Protein AF-A0A7S3K2G2-F1 (afdb_monomer)

Sequence (453 aa):
KNMKMLLNKSVVLIVVSTGVVAYWFWRRLNRRRNEAEVKDLEYVMATINFGAGTHESNARNAVPTKKKVYNGRSDPERFKLHQHGFQLISTPAMAAAKRNEGEAIYEAEITVSRLFPIAEAIVKHHCPGAIRAIAFDHILRNPQRLKEERAFSAKNKNTVIPPPPPVKAESSGLIKPMNNHRLASEPVVPSEPLSPTPLLLRHPSLKLGRRFRHCYSEEQATHEYYAVLAELGGSPSARLIHDKQMNALYHTKFLQGTLPHAHGDYTARSGRSRARQLLEPFTHDEKTLNYILSHRFAIINLWHAFKTVESQPLAMVTWPSSSPRDVSTSRITFPHRVGETYTVHSSDKQHWVYFDQVTPDEAILLKVYDSLEDDPHLARFCMHSAISPDPSLPSRPRESMEIRVLVLWAPNANSSLKEPFVPPHVRIDLDSHTKGIIEAPTKIENIPPSDHW

Solvent-accessible surface area (backbone atoms only — not comparable to full-atom values): 26135 Å² total; per-residue (Å²): 128,74,70,69,59,52,56,55,52,50,53,49,50,49,53,50,49,52,49,50,49,49,50,52,49,51,52,51,50,51,50,51,56,41,60,52,73,64,51,97,47,56,66,37,74,20,51,42,21,19,60,10,46,101,46,77,93,38,48,87,51,43,46,80,39,77,40,66,33,29,42,37,60,90,50,49,74,75,43,42,45,57,48,25,4,28,24,64,44,82,31,57,68,60,32,48,49,49,65,73,48,48,78,53,48,57,38,67,68,46,33,58,76,55,48,32,63,53,50,23,52,56,52,33,67,78,33,84,80,46,61,36,49,41,44,62,50,62,40,36,25,43,70,64,62,52,51,52,35,52,54,49,25,67,72,46,76,81,62,82,77,76,78,79,78,80,79,78,81,75,85,75,81,80,81,80,81,83,89,84,84,88,85,88,84,89,89,88,85,91,89,81,88,83,74,97,67,76,88,78,81,76,54,83,83,71,74,48,94,66,63,78,81,72,61,89,45,71,69,53,52,53,48,58,50,47,51,53,44,58,76,57,69,70,40,68,68,59,52,53,52,47,54,54,55,45,52,74,40,44,79,57,67,55,61,45,78,85,59,48,41,25,29,27,80,31,33,90,62,37,40,58,52,48,53,48,71,64,48,51,87,36,39,91,49,65,67,61,53,51,53,46,67,73,37,48,38,36,34,34,33,46,34,33,28,75,40,62,28,64,29,57,40,60,32,33,32,32,30,76,34,54,58,87,84,38,45,45,83,37,82,41,82,51,98,88,45,80,47,32,25,26,18,23,46,87,56,95,63,50,47,30,35,25,52,68,59,45,35,30,51,25,31,37,42,34,28,32,28,42,66,64,77,89,51,93,64,53,32,38,40,29,42,31,26,33,29,45,68,63,84,84,61,94,54,58,80,49,33,34,39,34,39,35,28,44,34,32,46,23,89,54,54,66,84,66,42,55,79,81,77,65,41,84,87,67,63,65,72,53,90,80,63,49,92,80,68,81,75,74,78,86,71,83,80,76,79,74,84,79,83,82,136

pLDDT: mean 70.61, std 25.18, range [24.27, 98.81]

Mean predicted aligned error: 15.1 Å

InterPro domains:
  IPR044053 Hydroxylase/desaturase AsaB-like [NF041278] (258-409)
  IPR044053 Hydroxylase/desaturase AsaB-like [PTHR34598] (255-409)

Structure (mmCIF, N/CA/C/O backbone):
data_AF-A0A7S3K2G2-F1
#
_entry.id   AF-A0A7S3K2G2-F1
#
loop_
_atom_site.group_PDB
_atom_site.id
_atom_site.type_symbol
_atom_site.label_atom_id
_atom_site.label_alt_id
_atom_site.label_comp_id
_atom_site.label_asym_id
_atom_site.label_entity_id
_atom_site.label_seq_id
_atom_site.pdbx_PDB_ins_code
_atom_site.Cartn_x
_atom_site.Cartn_y
_atom_site.Cartn_z
_atom_site.occupancy
_atom_site.B_iso_or_equiv
_atom_site.auth_seq_id
_atom_site.auth_comp_id
_atom_site.auth_asym_id
_atom_site.auth_atom_id
_atom_site.pdbx_PDB_model_num
ATOM 1 N N . LYS A 1 1 ? 17.584 -46.597 41.960 1.00 39.56 1 LYS A N 1
ATOM 2 C CA . LYS A 1 1 ? 17.269 -45.196 41.557 1.00 39.56 1 LYS A CA 1
ATOM 3 C C . LYS A 1 1 ? 17.469 -44.909 40.054 1.00 39.56 1 LYS A C 1
ATOM 5 O O . LYS A 1 1 ? 16.718 -44.100 39.528 1.00 39.56 1 LYS A O 1
ATOM 10 N N . ASN A 1 2 ? 18.394 -45.561 39.336 1.00 45.84 2 ASN A N 1
ATOM 11 C CA . ASN A 1 2 ? 18.872 -45.051 38.033 1.00 45.84 2 ASN A CA 1
ATOM 12 C C . ASN A 1 2 ? 17.919 -45.216 36.822 1.00 45.84 2 ASN A C 1
ATOM 14 O O . ASN A 1 2 ? 18.050 -44.470 35.857 1.00 45.84 2 ASN A O 1
ATOM 18 N N . MET A 1 3 ? 16.920 -46.108 36.868 1.00 35.41 3 MET A N 1
ATOM 19 C CA . MET A 1 3 ? 16.028 -46.359 35.716 1.00 35.41 3 MET A CA 1
ATOM 20 C C . MET A 1 3 ? 15.089 -45.186 35.364 1.00 35.41 3 MET A C 1
ATOM 22 O O . MET A 1 3 ? 14.774 -44.989 34.193 1.00 35.41 3 MET A O 1
ATOM 26 N N . LYS A 1 4 ? 14.685 -44.351 36.339 1.00 38.97 4 LYS A N 1
ATOM 27 C CA . LYS A 1 4 ? 13.768 -43.215 36.090 1.00 38.97 4 LYS A CA 1
ATOM 28 C C . LYS A 1 4 ? 14.392 -42.051 35.296 1.00 38.97 4 LYS A C 1
ATOM 30 O O . LYS A 1 4 ? 13.644 -41.232 34.773 1.00 38.97 4 LYS A O 1
ATOM 35 N N . MET A 1 5 ? 15.722 -41.973 35.160 1.00 40.06 5 MET A N 1
ATOM 36 C CA . MET A 1 5 ? 16.367 -40.932 34.336 1.00 40.06 5 MET A CA 1
ATOM 37 C C . MET A 1 5 ? 16.362 -41.245 32.835 1.00 40.06 5 MET A C 1
ATOM 39 O O . MET A 1 5 ? 16.303 -40.316 32.030 1.00 40.06 5 MET A O 1
ATOM 43 N N . LEU A 1 6 ? 16.420 -42.524 32.449 1.00 42.69 6 LEU A N 1
ATOM 44 C CA . LEU A 1 6 ? 16.492 -42.918 31.038 1.00 42.69 6 LEU A CA 1
ATOM 45 C C . LEU A 1 6 ? 15.150 -42.718 30.330 1.00 42.69 6 LEU A C 1
ATOM 47 O O . LEU A 1 6 ? 15.114 -42.024 29.321 1.00 42.69 6 LEU A O 1
ATOM 51 N N . LEU A 1 7 ? 14.044 -43.202 30.911 1.00 41.81 7 LEU A N 1
ATOM 52 C CA . LEU A 1 7 ? 12.698 -42.998 30.355 1.00 41.81 7 LEU A CA 1
ATOM 53 C C . LEU A 1 7 ? 12.377 -41.518 30.109 1.00 41.81 7 LEU A C 1
ATOM 55 O O . LEU A 1 7 ? 11.868 -41.179 29.046 1.00 41.81 7 LEU A O 1
ATOM 59 N N . ASN A 1 8 ? 12.724 -40.628 31.045 1.00 47.78 8 ASN A N 1
ATOM 60 C CA . ASN A 1 8 ? 12.420 -39.205 30.899 1.00 47.78 8 ASN A CA 1
ATOM 61 C C . ASN A 1 8 ? 13.222 -38.566 29.746 1.00 47.78 8 ASN A C 1
ATOM 63 O O . ASN A 1 8 ? 12.675 -37.793 28.965 1.00 47.78 8 ASN A O 1
ATOM 67 N N . LYS A 1 9 ? 14.498 -38.949 29.569 1.00 44.03 9 LYS A N 1
ATOM 68 C CA . LYS A 1 9 ? 15.302 -38.516 28.413 1.00 44.03 9 LYS A CA 1
ATOM 69 C C . LYS A 1 9 ? 14.799 -39.114 27.098 1.00 44.03 9 LYS A C 1
ATOM 71 O O . LYS A 1 9 ? 14.719 -38.382 26.119 1.00 44.03 9 LYS A O 1
ATOM 76 N N . SER A 1 10 ? 14.433 -40.395 27.062 1.00 42.00 10 SER A N 1
ATOM 77 C CA . SER A 1 10 ? 13.928 -41.055 25.850 1.00 42.00 10 SER A CA 1
ATOM 78 C C . SER A 1 10 ? 12.578 -40.496 25.398 1.00 42.00 10 SER A C 1
ATOM 80 O O . SER A 1 10 ? 12.418 -40.222 24.214 1.00 42.00 10 SER A O 1
ATOM 82 N N . VAL A 1 11 ? 11.633 -40.258 26.315 1.00 47.03 11 VAL A N 1
ATOM 83 C CA . VAL A 1 11 ? 10.336 -39.644 25.979 1.00 47.03 11 VAL A CA 1
ATOM 84 C C . VAL A 1 11 ? 10.521 -38.203 25.504 1.00 47.03 11 VAL A C 1
ATOM 86 O O . VAL A 1 11 ? 9.950 -37.837 24.481 1.00 47.03 11 VAL A O 1
ATOM 89 N N . VAL A 1 12 ? 11.375 -37.405 26.158 1.00 46.56 12 VAL A N 1
ATOM 90 C CA . VAL A 1 12 ? 11.710 -36.053 25.671 1.00 46.56 12 VAL A CA 1
ATOM 91 C C . VAL A 1 12 ? 12.385 -36.107 24.298 1.00 46.56 12 VAL A C 1
ATOM 93 O O . VAL A 1 12 ? 12.025 -35.320 23.431 1.00 46.56 12 VAL A O 1
ATOM 96 N N . LEU A 1 13 ? 13.302 -37.046 24.046 1.00 45.34 13 LEU A N 1
ATOM 97 C CA . LEU A 1 13 ? 13.946 -37.189 22.736 1.00 45.34 13 LEU A CA 1
ATOM 98 C C . LEU A 1 13 ? 12.942 -37.601 21.645 1.00 45.34 13 LEU A C 1
ATOM 100 O O . LEU A 1 13 ? 13.014 -37.088 20.530 1.00 45.34 13 LEU A O 1
ATOM 104 N N . ILE A 1 14 ? 11.978 -38.472 21.960 1.00 50.12 14 ILE A N 1
ATOM 105 C CA . ILE A 1 14 ? 10.888 -38.858 21.051 1.00 50.12 14 ILE A CA 1
ATOM 106 C C . ILE A 1 14 ? 9.963 -37.665 20.775 1.00 50.12 14 ILE A C 1
ATOM 108 O O . ILE A 1 14 ? 9.717 -37.366 19.615 1.00 50.12 14 ILE A O 1
ATOM 112 N N . VAL A 1 15 ? 9.513 -36.926 21.794 1.00 50.88 15 VAL A N 1
ATOM 113 C CA . VAL A 1 15 ? 8.656 -35.733 21.618 1.00 50.88 15 VAL A CA 1
ATOM 114 C C . VAL A 1 15 ? 9.384 -34.606 20.873 1.00 50.88 15 VAL A C 1
ATOM 116 O O . VAL A 1 15 ? 8.797 -33.950 20.015 1.00 50.88 15 VAL A O 1
ATOM 119 N N . VAL A 1 16 ? 10.676 -34.391 21.139 1.00 54.75 16 VAL A N 1
ATOM 120 C CA . VAL A 1 16 ? 11.489 -33.404 20.412 1.00 54.75 16 VAL A CA 1
ATOM 121 C C . VAL A 1 16 ? 11.721 -33.845 18.968 1.00 54.75 16 VAL A C 1
ATOM 123 O O . VAL A 1 16 ? 11.604 -33.019 18.071 1.00 54.75 16 VAL A O 1
ATOM 126 N N . SER A 1 17 ? 12.004 -35.123 18.703 1.00 56.66 17 SER A N 1
ATOM 127 C CA . SER A 1 17 ? 12.203 -35.609 17.329 1.00 56.66 17 SER A CA 1
ATOM 128 C C . SER A 1 17 ? 10.906 -35.639 16.518 1.00 56.66 17 SER A C 1
ATOM 130 O O . SER A 1 17 ? 10.923 -35.180 15.378 1.00 56.66 17 SER A O 1
ATOM 132 N N . THR A 1 18 ? 9.768 -36.059 17.083 1.00 59.56 18 THR A N 1
ATOM 133 C CA . THR A 1 18 ? 8.467 -35.950 16.398 1.00 59.56 18 THR A CA 1
ATOM 134 C C . THR A 1 18 ? 8.058 -34.493 16.204 1.00 59.56 18 THR A C 1
ATOM 136 O O . THR A 1 18 ? 7.605 -34.147 15.117 1.00 59.56 18 THR A O 1
ATOM 139 N N . GLY A 1 19 ? 8.303 -33.613 17.180 1.00 60.91 19 GLY A N 1
ATOM 140 C CA . GLY A 1 19 ? 8.089 -32.169 17.051 1.00 60.91 19 GLY A CA 1
ATOM 141 C C . GLY A 1 19 ? 8.966 -31.519 15.974 1.00 60.91 19 GLY A C 1
ATOM 142 O O . GLY A 1 19 ? 8.474 -30.727 15.172 1.00 60.91 19 GLY A O 1
ATOM 143 N N . VAL A 1 20 ? 10.247 -31.894 15.887 1.00 67.69 20 VAL A N 1
ATOM 144 C CA . VAL A 1 20 ? 11.176 -31.433 14.841 1.00 67.69 20 VAL A CA 1
ATOM 145 C C . VAL A 1 20 ? 10.778 -31.975 13.468 1.00 67.69 20 VAL A C 1
ATOM 147 O O . VAL A 1 20 ? 10.782 -31.209 12.507 1.00 67.69 20 VAL A O 1
ATOM 150 N N . VAL A 1 21 ? 10.385 -33.248 13.355 1.00 68.31 21 VAL A N 1
ATOM 151 C CA . VAL A 1 21 ? 9.896 -33.842 12.098 1.00 68.31 21 VAL A CA 1
ATOM 152 C C . VAL A 1 21 ? 8.582 -33.192 11.660 1.00 68.31 21 VAL A C 1
ATOM 154 O O . VAL A 1 21 ? 8.463 -32.813 10.497 1.00 68.31 21 VAL A O 1
ATOM 157 N N . ALA A 1 22 ? 7.633 -32.974 12.574 1.00 66.25 22 ALA A N 1
ATOM 158 C CA . ALA A 1 22 ? 6.378 -32.279 12.295 1.00 66.25 22 ALA A CA 1
ATOM 159 C C . ALA A 1 22 ? 6.621 -30.825 11.861 1.00 66.25 22 ALA A C 1
ATOM 161 O O . ALA A 1 22 ? 6.086 -30.397 10.841 1.00 66.25 22 ALA A O 1
ATOM 162 N N . TYR A 1 23 ? 7.497 -30.089 12.556 1.00 67.12 23 TYR A N 1
ATOM 163 C CA . TYR A 1 23 ? 7.921 -28.745 12.153 1.00 67.12 23 TYR A CA 1
ATOM 164 C C . TYR A 1 23 ? 8.603 -28.742 10.777 1.00 67.12 23 TYR A C 1
ATOM 166 O O . TYR A 1 23 ? 8.332 -27.863 9.960 1.00 67.12 23 TYR A O 1
ATOM 174 N N . TRP A 1 24 ? 9.463 -29.721 10.481 1.00 66.75 24 TRP A N 1
ATOM 175 C CA . TRP A 1 24 ? 10.148 -29.828 9.189 1.00 66.75 24 TRP A CA 1
ATOM 176 C C . TRP A 1 24 ? 9.174 -30.171 8.056 1.00 66.75 24 TRP A C 1
ATOM 178 O O . TRP A 1 24 ? 9.275 -29.600 6.970 1.00 66.75 24 TRP A O 1
ATOM 188 N N . PHE A 1 25 ? 8.192 -31.038 8.315 1.00 63.38 25 PHE A N 1
ATOM 189 C CA . PHE A 1 25 ? 7.133 -31.395 7.372 1.00 63.38 25 PHE A CA 1
ATOM 190 C C . PHE A 1 25 ? 6.184 -30.215 7.119 1.00 63.38 25 PHE A C 1
ATOM 192 O O . PHE A 1 25 ? 5.989 -29.837 5.968 1.00 63.38 25 PHE A O 1
ATOM 199 N N . TRP A 1 26 ? 5.701 -29.548 8.172 1.00 68.88 26 TRP A N 1
ATOM 200 C CA . TRP A 1 26 ? 4.918 -28.306 8.099 1.00 68.88 26 TRP A CA 1
ATOM 201 C C . TRP A 1 26 ? 5.661 -27.209 7.324 1.00 68.88 26 TRP A C 1
ATOM 203 O O . TRP A 1 26 ? 5.128 -26.630 6.382 1.00 68.88 26 TRP A O 1
ATOM 213 N N . ARG A 1 27 ? 6.946 -26.991 7.627 1.00 64.81 27 ARG A N 1
ATOM 214 C CA . ARG A 1 27 ? 7.808 -26.035 6.916 1.00 64.81 27 ARG A CA 1
ATOM 215 C C . ARG A 1 27 ? 8.044 -26.423 5.451 1.00 64.81 27 ARG A C 1
ATOM 217 O O . ARG A 1 27 ? 8.170 -25.534 4.611 1.00 64.81 27 ARG A O 1
ATOM 224 N N . ARG A 1 28 ? 8.091 -27.719 5.122 1.00 65.88 28 ARG A N 1
ATOM 225 C CA . ARG A 1 28 ? 8.198 -28.229 3.742 1.00 65.88 28 ARG A CA 1
ATOM 226 C C . ARG A 1 28 ? 6.883 -28.082 2.970 1.00 65.88 28 ARG A C 1
ATOM 228 O O . ARG A 1 28 ? 6.931 -27.754 1.787 1.00 65.88 28 ARG A O 1
ATOM 235 N N . LEU A 1 29 ? 5.737 -28.280 3.623 1.00 65.56 29 LEU A N 1
ATOM 236 C CA . LEU A 1 29 ? 4.411 -28.029 3.052 1.00 65.56 29 LEU A CA 1
ATOM 237 C C . LEU A 1 29 ? 4.191 -26.534 2.801 1.00 65.56 29 LEU A C 1
ATOM 239 O O . LEU A 1 29 ? 3.867 -26.164 1.678 1.00 65.56 29 LEU A O 1
ATOM 243 N N . ASN A 1 30 ? 4.464 -25.672 3.785 1.00 64.31 30 ASN A N 1
ATOM 244 C CA . ASN A 1 30 ? 4.357 -24.221 3.616 1.00 64.31 30 ASN A CA 1
ATOM 245 C C . ASN A 1 30 ? 5.311 -23.710 2.532 1.00 64.31 30 ASN A C 1
ATOM 247 O O . ASN A 1 30 ? 4.886 -22.949 1.672 1.00 64.31 30 ASN A O 1
ATOM 251 N N . ARG A 1 31 ? 6.565 -24.194 2.480 1.00 65.00 31 ARG A N 1
ATOM 252 C CA . ARG A 1 31 ? 7.478 -23.866 1.371 1.00 65.00 31 ARG A CA 1
ATOM 253 C C . ARG A 1 31 ? 6.863 -24.216 0.009 1.00 65.00 31 ARG A C 1
ATOM 255 O O . ARG A 1 31 ? 6.871 -23.368 -0.872 1.00 65.00 31 ARG A O 1
ATOM 262 N N . ARG A 1 32 ? 6.295 -25.419 -0.148 1.00 61.16 32 ARG A N 1
ATOM 263 C CA . ARG A 1 32 ? 5.617 -25.833 -1.391 1.00 61.16 32 ARG A CA 1
ATOM 264 C C . ARG A 1 32 ? 4.376 -24.991 -1.704 1.00 61.16 32 ARG A C 1
ATOM 266 O O . ARG A 1 32 ? 4.151 -24.694 -2.869 1.00 61.16 32 ARG A O 1
ATOM 273 N N . ARG A 1 33 ? 3.590 -24.598 -0.693 1.00 66.56 33 ARG A N 1
ATOM 274 C CA . ARG A 1 33 ? 2.415 -23.720 -0.851 1.00 66.56 33 ARG A CA 1
ATOM 275 C C . ARG A 1 33 ? 2.820 -22.323 -1.330 1.00 66.56 33 ARG A C 1
ATOM 277 O O . ARG A 1 33 ? 2.173 -21.794 -2.222 1.00 66.56 33 ARG A O 1
ATOM 284 N N . ASN A 1 34 ? 3.912 -21.775 -0.801 1.00 70.62 34 ASN A N 1
ATOM 285 C CA . ASN A 1 34 ? 4.466 -20.500 -1.254 1.00 70.62 34 ASN A CA 1
ATOM 286 C C . ASN A 1 34 ? 5.026 -20.619 -2.680 1.00 70.62 34 ASN A C 1
ATOM 288 O O . ASN A 1 34 ? 4.701 -19.815 -3.541 1.00 70.62 34 ASN A O 1
ATOM 292 N N . GLU A 1 35 ? 5.847 -21.639 -2.958 1.00 75.50 35 GLU A N 1
ATOM 293 C CA . GLU A 1 35 ? 6.415 -21.876 -4.299 1.00 75.50 35 GLU A CA 1
ATOM 294 C C . GLU A 1 35 ? 5.328 -22.108 -5.365 1.00 75.50 35 GLU A C 1
ATOM 296 O O . GLU A 1 35 ? 5.567 -21.839 -6.538 1.00 75.50 35 GLU A O 1
ATOM 301 N N . ALA A 1 36 ? 4.133 -22.559 -4.966 1.00 78.06 36 ALA A N 1
ATOM 302 C CA . ALA A 1 36 ? 2.975 -22.701 -5.844 1.00 78.06 36 ALA A CA 1
ATOM 303 C C . ALA A 1 36 ? 2.300 -21.365 -6.222 1.00 78.06 36 ALA A C 1
ATOM 305 O O . ALA A 1 36 ? 1.670 -21.304 -7.272 1.00 78.06 36 ALA A O 1
ATOM 306 N N . GLU A 1 37 ? 2.419 -20.296 -5.422 1.00 85.12 37 GLU A N 1
ATOM 307 C CA . GL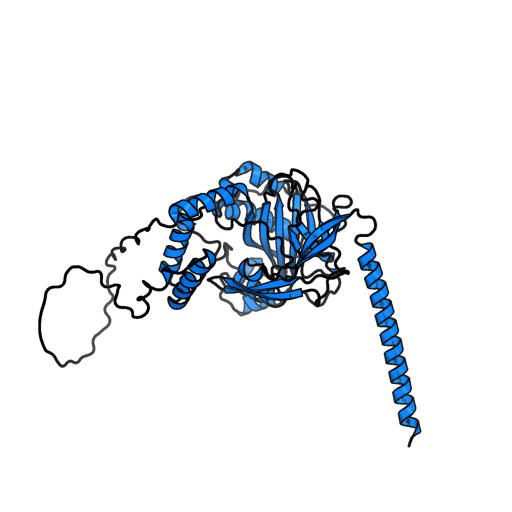U A 1 37 ? 1.658 -19.050 -5.647 1.00 85.12 37 GLU A CA 1
ATOM 308 C C . GLU A 1 37 ? 2.150 -18.278 -6.888 1.00 85.12 37 GLU A C 1
ATOM 310 O O . GLU A 1 37 ? 1.357 -17.779 -7.683 1.00 85.12 37 GLU A O 1
ATOM 315 N N . VAL A 1 38 ? 3.466 -18.263 -7.113 1.00 91.44 38 VAL A N 1
ATOM 316 C CA . VAL A 1 38 ? 4.115 -17.682 -8.304 1.00 91.44 38 VAL A CA 1
ATOM 317 C C . VAL A 1 38 ? 4.502 -18.734 -9.346 1.00 91.44 38 VAL A C 1
ATOM 319 O O . VAL A 1 38 ? 5.191 -18.432 -10.320 1.00 91.44 38 VAL A O 1
ATOM 322 N N . LYS A 1 39 ? 4.060 -19.983 -9.161 1.00 87.06 39 LYS A N 1
ATOM 323 C CA . LYS A 1 39 ? 4.271 -21.048 -10.142 1.00 87.06 39 LYS A CA 1
ATOM 324 C C . LYS A 1 39 ? 3.543 -20.702 -11.442 1.00 87.06 39 LYS A C 1
ATOM 326 O O . LYS A 1 39 ? 2.443 -20.147 -11.425 1.00 87.06 39 LYS A O 1
ATOM 331 N N . ASP A 1 40 ? 4.186 -21.042 -12.554 1.00 91.56 40 ASP A N 1
ATOM 332 C CA . ASP A 1 40 ? 3.691 -20.849 -13.921 1.00 91.56 40 ASP A CA 1
ATOM 333 C C . ASP A 1 40 ? 3.455 -19.373 -14.322 1.00 91.56 40 ASP A C 1
ATOM 335 O O . ASP A 1 40 ? 2.909 -19.112 -15.389 1.00 91.56 40 ASP A O 1
ATOM 339 N N . LEU A 1 41 ? 3.913 -18.404 -13.512 1.00 95.19 41 LEU A N 1
ATOM 340 C CA . LEU A 1 41 ? 4.012 -16.997 -13.908 1.00 95.19 41 LEU A CA 1
ATOM 341 C C . LEU A 1 41 ? 5.368 -16.711 -14.564 1.00 95.19 41 LEU A C 1
ATOM 343 O O . LEU A 1 41 ? 6.418 -17.156 -14.090 1.00 95.19 41 LEU A O 1
ATOM 347 N N . GLU A 1 42 ? 5.350 -15.895 -15.616 1.00 95.31 42 GLU A N 1
ATOM 348 C CA . GLU A 1 42 ? 6.560 -15.300 -16.183 1.00 95.31 42 GLU A CA 1
ATOM 349 C C . GLU A 1 42 ? 7.217 -14.337 -15.183 1.00 95.31 42 GLU A C 1
ATOM 351 O O . GLU A 1 42 ? 6.555 -13.791 -14.297 1.00 95.31 42 GLU A O 1
ATOM 356 N N . TYR A 1 43 ? 8.526 -14.104 -15.311 1.00 94.44 43 TYR A N 1
ATOM 357 C CA . TYR A 1 43 ? 9.244 -13.164 -14.450 1.00 94.44 43 TYR A CA 1
ATOM 358 C C . TYR A 1 43 ? 10.341 -12.398 -15.187 1.00 94.44 43 TYR A C 1
ATOM 360 O O . TYR A 1 43 ? 11.008 -12.920 -16.080 1.00 94.44 43 TYR A O 1
ATOM 368 N N . VAL A 1 44 ? 10.592 -11.180 -14.714 1.00 93.44 44 VAL A N 1
ATOM 369 C CA . VAL A 1 44 ? 11.743 -10.352 -15.093 1.00 93.44 44 VAL A CA 1
ATOM 370 C C . VAL A 1 44 ? 12.834 -10.417 -14.021 1.00 93.44 44 VAL A C 1
ATOM 372 O O . VAL A 1 44 ? 12.564 -10.714 -12.855 1.00 93.44 44 VAL A O 1
ATOM 375 N N . MET A 1 45 ? 14.079 -10.112 -14.395 1.00 93.81 45 MET A N 1
ATOM 376 C CA . MET A 1 45 ? 15.212 -9.987 -13.464 1.00 93.81 45 MET A CA 1
ATOM 377 C C . MET A 1 45 ? 15.459 -8.519 -13.084 1.00 93.81 45 MET A C 1
ATOM 379 O O . MET A 1 45 ? 16.504 -7.949 -13.405 1.00 93.81 45 MET A O 1
ATOM 383 N N . ALA A 1 46 ? 14.484 -7.910 -12.406 1.00 92.00 46 ALA A N 1
ATOM 384 C CA . ALA A 1 46 ? 14.532 -6.504 -12.010 1.00 92.00 46 ALA A CA 1
ATOM 385 C C . ALA A 1 46 ? 15.471 -6.253 -10.813 1.00 92.00 46 ALA A C 1
ATOM 387 O O . ALA A 1 46 ? 15.702 -7.128 -9.971 1.00 92.00 46 ALA A O 1
ATOM 388 N N . THR A 1 47 ? 15.986 -5.027 -10.710 1.00 91.69 47 THR A N 1
ATOM 389 C CA . THR A 1 47 ? 16.771 -4.565 -9.554 1.00 91.69 47 THR A CA 1
ATOM 390 C C . THR A 1 47 ? 15.855 -3.952 -8.496 1.00 91.69 47 THR A C 1
ATOM 392 O O . THR A 1 47 ? 15.057 -3.069 -8.805 1.00 91.69 47 THR A O 1
ATOM 395 N N . ILE A 1 48 ? 16.014 -4.381 -7.243 1.00 91.50 48 ILE A N 1
ATOM 396 C CA . ILE A 1 48 ? 15.311 -3.853 -6.065 1.00 91.50 48 ILE A CA 1
ATOM 397 C C . ILE A 1 48 ? 16.358 -3.370 -5.054 1.00 91.50 48 ILE A C 1
ATOM 399 O O . ILE A 1 48 ? 17.344 -4.070 -4.813 1.00 91.50 48 ILE A O 1
ATOM 403 N N . ASN A 1 49 ? 16.171 -2.192 -4.454 1.00 91.12 49 ASN A N 1
ATOM 404 C CA . ASN A 1 49 ? 17.122 -1.654 -3.477 1.00 91.12 49 ASN A CA 1
ATOM 405 C C . ASN A 1 49 ? 16.696 -2.002 -2.045 1.00 91.12 49 ASN A C 1
ATOM 407 O O . ASN A 1 49 ? 15.717 -1.459 -1.535 1.00 91.12 49 ASN A O 1
ATOM 411 N N . PHE A 1 50 ? 17.450 -2.879 -1.387 1.00 89.44 50 PHE A N 1
ATOM 412 C CA . PHE A 1 50 ? 17.213 -3.303 -0.000 1.00 89.44 50 PHE A CA 1
ATOM 413 C C . PHE A 1 50 ? 18.039 -2.477 0.999 1.00 89.44 50 PHE A C 1
ATOM 415 O O . PHE A 1 50 ? 18.946 -1.753 0.596 1.00 89.44 50 PHE A O 1
ATOM 422 N N . GLY A 1 51 ? 17.760 -2.589 2.301 1.00 78.44 51 GLY A N 1
ATOM 423 C CA . GLY A 1 51 ? 18.625 -2.082 3.382 1.00 78.44 51 GLY A CA 1
ATOM 424 C C . GLY A 1 51 ? 18.597 -0.567 3.651 1.00 78.44 51 GLY A C 1
ATOM 425 O O . GLY A 1 51 ? 18.930 -0.148 4.759 1.00 78.44 51 GLY A O 1
ATOM 426 N N . ALA A 1 52 ? 18.141 0.254 2.701 1.00 67.00 52 ALA A N 1
ATOM 427 C CA . ALA A 1 52 ? 17.855 1.671 2.925 1.00 67.00 52 ALA A CA 1
ATOM 428 C C . ALA A 1 52 ? 16.410 1.890 3.396 1.00 67.00 52 ALA A C 1
ATOM 430 O O . ALA A 1 52 ? 15.468 1.345 2.822 1.00 67.00 52 ALA A O 1
ATOM 431 N N . GLY A 1 53 ? 16.243 2.745 4.409 1.00 58.38 53 GLY A N 1
ATOM 432 C CA . GLY A 1 53 ? 14.932 3.251 4.812 1.00 58.38 53 GLY A CA 1
ATOM 433 C C . GLY A 1 53 ? 14.352 4.264 3.822 1.00 58.38 53 GLY A C 1
ATOM 434 O O . GLY A 1 53 ? 15.003 4.692 2.873 1.00 58.38 53 GLY A O 1
ATOM 435 N N . THR A 1 54 ? 13.120 4.696 4.077 1.00 50.66 54 THR A N 1
ATOM 436 C CA . THR A 1 54 ? 12.289 5.510 3.167 1.00 50.66 54 THR A CA 1
ATOM 437 C C . THR A 1 54 ? 12.712 6.983 3.002 1.00 50.66 54 THR A C 1
ATOM 439 O O . THR A 1 54 ? 11.899 7.794 2.574 1.00 50.66 54 THR A O 1
ATOM 442 N N . HIS A 1 55 ? 13.947 7.354 3.357 1.00 49.56 55 HIS A N 1
ATOM 443 C CA . HIS A 1 55 ? 14.456 8.734 3.333 1.00 49.56 55 HIS A CA 1
ATOM 444 C C . HIS A 1 55 ? 15.837 8.817 2.675 1.00 49.56 55 HIS A C 1
ATOM 446 O O . HIS A 1 55 ? 16.688 7.955 2.907 1.00 49.56 55 HIS A O 1
ATOM 452 N N . GLU A 1 56 ? 16.077 9.885 1.905 1.00 42.72 56 GLU A N 1
ATOM 453 C CA . GLU A 1 56 ? 17.297 10.078 1.101 1.00 42.72 56 GLU A CA 1
ATOM 454 C C . GLU A 1 56 ? 18.582 10.051 1.952 1.00 42.72 56 GLU A C 1
ATOM 456 O O . GLU A 1 56 ? 19.596 9.493 1.533 1.00 42.72 56 GLU A O 1
ATOM 461 N N . SER A 1 57 ? 18.523 10.534 3.197 1.00 39.41 57 SER A N 1
ATOM 462 C CA . SER A 1 57 ? 19.616 10.448 4.179 1.00 39.41 57 SER A CA 1
ATOM 463 C C . SER A 1 57 ? 20.108 9.017 4.478 1.00 39.41 57 SER A C 1
ATOM 465 O O . SER A 1 57 ? 21.277 8.844 4.822 1.00 39.41 57 SER A O 1
ATOM 467 N N . ASN A 1 58 ? 19.275 7.985 4.282 1.00 39.56 58 ASN A N 1
ATOM 468 C CA . ASN A 1 58 ? 19.654 6.569 4.403 1.00 39.56 58 ASN A CA 1
ATOM 469 C C . ASN A 1 58 ? 19.958 5.881 3.058 1.00 39.56 58 ASN A C 1
ATOM 471 O O . ASN A 1 58 ? 20.376 4.721 3.060 1.00 39.56 58 ASN A O 1
ATOM 475 N N . ALA A 1 59 ? 19.809 6.559 1.914 1.00 48.44 59 ALA A N 1
ATOM 476 C CA . ALA A 1 59 ? 19.987 5.952 0.589 1.00 48.44 59 ALA A CA 1
ATOM 477 C C . ALA A 1 59 ? 21.413 5.418 0.340 1.00 48.44 59 ALA A C 1
ATOM 479 O O . ALA A 1 59 ? 21.603 4.529 -0.485 1.00 48.44 59 ALA A O 1
ATOM 480 N N . ARG A 1 60 ? 22.417 5.889 1.097 1.00 50.94 60 ARG A N 1
ATOM 481 C CA . ARG A 1 60 ? 23.797 5.359 1.069 1.00 50.94 60 ARG A CA 1
ATOM 482 C C . ARG A 1 60 ? 23.914 3.902 1.538 1.00 50.94 60 ARG A C 1
ATOM 484 O O . ARG A 1 60 ? 24.890 3.247 1.196 1.00 50.94 60 ARG A O 1
ATOM 491 N N . ASN A 1 61 ? 22.928 3.405 2.288 1.00 63.81 61 ASN A N 1
ATOM 492 C CA . ASN A 1 61 ? 22.859 2.020 2.765 1.00 63.81 61 ASN A CA 1
ATOM 493 C C . ASN A 1 61 ? 22.026 1.119 1.831 1.00 63.81 61 ASN A C 1
ATOM 495 O O . ASN A 1 61 ? 21.732 -0.026 2.174 1.00 63.81 61 ASN A O 1
ATOM 499 N N . ALA A 1 62 ? 21.610 1.632 0.669 1.00 75.19 62 ALA A N 1
ATOM 500 C CA . ALA A 1 62 ? 20.862 0.868 -0.315 1.00 75.19 62 ALA A CA 1
ATOM 501 C C . ALA A 1 62 ? 21.754 -0.201 -0.961 1.00 75.19 62 ALA A C 1
ATOM 503 O O . ALA A 1 62 ? 22.836 0.105 -1.457 1.00 75.19 62 ALA A O 1
ATOM 504 N N . VAL A 1 63 ? 21.266 -1.440 -1.014 1.00 85.38 63 VAL A N 1
ATOM 505 C CA . VAL A 1 63 ? 21.920 -2.564 -1.698 1.00 85.38 63 VAL A CA 1
ATOM 506 C C . VAL A 1 63 ? 21.082 -2.954 -2.923 1.00 85.38 63 VAL A C 1
ATOM 508 O O . VAL A 1 63 ? 20.091 -3.685 -2.774 1.00 85.38 63 VAL A O 1
ATOM 511 N N . PRO A 1 64 ? 21.434 -2.477 -4.135 1.00 89.69 64 PRO A N 1
ATOM 512 C CA . PRO A 1 64 ? 20.756 -2.857 -5.369 1.00 89.69 64 PRO A CA 1
ATOM 513 C C . PRO A 1 64 ? 20.959 -4.350 -5.626 1.00 89.69 64 PRO A C 1
ATOM 515 O O . PRO A 1 64 ? 22.078 -4.816 -5.831 1.00 89.69 64 PRO A O 1
ATOM 518 N N . THR A 1 65 ? 19.873 -5.116 -5.601 1.00 91.62 65 THR A N 1
ATOM 519 C CA . THR A 1 65 ? 19.900 -6.577 -5.720 1.00 91.62 65 THR A CA 1
ATOM 520 C C . THR A 1 65 ? 18.970 -7.013 -6.843 1.00 91.62 65 THR A C 1
ATOM 522 O O . THR A 1 65 ? 17.789 -6.664 -6.838 1.00 91.62 65 THR A O 1
ATOM 525 N N . LYS A 1 66 ? 19.474 -7.805 -7.796 1.00 92.75 66 LYS A N 1
ATOM 526 C CA . LYS A 1 66 ? 18.620 -8.429 -8.816 1.00 92.75 66 LYS A CA 1
ATOM 527 C C . LYS A 1 66 ? 17.772 -9.534 -8.185 1.00 92.75 66 LYS A C 1
ATOM 529 O O . LYS A 1 66 ? 18.310 -10.426 -7.530 1.00 92.75 66 LYS A O 1
ATOM 534 N N . LYS A 1 67 ? 16.460 -9.499 -8.409 1.00 94.25 67 LYS A N 1
ATOM 535 C CA . LYS A 1 67 ? 15.502 -10.525 -7.971 1.00 94.25 67 LYS A CA 1
ATOM 536 C C . LYS A 1 67 ? 14.615 -10.935 -9.141 1.00 94.25 67 LYS A C 1
ATOM 538 O O . LYS A 1 67 ? 14.431 -10.167 -10.082 1.00 94.25 67 LYS A O 1
ATOM 543 N N . LYS A 1 68 ? 14.054 -12.145 -9.067 1.00 95.19 68 LYS A N 1
ATOM 544 C CA . LYS A 1 68 ? 12.907 -12.504 -9.904 1.00 95.19 68 LYS A CA 1
ATOM 545 C C . LYS A 1 68 ? 11.717 -11.674 -9.439 1.00 95.19 68 LYS A C 1
ATOM 547 O O . LYS A 1 68 ? 11.401 -11.709 -8.250 1.00 95.19 68 LYS A O 1
ATOM 552 N N . VAL A 1 69 ? 11.075 -10.964 -10.359 1.00 96.19 69 VAL A N 1
ATOM 553 C CA . VAL A 1 69 ? 9.786 -10.316 -10.110 1.00 96.19 69 VAL A CA 1
ATOM 554 C C . VAL A 1 69 ? 8.786 -10.883 -11.105 1.00 96.19 69 VAL A C 1
ATOM 556 O O . VAL A 1 69 ? 8.953 -10.726 -12.313 1.00 96.19 69 VAL A O 1
ATOM 559 N N . TYR A 1 70 ? 7.797 -11.603 -10.588 1.00 97.00 70 TYR A N 1
ATOM 560 C CA . TYR A 1 70 ? 6.807 -12.331 -11.371 1.00 97.00 70 TYR A CA 1
ATOM 561 C C . TYR A 1 70 ? 5.722 -11.378 -11.876 1.00 97.00 70 TYR A C 1
ATOM 563 O O . TYR A 1 70 ? 5.262 -10.512 -11.128 1.00 97.00 70 TYR A O 1
ATOM 571 N N . ASN A 1 71 ? 5.314 -11.525 -13.133 1.00 96.19 71 ASN A N 1
ATOM 572 C CA . ASN A 1 71 ? 4.250 -10.723 -13.722 1.00 96.19 71 ASN A CA 1
ATOM 573 C C . ASN A 1 71 ? 2.891 -11.369 -13.418 1.00 96.19 71 ASN A C 1
ATOM 575 O O . ASN A 1 71 ? 2.553 -12.413 -13.970 1.00 96.19 71 ASN A O 1
ATOM 579 N N . GLY A 1 72 ? 2.100 -10.743 -12.549 1.00 96.50 72 GLY A N 1
ATOM 580 C CA . GLY A 1 72 ? 0.739 -11.171 -12.225 1.00 96.50 72 GLY A CA 1
ATOM 581 C C . GLY A 1 72 ? -0.296 -10.831 -13.303 1.00 96.50 72 GLY A C 1
ATOM 582 O O . GLY A 1 72 ? -1.456 -11.196 -13.154 1.00 96.50 72 GLY A O 1
ATOM 583 N N . ARG A 1 73 ? 0.079 -10.131 -14.386 1.00 94.88 73 ARG A N 1
ATOM 584 C CA . ARG A 1 73 ? -0.855 -9.674 -15.434 1.00 94.88 73 ARG A CA 1
ATOM 585 C C . ARG A 1 73 ? -1.562 -10.815 -16.182 1.00 94.88 73 ARG A C 1
ATOM 587 O O . ARG A 1 73 ? -2.672 -10.601 -16.658 1.00 94.88 73 ARG A O 1
ATOM 594 N N . SER A 1 74 ? -0.958 -12.000 -16.276 1.00 93.06 74 SER A N 1
ATOM 595 C CA . SER A 1 74 ? -1.565 -13.182 -16.914 1.00 93.06 74 SER A CA 1
ATOM 596 C C . SER A 1 74 ? -2.636 -13.872 -16.060 1.00 93.06 74 SER A C 1
ATOM 598 O O . SER A 1 74 ? -3.426 -14.648 -16.589 1.00 93.06 74 SER A O 1
ATOM 600 N N . ASP A 1 75 ? -2.676 -13.587 -14.757 1.00 94.88 75 ASP A N 1
ATOM 601 C CA . ASP A 1 75 ? -3.639 -14.132 -13.798 1.00 94.88 75 ASP A CA 1
ATOM 602 C C . ASP A 1 75 ? -3.927 -13.061 -12.722 1.00 94.88 75 ASP A C 1
ATOM 604 O O . ASP A 1 75 ? -3.480 -13.168 -11.572 1.00 94.88 75 ASP A O 1
ATOM 608 N N . PRO A 1 76 ? -4.605 -11.957 -13.109 1.00 92.81 76 PRO A N 1
ATOM 609 C CA . PRO A 1 76 ? -4.729 -10.760 -12.275 1.00 92.81 76 PRO A CA 1
ATOM 610 C C . PRO A 1 76 ? -5.525 -11.019 -10.992 1.00 92.81 76 PRO A C 1
ATOM 612 O O . PRO A 1 76 ? -5.337 -10.341 -9.982 1.00 92.81 76 PRO A O 1
ATOM 615 N N . GLU A 1 77 ? -6.393 -12.029 -11.021 1.00 94.81 77 GLU A N 1
ATOM 616 C CA . GLU A 1 77 ? -7.254 -12.408 -9.912 1.00 94.81 77 GLU A CA 1
ATOM 617 C C . GLU A 1 77 ? -6.577 -13.271 -8.846 1.00 94.81 77 GLU A C 1
ATOM 619 O O . GLU A 1 77 ? -7.098 -13.329 -7.728 1.00 94.81 77 GLU A O 1
ATOM 624 N N . ARG A 1 78 ? -5.438 -13.912 -9.142 1.00 95.25 78 ARG A N 1
ATOM 625 C CA . ARG A 1 78 ? -4.731 -14.810 -8.211 1.00 95.25 78 ARG A CA 1
ATOM 626 C C . ARG A 1 78 ? -4.440 -14.161 -6.858 1.00 95.25 78 ARG A C 1
ATOM 628 O O . ARG A 1 78 ? -4.582 -14.781 -5.802 1.00 95.25 78 ARG A O 1
ATOM 635 N N . PHE A 1 79 ? -4.023 -12.900 -6.885 1.00 96.94 79 PHE A N 1
ATOM 636 C CA . PHE A 1 79 ? -3.544 -12.189 -5.708 1.00 96.94 79 PHE A CA 1
ATOM 637 C C . PHE A 1 79 ? -4.692 -11.457 -5.010 1.00 96.94 79 PHE A C 1
ATOM 639 O O . PHE A 1 79 ? -4.994 -10.310 -5.313 1.00 96.94 79 PHE A O 1
ATOM 646 N N . LYS A 1 80 ? -5.354 -12.138 -4.067 1.00 96.69 80 LYS A N 1
ATOM 647 C CA . LYS A 1 80 ? -6.388 -11.542 -3.200 1.00 96.69 80 LYS A CA 1
ATOM 648 C C . LYS A 1 80 ? -5.783 -10.810 -1.986 1.00 96.69 80 LYS A C 1
ATOM 650 O O . LYS A 1 80 ? -4.889 -11.348 -1.320 1.00 96.69 80 LYS A O 1
ATOM 655 N N . LEU A 1 81 ? -6.348 -9.647 -1.634 1.00 97.12 81 LEU A N 1
ATOM 656 C CA . LEU A 1 81 ? -5.846 -8.696 -0.622 1.00 97.12 81 LEU A CA 1
ATOM 657 C C . LEU A 1 81 ? -5.726 -9.305 0.780 1.00 97.12 81 LEU A C 1
ATOM 659 O O . LEU A 1 81 ? -4.816 -8.971 1.544 1.00 97.12 81 LEU A O 1
ATOM 663 N N . HIS A 1 82 ? -6.649 -10.205 1.128 1.00 95.19 82 HIS A N 1
ATOM 664 C CA . HIS A 1 82 ? -6.675 -10.852 2.435 1.00 95.19 82 HIS A CA 1
ATOM 665 C C . HIS A 1 82 ? -5.534 -11.863 2.615 1.00 95.19 82 HIS A C 1
ATOM 667 O O . HIS A 1 82 ? -5.001 -11.937 3.713 1.00 95.19 82 HIS A O 1
ATOM 673 N N . GLN A 1 83 ? -5.134 -12.595 1.567 1.00 94.38 83 GLN A N 1
ATOM 674 C CA . GLN A 1 83 ? -4.141 -13.678 1.646 1.00 94.38 83 GLN A CA 1
ATOM 675 C C . GLN A 1 83 ? -2.722 -13.207 1.305 1.00 94.38 83 GLN A C 1
ATOM 677 O O . GLN A 1 83 ? -1.764 -13.633 1.946 1.00 94.38 83 GLN A O 1
ATOM 682 N N . HIS A 1 84 ? -2.572 -12.341 0.297 1.00 96.44 84 HIS A N 1
ATOM 683 C CA . HIS A 1 84 ? -1.261 -11.991 -0.271 1.00 96.44 84 HIS A CA 1
ATOM 684 C C . HIS A 1 84 ? -0.761 -10.607 0.150 1.00 96.44 84 HIS A C 1
ATOM 686 O O . HIS A 1 84 ? 0.408 -10.300 -0.057 1.00 96.44 84 HIS A O 1
ATOM 692 N N . GLY A 1 85 ? -1.622 -9.781 0.753 1.00 97.00 85 GLY A N 1
ATOM 693 C CA . GLY A 1 85 ? -1.308 -8.410 1.165 1.00 97.00 85 GLY A CA 1
ATOM 694 C C . GLY A 1 85 ? -1.555 -7.361 0.083 1.00 97.00 85 GLY A C 1
ATOM 695 O O . GLY A 1 85 ? -1.608 -6.178 0.404 1.00 97.00 85 GLY A O 1
ATOM 696 N N . PHE A 1 86 ? -1.788 -7.770 -1.163 1.00 98.56 86 PHE A N 1
ATOM 697 C CA . PHE A 1 86 ? -2.155 -6.883 -2.264 1.00 98.56 86 PHE A CA 1
ATOM 698 C C . PHE A 1 86 ? -3.196 -7.523 -3.188 1.00 98.56 86 PHE A C 1
ATOM 700 O O . PHE A 1 86 ? -3.403 -8.738 -3.134 1.00 98.56 86 PHE A O 1
ATOM 707 N N . GLN A 1 87 ? -3.845 -6.698 -4.013 1.00 98.44 87 GLN A N 1
ATOM 708 C CA . GLN A 1 87 ? -4.791 -7.121 -5.050 1.00 98.44 87 GLN A CA 1
ATOM 709 C C . GLN A 1 87 ? -4.897 -6.079 -6.165 1.00 98.44 87 GLN A C 1
ATOM 711 O O . GLN A 1 87 ? -5.009 -4.890 -5.873 1.00 98.44 87 GLN A O 1
ATOM 716 N N . LEU A 1 88 ? -4.898 -6.523 -7.424 1.00 98.50 88 LEU A N 1
ATOM 717 C CA . LEU A 1 88 ? -5.285 -5.695 -8.568 1.00 98.50 88 LEU A CA 1
ATOM 718 C C . LEU A 1 88 ? -6.819 -5.676 -8.676 1.00 98.50 88 LEU A C 1
ATOM 720 O O . LEU A 1 88 ? -7.465 -6.715 -8.535 1.00 98.50 88 LEU A O 1
ATOM 724 N N . ILE A 1 89 ? -7.395 -4.496 -8.888 1.00 98.00 89 ILE A N 1
ATOM 725 C CA . ILE A 1 89 ? -8.842 -4.263 -8.955 1.00 98.00 89 ILE A CA 1
ATOM 726 C C . ILE A 1 89 ? -9.177 -3.306 -10.106 1.00 98.00 89 ILE A C 1
ATOM 728 O O . ILE A 1 89 ? -8.362 -2.459 -10.472 1.00 98.00 89 ILE A O 1
ATOM 732 N N . SER A 1 90 ? -10.390 -3.398 -10.654 1.00 96.12 90 SER A N 1
ATOM 733 C CA . SER A 1 90 ? -10.898 -2.393 -11.595 1.00 96.12 90 SER A CA 1
ATOM 734 C C . SER A 1 90 ? -11.488 -1.201 -10.835 1.00 96.12 90 SER A C 1
ATOM 736 O O . SER A 1 90 ? -12.205 -1.377 -9.849 1.00 96.12 90 SER A O 1
ATOM 738 N N . THR A 1 91 ? -11.179 0.022 -11.275 1.00 94.31 91 THR A N 1
ATOM 739 C CA . THR A 1 91 ? -11.626 1.274 -10.640 1.00 94.31 91 THR A CA 1
ATOM 740 C C . THR A 1 91 ? -12.026 2.350 -11.662 1.00 94.31 91 THR A C 1
ATOM 742 O O . THR A 1 91 ? -11.471 3.456 -11.638 1.00 94.31 91 THR A O 1
ATOM 745 N N . PRO A 1 92 ? -13.016 2.100 -12.543 1.00 93.19 92 PRO A N 1
ATOM 746 C CA . PRO A 1 92 ? -13.456 3.079 -13.542 1.00 93.19 92 PRO A CA 1
ATOM 747 C C . PRO A 1 92 ? -13.995 4.377 -12.915 1.00 93.19 92 PRO A C 1
ATOM 749 O O . PRO A 1 92 ? -13.919 5.433 -13.538 1.00 93.19 92 PRO A O 1
ATOM 752 N N . ALA A 1 93 ? -14.468 4.339 -11.662 1.00 90.88 93 ALA A N 1
ATOM 753 C CA . ALA A 1 93 ? -14.870 5.527 -10.902 1.00 90.88 93 ALA A CA 1
ATOM 754 C C . ALA A 1 93 ? -13.691 6.475 -10.590 1.00 90.88 93 ALA A C 1
ATOM 756 O O . ALA A 1 93 ? -13.830 7.691 -10.707 1.00 90.88 93 ALA A O 1
ATOM 757 N N . MET A 1 94 ? -12.512 5.934 -10.254 1.00 91.75 94 MET A N 1
ATOM 758 C CA . MET A 1 94 ? -11.295 6.735 -10.037 1.00 91.75 94 MET A CA 1
ATOM 759 C C . MET A 1 94 ? -10.811 7.355 -11.354 1.00 91.75 94 MET A C 1
ATOM 761 O O . MET A 1 94 ? -10.488 8.542 -11.414 1.00 91.75 94 MET A O 1
ATOM 765 N N . ALA A 1 95 ? -10.855 6.574 -12.436 1.00 91.00 95 ALA A N 1
ATOM 766 C CA . ALA A 1 95 ? -10.531 7.046 -13.776 1.00 91.00 95 ALA A CA 1
ATOM 767 C C . ALA A 1 95 ? -11.503 8.137 -14.259 1.00 91.00 95 ALA A C 1
ATOM 769 O O . ALA A 1 95 ? -11.073 9.137 -14.829 1.00 91.00 95 ALA A O 1
ATOM 770 N N . ALA A 1 96 ? -12.805 7.991 -13.990 1.00 89.69 96 ALA A N 1
ATOM 771 C CA . ALA A 1 96 ? -13.810 9.014 -14.265 1.00 89.69 96 ALA A CA 1
ATOM 772 C C . ALA A 1 96 ? -13.533 10.307 -13.481 1.00 89.69 96 ALA A C 1
ATOM 774 O O . ALA A 1 96 ? -13.548 11.379 -14.076 1.00 89.69 96 ALA A O 1
ATOM 775 N N . ALA A 1 97 ? -13.173 10.222 -12.196 1.00 87.62 97 ALA A N 1
ATOM 776 C CA . ALA A 1 97 ? -12.770 11.394 -11.417 1.00 87.62 97 ALA A CA 1
ATOM 777 C C . ALA A 1 97 ? -11.530 12.099 -12.012 1.00 87.62 97 ALA A C 1
ATOM 779 O O . ALA A 1 97 ? -11.556 13.316 -12.190 1.00 87.62 97 ALA A O 1
ATOM 780 N N . LYS A 1 98 ? -10.482 11.359 -12.419 1.00 90.56 98 LYS A N 1
ATOM 781 C CA . LYS A 1 98 ? -9.310 11.938 -13.115 1.00 90.56 98 LYS A CA 1
ATOM 782 C C . LYS A 1 98 ? -9.667 12.559 -14.473 1.00 90.56 98 LYS A C 1
ATOM 784 O O . LYS A 1 98 ? -9.058 13.559 -14.853 1.00 90.56 98 LYS A O 1
ATOM 789 N N . ARG A 1 99 ? -10.625 11.980 -15.208 1.00 91.50 99 ARG A N 1
ATOM 790 C CA . ARG A 1 99 ? -11.127 12.516 -16.488 1.00 91.50 99 ARG A CA 1
ATOM 791 C C . ARG A 1 99 ? -11.932 13.808 -16.289 1.00 91.50 99 ARG A C 1
ATOM 793 O O . ARG A 1 99 ? -11.737 14.742 -17.057 1.00 91.50 99 ARG A O 1
ATOM 800 N N . ASN A 1 100 ? -12.773 13.874 -15.256 1.00 88.50 100 ASN A N 1
ATOM 801 C CA . ASN A 1 100 ? -13.660 15.010 -14.988 1.00 88.50 100 ASN A CA 1
ATOM 802 C C . ASN A 1 100 ? -12.916 16.222 -14.401 1.00 88.50 100 ASN A C 1
ATOM 804 O O . ASN A 1 100 ? -13.082 17.333 -14.890 1.00 88.50 100 ASN A O 1
ATOM 808 N N . GLU A 1 101 ? -12.081 16.013 -13.378 1.00 89.75 101 GLU A N 1
ATOM 809 C CA . GLU A 1 101 ? -11.358 17.097 -12.687 1.00 89.75 101 GLU A CA 1
ATOM 810 C C . GLU A 1 101 ? -10.039 17.481 -13.398 1.00 89.75 101 GLU A C 1
ATOM 812 O O . GLU A 1 101 ? -9.370 18.449 -13.033 1.00 89.75 101 GLU A O 1
ATOM 817 N N . GLY A 1 102 ? -9.622 16.717 -14.415 1.00 90.69 102 GLY A N 1
ATOM 818 C CA . GLY A 1 102 ? -8.444 17.012 -15.229 1.00 90.69 102 GLY A CA 1
ATOM 819 C C . GLY A 1 102 ? -7.167 17.174 -14.396 1.00 90.69 102 GLY A C 1
ATOM 820 O O . GLY A 1 102 ? -6.763 16.262 -13.673 1.00 90.69 102 GLY A O 1
ATOM 821 N N . GLU A 1 103 ? -6.503 18.324 -14.514 1.00 87.75 103 GLU A N 1
ATOM 822 C CA . GLU A 1 103 ? -5.282 18.643 -13.756 1.00 87.75 103 GLU A CA 1
ATOM 823 C C . GLU A 1 103 ? -5.544 19.292 -12.386 1.00 87.75 103 GLU A C 1
ATOM 825 O O . GLU A 1 103 ? -4.625 19.337 -11.564 1.00 87.75 103 GLU A O 1
ATOM 830 N N . ALA A 1 104 ? -6.787 19.700 -12.094 1.00 84.50 104 ALA A N 1
ATOM 831 C CA . ALA A 1 104 ? -7.187 20.153 -10.758 1.00 84.50 104 ALA A CA 1
ATOM 832 C C . ALA A 1 104 ? -7.153 18.998 -9.738 1.00 84.50 104 ALA A C 1
ATOM 834 O O . ALA A 1 104 ? -7.027 19.223 -8.541 1.00 84.50 104 ALA A O 1
ATOM 835 N N . ILE A 1 105 ? -7.138 17.741 -10.205 1.00 83.69 105 ILE A N 1
ATOM 836 C CA . ILE A 1 105 ? -6.938 16.537 -9.381 1.00 83.69 105 ILE A CA 1
ATOM 837 C C . ILE A 1 105 ? -5.706 16.618 -8.454 1.00 83.69 105 ILE A C 1
ATOM 839 O O . ILE A 1 105 ? -5.688 15.996 -7.395 1.00 83.69 105 ILE A O 1
ATOM 843 N N . TYR A 1 106 ? -4.673 17.371 -8.852 1.00 82.94 106 TYR A N 1
ATOM 844 C CA . TYR A 1 106 ? -3.435 17.555 -8.091 1.00 82.94 106 TYR A CA 1
ATOM 845 C C . TYR A 1 106 ? -3.571 18.557 -6.935 1.00 82.94 106 TYR A C 1
ATOM 847 O O . TYR A 1 106 ? -2.663 18.681 -6.113 1.00 82.94 106 TYR A O 1
ATOM 855 N N . GLU A 1 107 ? -4.686 19.278 -6.859 1.00 80.62 107 GLU A N 1
ATOM 856 C CA . GLU A 1 107 ? -5.001 20.181 -5.762 1.00 80.62 107 GLU A CA 1
ATOM 857 C C . GLU A 1 107 ? -5.568 19.369 -4.593 1.00 80.62 107 GLU A C 1
ATOM 859 O O . GLU A 1 107 ? -6.458 18.528 -4.755 1.00 80.62 107 GLU A O 1
ATOM 864 N N . ALA A 1 108 ? -5.038 19.604 -3.390 1.00 74.75 108 ALA A N 1
ATOM 865 C CA . ALA A 1 108 ? -5.380 18.796 -2.221 1.00 74.75 108 ALA A CA 1
ATOM 866 C C . ALA A 1 108 ? -6.884 18.851 -1.895 1.00 74.75 108 ALA A C 1
ATOM 868 O O . ALA A 1 108 ? -7.460 17.837 -1.512 1.00 74.75 108 ALA A O 1
ATOM 869 N N . GLU A 1 109 ? -7.529 20.002 -2.098 1.00 78.06 109 GLU A N 1
ATOM 870 C CA . GLU A 1 109 ? -8.966 20.194 -1.866 1.00 78.06 109 GLU A CA 1
ATOM 871 C C . GLU A 1 109 ? -9.828 19.370 -2.839 1.00 78.06 109 GLU A C 1
ATOM 873 O O . GLU A 1 109 ? -10.806 18.750 -2.418 1.00 78.06 109 GLU A O 1
ATOM 878 N N . ILE A 1 110 ? -9.428 19.263 -4.110 1.00 80.94 110 ILE A N 1
ATOM 879 C CA . ILE A 1 110 ? -10.099 18.424 -5.115 1.00 80.94 110 ILE A CA 1
ATOM 880 C C . ILE A 1 110 ? -9.878 16.937 -4.810 1.00 80.94 110 ILE A C 1
ATOM 882 O O . ILE A 1 110 ? -10.839 16.170 -4.759 1.00 80.94 110 ILE A O 1
ATOM 886 N N . THR A 1 111 ? -8.646 16.517 -4.500 1.00 84.38 111 THR A N 1
ATOM 887 C CA . THR A 1 111 ? -8.377 15.129 -4.073 1.00 84.38 111 THR A CA 1
ATOM 888 C C . THR A 1 111 ? -9.214 14.735 -2.845 1.00 84.38 111 THR A C 1
ATOM 890 O O . THR A 1 111 ? -9.794 13.647 -2.814 1.00 84.38 111 THR A O 1
ATOM 893 N N . VAL A 1 112 ? -9.343 15.614 -1.850 1.00 82.81 112 VAL A N 1
ATOM 894 C CA . VAL A 1 112 ? -10.097 15.338 -0.612 1.00 82.81 112 VAL A CA 1
ATOM 895 C C . VAL A 1 112 ? -11.614 15.382 -0.822 1.00 82.81 112 VAL A C 1
ATOM 897 O O . VAL A 1 112 ? -12.327 14.569 -0.242 1.00 82.81 112 VAL A O 1
ATOM 900 N N . SER A 1 113 ? -12.130 16.281 -1.661 1.00 81.81 113 SER A N 1
ATOM 901 C CA . SER A 1 113 ? -13.578 16.399 -1.914 1.00 81.81 113 SER A CA 1
ATOM 902 C C . SER A 1 113 ? -14.118 15.420 -2.966 1.00 81.81 113 SER A C 1
ATOM 904 O O . SER A 1 113 ? -15.327 15.181 -3.004 1.00 81.81 113 SER A O 1
ATOM 906 N N . ARG A 1 114 ? -13.252 14.842 -3.814 1.00 85.50 114 ARG A N 1
ATOM 907 C CA . ARG A 1 114 ? -13.644 13.940 -4.915 1.00 85.50 114 ARG A CA 1
ATOM 908 C C . ARG A 1 114 ? -13.120 12.519 -4.775 1.00 85.50 114 ARG A C 1
ATOM 910 O O . ARG A 1 114 ? -13.896 11.575 -4.874 1.00 85.50 114 ARG A O 1
ATOM 917 N N . LEU A 1 115 ? -11.818 12.346 -4.558 1.00 89.31 115 LEU A N 1
ATOM 918 C CA . LEU A 1 115 ? -11.179 11.027 -4.625 1.00 89.31 115 LEU A CA 1
ATOM 919 C C . LEU A 1 115 ? -11.242 10.266 -3.301 1.00 89.31 115 LEU A C 1
ATOM 921 O O . LEU A 1 115 ? -11.355 9.042 -3.319 1.00 89.31 115 LEU A O 1
ATOM 925 N N . PHE A 1 116 ? -11.196 10.960 -2.161 1.00 91.62 116 PHE A N 1
ATOM 926 C CA . PHE A 1 116 ? -11.269 10.321 -0.841 1.00 91.62 116 PHE A CA 1
ATOM 927 C C . PHE A 1 116 ? -12.570 9.506 -0.653 1.00 91.62 116 PHE A C 1
ATOM 929 O O . PHE A 1 116 ? -12.445 8.320 -0.349 1.00 91.62 116 PHE A O 1
ATOM 936 N N . PRO A 1 117 ? -13.787 10.028 -0.935 1.00 91.31 117 PRO A N 1
ATOM 937 C CA . PRO A 1 117 ? -15.023 9.239 -0.826 1.00 91.31 117 PRO A CA 1
ATOM 938 C C . PRO A 1 117 ? -15.068 8.019 -1.761 1.00 91.31 117 PRO A C 1
ATOM 940 O O . PRO A 1 117 ? -15.560 6.955 -1.384 1.00 91.31 117 PRO A O 1
ATOM 943 N N . ILE A 1 118 ? -14.517 8.144 -2.976 1.00 94.25 118 ILE A N 1
ATOM 944 C CA . ILE A 1 118 ? -14.438 7.039 -3.945 1.00 94.25 118 ILE A CA 1
ATOM 945 C C . ILE A 1 118 ? -13.475 5.957 -3.427 1.00 94.25 118 ILE A C 1
ATOM 947 O O . ILE A 1 118 ? -13.807 4.770 -3.441 1.00 94.25 118 ILE A O 1
ATOM 951 N N . ALA A 1 119 ? -12.310 6.353 -2.909 1.00 95.75 119 ALA A N 1
ATOM 952 C CA . ALA A 1 119 ? -11.333 5.436 -2.331 1.00 95.75 119 ALA A CA 1
ATOM 953 C C . ALA A 1 119 ? -11.852 4.743 -1.060 1.00 95.75 119 ALA A C 1
ATOM 955 O O . ALA A 1 119 ? -11.634 3.544 -0.891 1.00 95.75 119 ALA A O 1
ATOM 956 N N . GLU A 1 120 ? -12.581 5.454 -0.195 1.00 95.19 120 GLU A N 1
ATOM 957 C CA . GLU A 1 120 ? -13.259 4.880 0.972 1.00 95.19 120 GLU A CA 1
ATOM 958 C C . GLU A 1 120 ? -14.272 3.807 0.568 1.00 95.19 120 GLU A C 1
ATOM 960 O O . GLU A 1 120 ? -14.235 2.702 1.113 1.00 95.19 120 GLU A O 1
ATOM 965 N N . ALA A 1 121 ? -15.135 4.092 -0.414 1.00 95.19 121 ALA A N 1
ATOM 966 C CA . ALA A 1 121 ? -16.120 3.136 -0.914 1.00 95.19 121 ALA A CA 1
ATOM 967 C C . ALA A 1 121 ? -15.456 1.880 -1.509 1.00 95.19 121 ALA A C 1
ATOM 969 O O . ALA A 1 121 ? -15.808 0.758 -1.133 1.00 95.19 121 ALA A O 1
ATOM 970 N N . ILE A 1 122 ? -14.449 2.058 -2.374 1.00 96.12 122 ILE A N 1
ATOM 971 C CA . ILE A 1 122 ? -13.708 0.958 -3.013 1.00 96.12 122 ILE A CA 1
ATOM 972 C C . ILE A 1 122 ? -12.979 0.100 -1.972 1.00 96.12 122 ILE A C 1
ATOM 974 O O . ILE A 1 122 ? -13.068 -1.129 -2.018 1.00 96.12 122 ILE A O 1
ATOM 978 N N . VAL A 1 123 ? -12.271 0.714 -1.019 1.00 97.62 123 VAL A N 1
ATOM 979 C CA . VAL A 1 123 ? -11.543 -0.025 0.024 1.00 97.62 123 VAL A CA 1
ATOM 980 C C . VAL A 1 123 ? -12.506 -0.742 0.970 1.00 97.62 123 VAL A C 1
ATOM 982 O O . VAL A 1 123 ? -12.246 -1.891 1.325 1.00 97.62 123 VAL A O 1
ATOM 985 N N . LYS A 1 124 ? -13.629 -0.113 1.349 1.00 95.88 124 LYS A N 1
ATOM 986 C CA . LYS A 1 124 ? -14.653 -0.737 2.202 1.00 95.88 124 LYS A CA 1
ATOM 987 C C . LYS A 1 124 ? -15.269 -1.967 1.535 1.00 95.88 124 LYS A C 1
ATOM 989 O O . LYS A 1 124 ? -15.401 -2.994 2.191 1.00 95.88 124 LYS A O 1
ATOM 994 N N . HIS A 1 125 ? -15.595 -1.878 0.245 1.00 95.88 125 HIS A N 1
ATOM 995 C CA . HIS A 1 125 ? -16.121 -2.998 -0.539 1.00 95.88 125 HIS A CA 1
ATOM 996 C C . HIS A 1 125 ? -15.155 -4.198 -0.539 1.00 95.88 125 HIS A C 1
ATOM 998 O O . HIS A 1 125 ? -15.553 -5.313 -0.220 1.00 95.88 125 HIS A O 1
ATOM 1004 N N . HIS A 1 126 ? -13.858 -3.957 -0.757 1.00 95.75 126 HIS A N 1
ATOM 1005 C CA . HIS A 1 126 ? -12.815 -4.993 -0.712 1.00 95.75 126 HIS A CA 1
ATOM 1006 C C . HIS A 1 126 ? -12.402 -5.426 0.714 1.00 95.75 126 HIS A C 1
ATOM 1008 O O . HIS A 1 126 ? -11.443 -6.184 0.883 1.00 95.75 126 HIS A O 1
ATOM 1014 N N . CYS A 1 127 ? -13.111 -4.969 1.751 1.00 95.75 127 CYS A N 1
ATOM 1015 C CA . CYS A 1 127 ? -12.882 -5.317 3.152 1.00 95.75 127 CYS A CA 1
ATOM 1016 C C . CYS A 1 127 ? -14.174 -5.865 3.798 1.00 95.75 127 CYS A C 1
ATOM 1018 O O . CYS A 1 127 ? -14.819 -5.148 4.566 1.00 95.75 127 CYS A O 1
ATOM 1020 N N . PRO A 1 128 ? -14.560 -7.133 3.539 1.00 91.44 128 PRO A N 1
ATOM 1021 C CA . PRO A 1 128 ? -15.801 -7.713 4.053 1.00 91.44 128 PRO A CA 1
ATOM 1022 C C . PRO A 1 128 ? -15.996 -7.518 5.564 1.00 91.44 128 PRO A C 1
ATOM 1024 O O . PRO A 1 128 ? -15.079 -7.712 6.369 1.00 91.44 128 PRO A O 1
ATOM 1027 N N . GLY A 1 129 ? -17.203 -7.096 5.948 1.00 93.31 129 GLY A N 1
ATOM 1028 C CA . GLY A 1 129 ? -17.566 -6.764 7.329 1.00 93.31 129 GLY A CA 1
ATOM 1029 C C . GLY A 1 129 ? -17.043 -5.416 7.850 1.00 93.31 129 GLY A C 1
ATOM 1030 O O . GLY A 1 129 ? -17.312 -5.086 9.004 1.00 93.31 129 GLY A O 1
ATOM 1031 N N . ALA A 1 130 ? -16.313 -4.625 7.053 1.00 95.31 130 ALA A N 1
ATOM 1032 C CA . ALA A 1 130 ? -15.861 -3.302 7.476 1.00 95.31 130 ALA A CA 1
ATOM 1033 C C . ALA A 1 130 ? -17.051 -2.356 7.695 1.00 95.31 130 ALA A C 1
ATOM 1035 O O . ALA A 1 130 ? -17.860 -2.105 6.801 1.00 95.31 130 ALA A O 1
ATOM 1036 N N . ILE A 1 131 ? -17.126 -1.775 8.890 1.00 94.88 131 ILE A N 1
ATOM 1037 C CA . ILE A 1 131 ? -18.192 -0.856 9.300 1.00 94.88 131 ILE A CA 1
ATOM 1038 C C . ILE A 1 131 ? -17.938 0.541 8.731 1.00 94.88 131 ILE A C 1
ATOM 1040 O O . ILE A 1 131 ? -18.862 1.185 8.219 1.00 94.88 131 ILE A O 1
ATOM 1044 N N . ARG A 1 132 ? -16.670 0.974 8.754 1.00 92.88 132 ARG A N 1
ATOM 1045 C CA . ARG A 1 132 ? -16.211 2.287 8.288 1.00 92.88 132 ARG A CA 1
ATOM 1046 C C . ARG A 1 132 ? -14.885 2.169 7.535 1.00 92.88 132 ARG A C 1
ATOM 1048 O O . ARG A 1 132 ? -14.021 1.389 7.927 1.00 92.88 132 ARG A O 1
ATOM 1055 N N . ALA A 1 133 ? -14.723 2.971 6.491 1.00 93.75 133 ALA A N 1
ATOM 1056 C CA . ALA A 1 133 ? -13.446 3.255 5.843 1.00 93.75 133 ALA A CA 1
ATOM 1057 C C . ALA A 1 133 ? -13.239 4.774 5.868 1.00 93.75 133 ALA A C 1
ATOM 1059 O O . ALA A 1 133 ? -14.223 5.511 5.882 1.00 93.75 133 ALA A O 1
ATOM 1060 N N . ILE A 1 134 ? -11.988 5.216 5.984 1.00 92.25 134 ILE A N 1
ATOM 1061 C CA . ILE A 1 134 ? -11.637 6.612 6.255 1.00 92.25 134 ILE A CA 1
ATOM 1062 C C . ILE A 1 134 ? -10.321 6.961 5.547 1.00 92.25 134 ILE A C 1
ATOM 1064 O O . ILE A 1 134 ? -9.250 6.533 5.987 1.00 92.25 134 ILE A O 1
ATOM 1068 N N . ALA A 1 135 ? -10.369 7.723 4.460 1.00 91.75 135 ALA A N 1
ATOM 1069 C CA . ALA A 1 135 ? -9.190 8.217 3.760 1.00 91.75 135 ALA A CA 1
ATOM 1070 C C . ALA A 1 135 ? -8.538 9.348 4.569 1.00 91.75 135 ALA A C 1
ATOM 1072 O O . ALA A 1 135 ? -9.214 10.259 5.048 1.00 91.75 135 ALA A O 1
ATOM 1073 N N . PHE A 1 136 ? -7.218 9.283 4.775 1.00 87.44 136 PHE A N 1
ATOM 1074 C CA . PHE A 1 136 ? -6.556 10.164 5.745 1.00 87.44 136 PHE A CA 1
ATOM 1075 C C . PHE A 1 136 ? -5.253 10.829 5.292 1.00 87.44 136 PHE A C 1
ATOM 1077 O O . PHE A 1 136 ? -4.731 11.679 6.012 1.00 87.44 136 PHE A O 1
ATOM 1084 N N . ASP A 1 137 ? -4.689 10.412 4.165 1.00 85.62 137 ASP A N 1
ATOM 1085 C CA . ASP A 1 137 ? -3.391 10.859 3.654 1.00 85.62 137 ASP A CA 1
ATOM 1086 C C . ASP A 1 137 ? -3.289 10.459 2.178 1.00 85.62 137 ASP A C 1
ATOM 1088 O O . ASP A 1 137 ? -3.925 9.485 1.761 1.00 85.62 137 ASP A O 1
ATOM 1092 N N . HIS A 1 138 ? -2.500 11.182 1.387 1.00 89.31 138 HIS A N 1
ATOM 1093 C CA . HIS A 1 138 ? -2.237 10.805 0.002 1.00 89.31 138 HIS A CA 1
ATOM 1094 C C . HIS A 1 138 ? -0.820 11.171 -0.445 1.00 89.31 138 HIS A C 1
ATOM 1096 O O . HIS A 1 138 ? -0.168 12.026 0.145 1.00 89.31 138 HIS A O 1
ATOM 1102 N N . ILE A 1 139 ? -0.339 10.518 -1.503 1.00 87.81 139 ILE A N 1
ATOM 1103 C CA . ILE A 1 139 ? 0.896 10.872 -2.211 1.00 87.81 139 ILE A CA 1
ATOM 1104 C C . ILE A 1 139 ? 0.592 10.956 -3.704 1.00 87.81 139 ILE A C 1
ATOM 1106 O O . ILE A 1 139 ? 0.090 10.002 -4.301 1.00 87.81 139 ILE A O 1
ATOM 1110 N N . LEU A 1 140 ? 0.948 12.084 -4.314 1.00 87.75 140 LEU A N 1
ATOM 1111 C CA . LEU A 1 140 ? 0.858 12.319 -5.754 1.00 87.75 140 LEU A CA 1
ATOM 1112 C C . LEU A 1 140 ? 2.239 12.121 -6.382 1.00 87.75 140 LEU A C 1
ATOM 1114 O O . LEU A 1 140 ? 3.255 12.514 -5.812 1.00 87.75 140 LEU A O 1
ATOM 1118 N N . ARG A 1 141 ? 2.302 11.502 -7.562 1.00 89.19 141 ARG A N 1
ATOM 1119 C CA . ARG A 1 141 ? 3.556 11.251 -8.285 1.00 89.19 141 ARG A CA 1
ATOM 1120 C C . ARG A 1 141 ? 3.393 11.645 -9.747 1.00 89.19 141 ARG A C 1
ATOM 1122 O O . ARG A 1 141 ? 2.809 10.902 -10.531 1.00 89.19 141 ARG A O 1
ATOM 1129 N N . ASN A 1 142 ? 3.919 12.817 -10.092 1.00 91.12 142 ASN A N 1
ATOM 1130 C CA . ASN A 1 142 ? 4.034 13.335 -11.456 1.00 91.12 142 ASN A CA 1
ATOM 1131 C C . ASN A 1 142 ? 5.484 13.829 -11.662 1.00 91.12 142 ASN A C 1
ATOM 1133 O O . ASN A 1 142 ? 5.843 14.894 -11.150 1.00 91.12 142 ASN A O 1
ATOM 1137 N N . PRO A 1 143 ? 6.345 13.060 -12.358 1.00 87.31 143 PRO A N 1
ATOM 1138 C CA . PRO A 1 143 ? 7.764 13.394 -12.501 1.00 87.31 143 PRO A CA 1
ATOM 1139 C C . PRO A 1 143 ? 8.046 14.695 -13.267 1.00 87.31 143 PRO A C 1
ATOM 1141 O O . PRO A 1 143 ? 9.060 15.341 -12.999 1.00 87.31 143 PRO A O 1
ATOM 1144 N N . GLN A 1 144 ? 7.166 15.100 -14.191 1.00 88.19 144 GLN A N 1
ATOM 1145 C CA . GLN A 1 144 ? 7.305 16.363 -14.917 1.00 88.19 144 GLN A CA 1
ATOM 1146 C C . GLN A 1 144 ? 7.003 17.553 -13.998 1.00 88.19 144 GLN A C 1
ATOM 1148 O O . GLN A 1 144 ? 7.867 18.409 -13.809 1.00 88.19 144 GLN A O 1
ATOM 1153 N N . ARG A 1 145 ? 5.838 17.549 -13.342 1.00 87.88 145 ARG A N 1
ATOM 1154 C CA . ARG A 1 145 ? 5.419 18.606 -12.408 1.00 87.88 145 ARG A CA 1
ATOM 1155 C C . ARG A 1 145 ? 6.408 18.761 -11.244 1.00 87.88 145 ARG A C 1
ATOM 1157 O O . ARG A 1 145 ? 6.784 19.871 -10.881 1.00 87.88 145 ARG A O 1
ATOM 1164 N N . LEU A 1 146 ? 6.960 17.648 -10.743 1.00 83.88 146 LEU A N 1
ATOM 1165 C CA . LEU A 1 146 ? 8.012 17.654 -9.715 1.00 83.88 146 LEU A CA 1
ATOM 1166 C C . LEU A 1 146 ? 9.325 18.297 -10.205 1.00 83.88 146 LEU A C 1
ATOM 1168 O O . LEU A 1 146 ? 10.010 18.962 -9.427 1.00 83.88 146 LEU A O 1
ATOM 1172 N N . LYS A 1 147 ? 9.695 18.114 -11.479 1.00 84.44 147 LYS A N 1
ATOM 1173 C CA . LYS A 1 147 ? 10.864 18.770 -12.093 1.00 84.44 147 LYS A CA 1
ATOM 1174 C C . LYS A 1 147 ? 10.631 20.275 -12.248 1.00 84.44 147 LYS A C 1
ATOM 1176 O O . LYS A 1 147 ? 11.536 21.059 -11.969 1.00 84.44 147 LYS A O 1
ATOM 1181 N N . GLU A 1 148 ? 9.431 20.667 -12.665 1.00 84.19 148 GLU A N 1
ATOM 1182 C CA . GLU A 1 148 ? 9.020 22.062 -12.847 1.00 84.19 148 GLU A CA 1
ATOM 1183 C C . GLU A 1 148 ? 8.992 22.815 -11.507 1.00 84.19 148 GLU A C 1
ATOM 1185 O O . GLU A 1 148 ? 9.612 23.872 -11.387 1.00 84.19 148 GLU A O 1
ATOM 1190 N N . GLU A 1 149 ? 8.406 22.233 -10.457 1.00 80.38 149 GLU A N 1
ATOM 1191 C CA . GLU A 1 149 ? 8.398 22.830 -9.115 1.00 80.38 149 GLU A CA 1
ATOM 1192 C C . GLU A 1 149 ? 9.784 22.867 -8.464 1.00 80.38 149 GLU A C 1
ATOM 1194 O O . GLU A 1 149 ? 10.155 23.880 -7.874 1.00 80.38 149 GLU A O 1
ATOM 1199 N N . ARG A 1 150 ? 10.617 21.830 -8.635 1.00 77.56 150 ARG A N 1
ATOM 1200 C CA . ARG A 1 150 ? 12.026 21.887 -8.199 1.00 77.56 150 ARG A CA 1
ATOM 1201 C C . ARG A 1 150 ? 12.797 23.008 -8.910 1.00 77.56 150 ARG A C 1
ATOM 1203 O O . ARG A 1 150 ? 13.619 23.663 -8.272 1.00 77.56 150 ARG A O 1
ATOM 1210 N N . ALA A 1 151 ? 12.516 23.274 -10.188 1.00 77.38 151 ALA A N 1
ATOM 1211 C CA . ALA A 1 151 ? 13.113 24.386 -10.930 1.00 77.38 151 ALA A CA 1
ATOM 1212 C C . ALA A 1 151 ? 12.554 25.765 -10.518 1.00 77.38 151 ALA A C 1
ATOM 1214 O O . ALA A 1 151 ? 13.292 26.750 -10.547 1.00 77.38 151 ALA A O 1
ATOM 1215 N N . PHE A 1 152 ? 11.284 25.847 -10.110 1.00 72.88 152 PHE A N 1
ATOM 1216 C CA . PHE A 1 152 ? 10.669 27.054 -9.546 1.00 72.88 152 PHE A CA 1
ATOM 1217 C C . PHE A 1 152 ? 11.248 27.383 -8.161 1.00 72.88 152 PHE A C 1
ATOM 1219 O O . PHE A 1 152 ? 11.803 28.467 -7.978 1.00 72.88 152 PHE A O 1
ATOM 1226 N N . SER A 1 153 ? 11.237 26.418 -7.232 1.00 67.81 153 SER A N 1
ATOM 1227 C CA . SER A 1 153 ? 11.902 26.506 -5.923 1.00 67.81 153 SER A CA 1
ATOM 1228 C C . SER A 1 153 ? 13.360 26.955 -6.079 1.00 67.81 153 SER A C 1
ATOM 1230 O O . SER A 1 153 ? 13.770 27.950 -5.486 1.00 67.81 153 SER A O 1
ATOM 1232 N N . ALA A 1 154 ? 14.137 26.310 -6.961 1.00 70.44 154 ALA A N 1
ATOM 1233 C CA . ALA A 1 154 ? 15.541 26.659 -7.192 1.00 70.44 154 ALA A CA 1
ATOM 1234 C C . ALA A 1 154 ? 15.773 28.120 -7.628 1.00 70.44 154 ALA A C 1
ATOM 1236 O O . ALA A 1 154 ? 16.779 28.705 -7.230 1.00 70.44 154 ALA A O 1
ATOM 1237 N N . LYS A 1 155 ? 14.854 28.723 -8.396 1.00 68.50 155 LYS A N 1
ATOM 1238 C CA . LYS A 1 155 ? 14.914 30.150 -8.769 1.00 68.50 155 LYS A CA 1
ATOM 1239 C C . LYS A 1 155 ? 14.543 31.078 -7.606 1.00 68.50 155 LYS A C 1
ATOM 1241 O O . LYS A 1 155 ? 15.102 32.164 -7.502 1.00 68.50 155 LYS A O 1
ATOM 1246 N N . ASN A 1 156 ? 13.639 30.641 -6.729 1.00 62.16 156 ASN A N 1
ATOM 1247 C CA . ASN A 1 156 ? 13.065 31.451 -5.651 1.00 62.16 156 ASN A CA 1
ATOM 1248 C C . ASN A 1 156 ? 13.751 31.281 -4.281 1.00 62.16 156 ASN A C 1
ATOM 1250 O O . ASN A 1 156 ? 13.407 31.995 -3.343 1.00 62.16 156 ASN A O 1
ATOM 1254 N N . LYS A 1 157 ? 14.753 30.400 -4.145 1.00 56.97 157 LYS A N 1
ATOM 1255 C CA . LYS A 1 157 ? 15.478 30.140 -2.878 1.00 56.97 157 LYS A CA 1
ATOM 1256 C C . LYS A 1 157 ? 16.136 31.362 -2.223 1.00 56.97 157 LYS A C 1
ATOM 1258 O O . LYS A 1 157 ? 16.371 31.334 -1.020 1.00 56.97 157 LYS A O 1
ATOM 1263 N N . ASN A 1 158 ? 16.398 32.428 -2.982 1.00 50.06 158 ASN A N 1
ATOM 1264 C CA . ASN A 1 158 ? 16.950 33.688 -2.467 1.00 50.06 158 ASN A CA 1
ATOM 1265 C C . ASN A 1 158 ? 15.884 34.780 -2.233 1.00 50.06 158 ASN A C 1
ATOM 1267 O O . ASN A 1 158 ? 16.218 35.877 -1.785 1.00 50.06 158 ASN A O 1
ATOM 1271 N N . THR A 1 159 ? 14.612 34.514 -2.540 1.00 47.12 159 THR A N 1
ATOM 1272 C CA . THR A 1 159 ? 13.529 35.499 -2.448 1.00 47.12 159 THR A CA 1
ATOM 1273 C C . THR A 1 159 ? 13.061 35.625 -0.999 1.00 47.12 159 THR A C 1
ATOM 1275 O O . THR A 1 159 ? 12.266 34.823 -0.512 1.00 47.12 159 THR A O 1
ATOM 1278 N N . VAL A 1 160 ? 13.554 36.643 -0.289 1.00 40.78 160 VAL A N 1
ATOM 1279 C CA . VAL A 1 160 ? 13.142 36.931 1.094 1.00 40.78 160 VAL A CA 1
ATOM 1280 C C . VAL A 1 160 ? 11.686 37.400 1.111 1.00 40.78 160 VAL A C 1
ATOM 1282 O O . VAL A 1 160 ? 11.393 38.567 0.859 1.00 40.78 160 VAL A O 1
ATOM 1285 N N . ILE A 1 161 ? 10.768 36.488 1.432 1.00 39.47 161 ILE A N 1
ATOM 1286 C CA . ILE A 1 161 ? 9.362 36.816 1.681 1.00 39.47 161 ILE A CA 1
ATOM 1287 C C . ILE A 1 161 ? 9.293 37.582 3.015 1.00 39.47 161 ILE A C 1
ATOM 1289 O O . ILE A 1 161 ? 9.661 37.011 4.048 1.00 39.47 161 ILE A O 1
ATOM 1293 N N . PRO A 1 162 ? 8.854 38.855 3.036 1.00 33.34 162 PRO A N 1
ATOM 1294 C CA . PRO A 1 162 ? 8.735 39.605 4.279 1.00 33.34 162 PRO A CA 1
ATOM 1295 C C . PRO A 1 162 ? 7.664 38.977 5.189 1.00 33.34 162 PRO A C 1
ATOM 1297 O O . PRO A 1 162 ? 6.683 38.416 4.690 1.00 33.34 162 PRO A O 1
ATOM 1300 N N . PRO A 1 163 ? 7.812 39.067 6.524 1.00 34.25 163 PRO A N 1
ATOM 1301 C CA . PRO A 1 163 ? 6.777 38.603 7.439 1.00 34.25 163 PRO A CA 1
ATOM 1302 C C . PRO A 1 163 ? 5.467 39.374 7.196 1.00 34.25 163 PRO A C 1
ATOM 1304 O O . PRO A 1 163 ? 5.513 40.561 6.857 1.00 34.25 163 PRO A O 1
ATOM 1307 N N . PRO A 1 164 ? 4.294 38.736 7.378 1.00 31.59 164 PRO A N 1
ATOM 1308 C CA . PRO A 1 164 ? 3.017 39.425 7.235 1.00 31.59 164 PRO A CA 1
ATOM 1309 C C . PRO A 1 164 ? 2.927 40.600 8.224 1.00 31.59 164 PRO A C 1
ATOM 1311 O O . PRO A 1 164 ? 3.452 40.496 9.339 1.00 31.59 164 PRO A O 1
ATOM 1314 N N . PRO A 1 165 ? 2.264 41.712 7.852 1.00 28.11 165 PRO A N 1
ATOM 1315 C CA . PRO A 1 165 ? 2.106 42.852 8.746 1.00 28.11 165 PRO A CA 1
ATOM 1316 C C . PRO A 1 165 ? 1.366 42.430 10.027 1.00 28.11 165 PRO A C 1
ATOM 1318 O O . PRO A 1 165 ? 0.477 41.574 9.965 1.00 28.11 165 PRO A O 1
ATOM 1321 N N . PRO A 1 166 ? 1.705 43.012 11.192 1.00 30.22 166 PRO A N 1
ATOM 1322 C CA . PRO A 1 166 ? 1.054 42.664 12.445 1.00 30.22 166 PRO A CA 1
ATOM 1323 C C . PRO A 1 166 ? -0.440 42.988 12.366 1.00 30.22 166 PRO A C 1
ATOM 1325 O O . PRO A 1 166 ? -0.828 44.115 12.051 1.00 30.22 166 PRO A O 1
ATOM 1328 N N . VAL A 1 167 ? -1.276 41.994 12.675 1.00 30.42 167 VAL A N 1
ATOM 1329 C CA . VAL A 1 167 ? -2.725 42.181 12.792 1.00 30.42 167 VAL A CA 1
ATOM 1330 C C . VAL A 1 167 ? -2.973 43.214 13.888 1.00 30.42 167 VAL A C 1
ATOM 1332 O O . VAL A 1 167 ? -2.569 43.014 15.035 1.00 30.42 167 VAL A O 1
ATOM 1335 N N . LYS A 1 168 ? -3.620 44.331 13.542 1.00 28.45 168 LYS A N 1
ATOM 1336 C CA . LYS A 1 168 ? -4.072 45.301 14.543 1.00 28.45 168 LYS A CA 1
ATOM 1337 C C . LYS A 1 168 ? -5.116 44.612 15.415 1.00 28.45 168 LYS A C 1
ATOM 1339 O O . LYS A 1 168 ? -6.140 44.173 14.901 1.00 28.45 168 LYS A O 1
ATOM 1344 N N . ALA A 1 169 ? -4.852 44.511 16.713 1.00 30.73 169 ALA A N 1
ATOM 1345 C CA . ALA A 1 169 ? -5.837 44.013 17.659 1.00 30.73 169 ALA A CA 1
ATOM 1346 C C . ALA A 1 169 ? -6.983 45.029 17.762 1.00 30.73 169 ALA A C 1
ATOM 1348 O O . ALA A 1 169 ? -6.811 46.102 18.342 1.00 30.73 169 ALA A O 1
ATOM 1349 N N . GLU A 1 170 ? -8.137 44.705 17.182 1.00 29.77 170 GLU A N 1
ATOM 1350 C CA . GLU A 1 170 ? -9.366 45.448 17.446 1.00 29.77 170 GLU A CA 1
ATOM 1351 C C . GLU A 1 170 ? -9.765 45.244 18.911 1.00 29.77 170 GLU A C 1
ATOM 1353 O O . GLU A 1 170 ? -9.732 44.132 19.443 1.00 29.77 170 GLU A O 1
ATOM 1358 N N . SER A 1 171 ? -10.075 46.343 19.596 1.00 31.02 171 SER A N 1
ATOM 1359 C CA . SER A 1 171 ? -10.205 46.373 21.050 1.00 31.02 171 SER A CA 1
ATOM 1360 C C . SER A 1 171 ? -11.562 45.843 21.518 1.00 31.02 171 SER A C 1
ATOM 1362 O O . SER A 1 171 ? -12.470 46.620 21.822 1.00 31.02 171 SER A O 1
ATOM 1364 N N . SER A 1 172 ? -11.698 44.519 21.616 1.00 31.06 172 SER A N 1
ATOM 1365 C CA . SER A 1 172 ? -12.778 43.901 22.389 1.00 31.06 172 SER A CA 1
ATOM 1366 C C . SER A 1 172 ? -12.612 44.225 23.884 1.00 31.06 172 SER A C 1
ATOM 1368 O O . SER A 1 172 ? -11.507 44.230 24.430 1.00 31.06 172 SER A O 1
ATOM 1370 N N . GLY A 1 173 ? -13.715 44.593 24.541 1.00 28.44 173 GLY A N 1
ATOM 1371 C CA . GLY A 1 173 ? -13.683 45.219 25.866 1.00 28.44 173 GLY A CA 1
ATOM 1372 C C . GLY A 1 173 ? -13.186 44.299 26.987 1.00 28.44 173 GLY A C 1
ATOM 1373 O O . GLY A 1 173 ? -13.710 43.206 27.188 1.00 28.44 173 GLY A O 1
ATOM 1374 N N . LEU A 1 174 ? -12.216 44.781 27.770 1.00 30.66 174 LEU A N 1
ATOM 1375 C CA . LEU A 1 174 ? -11.703 44.096 28.959 1.00 30.66 174 LEU A CA 1
ATOM 1376 C C . LEU A 1 174 ? -12.745 44.041 30.088 1.00 30.66 174 LEU A C 1
ATOM 1378 O O . LEU A 1 174 ? -13.109 45.070 30.662 1.00 30.66 174 LEU A O 1
ATOM 1382 N N . ILE A 1 175 ? -13.123 42.828 30.497 1.00 27.88 175 ILE A N 1
ATOM 1383 C CA . ILE A 1 175 ? -13.685 42.589 31.833 1.00 27.88 175 ILE A CA 1
ATOM 1384 C C . ILE A 1 175 ? -12.552 42.787 32.851 1.00 27.88 175 ILE A C 1
ATOM 1386 O O . ILE A 1 175 ? -11.502 42.153 32.754 1.00 27.88 175 ILE A O 1
ATOM 1390 N N . LYS A 1 176 ? -12.746 43.688 33.820 1.00 26.38 176 LYS A N 1
ATOM 1391 C CA . LYS A 1 176 ? -11.733 44.019 34.835 1.00 26.38 176 LYS A CA 1
ATOM 1392 C C . LYS A 1 176 ? -11.646 42.936 35.926 1.00 26.38 176 LYS A C 1
ATOM 1394 O O . LYS A 1 176 ? -12.666 42.676 36.563 1.00 26.38 176 LYS A O 1
ATOM 1399 N N . PRO A 1 177 ? -10.457 42.391 36.243 1.00 27.95 177 PRO A N 1
ATOM 1400 C CA . PRO A 1 177 ? -10.203 41.784 37.548 1.00 27.95 177 PRO A CA 1
ATOM 1401 C C . PRO A 1 177 ? -10.032 42.872 38.629 1.00 27.95 177 PRO A C 1
ATOM 1403 O O . PRO A 1 177 ? -9.711 44.023 38.324 1.00 27.95 177 PRO A O 1
ATOM 1406 N N . MET A 1 178 ? -10.251 42.519 39.899 1.00 24.27 178 MET A N 1
ATOM 1407 C CA . MET A 1 178 ? -10.121 43.440 41.040 1.00 24.27 178 MET A CA 1
ATOM 1408 C C . MET A 1 178 ? -8.677 43.557 41.563 1.00 24.27 178 MET A C 1
ATOM 1410 O O . MET A 1 178 ? -7.863 42.650 41.407 1.00 24.27 178 MET A O 1
ATOM 1414 N N . ASN A 1 179 ? -8.379 44.688 42.211 1.00 28.75 179 ASN A N 1
ATOM 1415 C CA . ASN A 1 179 ? -7.080 45.010 42.818 1.00 28.75 179 ASN A CA 1
ATOM 1416 C C . ASN A 1 179 ? -6.708 44.098 44.002 1.00 28.75 179 ASN A C 1
ATOM 1418 O O . ASN A 1 179 ? -7.592 43.687 44.750 1.00 28.75 179 ASN A O 1
ATOM 1422 N N . ASN A 1 180 ? -5.399 43.987 44.294 1.00 28.92 180 ASN A N 1
ATOM 1423 C CA . ASN A 1 180 ? -4.901 44.210 45.664 1.00 28.92 180 ASN A CA 1
ATOM 1424 C C . ASN A 1 180 ? -3.387 44.550 45.766 1.00 28.92 180 ASN A C 1
ATOM 1426 O O . ASN A 1 180 ? -2.540 43.675 45.866 1.00 28.92 180 ASN A O 1
ATOM 1430 N N . HIS A 1 181 ? -3.110 45.861 45.809 1.00 27.91 181 HIS A N 1
ATOM 1431 C CA . HIS A 1 181 ? -2.157 46.590 46.676 1.00 27.91 181 HIS A CA 1
ATOM 1432 C C . HIS A 1 181 ? -0.632 46.293 46.816 1.00 27.91 181 HIS A C 1
ATOM 1434 O O . HIS A 1 181 ? -0.197 45.195 47.132 1.00 27.91 181 HIS A O 1
ATOM 1440 N N . ARG A 1 182 ? 0.101 47.432 46.865 1.00 27.58 182 ARG A N 1
ATOM 1441 C CA . ARG A 1 182 ? 1.504 47.730 47.285 1.00 27.58 182 ARG A CA 1
ATOM 1442 C C . ARG A 1 182 ? 2.615 47.351 46.282 1.00 27.58 182 ARG A C 1
ATOM 1444 O O . ARG A 1 182 ? 2.605 46.230 45.804 1.00 27.58 182 ARG A O 1
ATOM 1451 N N . LEU A 1 183 ? 3.589 48.183 45.864 1.00 26.69 183 LEU A N 1
ATOM 1452 C CA . LEU A 1 183 ? 4.160 49.536 46.160 1.00 26.69 183 LEU A CA 1
ATOM 1453 C C . LEU A 1 183 ? 5.611 49.509 46.692 1.00 26.69 183 LEU A C 1
ATOM 1455 O O . LEU A 1 183 ? 5.935 48.680 47.534 1.00 26.69 183 LEU A O 1
ATOM 1459 N N . ALA A 1 184 ? 6.382 50.528 46.261 1.00 26.92 184 ALA A N 1
ATOM 1460 C CA . ALA A 1 184 ? 7.811 50.834 46.493 1.00 26.92 184 ALA A CA 1
ATOM 1461 C C . ALA A 1 184 ? 8.828 50.040 45.630 1.00 26.92 184 ALA A C 1
ATOM 1463 O O . ALA A 1 184 ? 8.677 48.835 45.468 1.00 26.92 184 ALA A O 1
ATOM 1464 N N . SER A 1 185 ? 9.885 50.644 45.057 1.00 29.38 185 SER A N 1
ATOM 1465 C CA . SER A 1 185 ? 10.219 52.078 44.846 1.00 29.38 185 SER A CA 1
ATOM 1466 C C . SER A 1 185 ? 11.316 52.245 43.763 1.00 29.38 185 SER A C 1
ATOM 1468 O O . SER A 1 185 ? 12.064 51.307 43.506 1.00 29.38 185 SER A O 1
ATOM 1470 N N . GLU A 1 186 ? 11.407 53.424 43.132 1.00 27.45 186 GLU A N 1
ATOM 1471 C CA . GLU A 1 186 ? 12.339 53.778 42.026 1.00 27.45 186 GLU A CA 1
ATOM 1472 C C . GLU A 1 186 ? 13.653 54.450 42.546 1.00 27.45 186 GLU A C 1
ATOM 1474 O O . GLU A 1 186 ? 13.899 54.358 43.751 1.00 27.45 186 GLU A O 1
ATOM 1479 N N . PRO A 1 187 ? 14.440 55.256 41.776 1.00 44.34 187 PRO A N 1
ATOM 1480 C CA . PRO A 1 187 ? 14.898 55.185 40.364 1.00 44.34 187 PRO A CA 1
ATOM 1481 C C . PRO A 1 187 ? 16.434 55.428 40.182 1.00 44.34 187 PRO A C 1
ATOM 1483 O O . PRO A 1 187 ? 17.081 55.992 41.059 1.00 44.34 187 PRO A O 1
ATOM 1486 N N . VAL A 1 188 ? 16.999 55.164 38.986 1.00 27.09 188 VAL A N 1
ATOM 1487 C CA . VAL A 1 188 ? 18.184 55.884 38.423 1.00 27.09 188 VAL A CA 1
ATOM 1488 C C . VAL A 1 188 ? 18.015 56.052 36.892 1.00 27.09 188 VAL A C 1
ATOM 1490 O O . VAL A 1 188 ? 17.349 55.238 36.255 1.00 27.09 188 VAL A O 1
ATOM 1493 N N . VAL A 1 189 ? 18.548 57.142 36.320 1.00 28.39 189 VAL A N 1
ATOM 1494 C CA . VAL A 1 189 ? 18.198 57.778 35.019 1.00 28.39 189 VAL A CA 1
ATOM 1495 C C . VAL A 1 189 ? 19.457 58.498 34.451 1.00 28.39 189 VAL A C 1
ATOM 1497 O O . VAL A 1 189 ? 20.315 58.813 35.279 1.00 28.39 189 VAL A O 1
ATOM 1500 N N . PRO A 1 190 ? 19.616 58.870 33.147 1.00 40.28 190 PRO A N 1
ATOM 1501 C CA . PRO A 1 190 ? 18.967 58.485 31.875 1.00 40.28 190 PRO A CA 1
ATOM 1502 C C . PRO A 1 190 ? 19.984 57.666 31.005 1.00 40.28 190 PRO A C 1
ATOM 1504 O O . PRO A 1 190 ? 20.472 56.678 31.540 1.00 40.28 190 PRO A O 1
ATOM 1507 N N . SER A 1 191 ? 20.400 57.884 29.734 1.00 27.86 191 SER A N 1
ATOM 1508 C CA . SER A 1 191 ? 20.028 58.721 28.552 1.00 27.86 191 SER A CA 1
ATOM 1509 C C . SER A 1 191 ? 20.749 58.220 27.279 1.00 27.86 191 SER A C 1
ATOM 1511 O O . SER A 1 191 ? 21.969 58.116 27.324 1.00 27.86 191 SER A O 1
ATOM 1513 N N . GLU A 1 192 ? 20.039 58.014 26.155 1.00 27.77 192 GLU A N 1
ATOM 1514 C CA . GLU A 1 192 ? 20.350 58.496 24.775 1.00 27.77 192 GLU A CA 1
ATOM 1515 C C . GLU A 1 192 ? 19.336 57.930 23.734 1.00 27.77 192 GLU A C 1
ATOM 1517 O O . GLU A 1 192 ? 18.540 57.056 24.095 1.00 27.77 192 GLU A O 1
ATOM 1522 N N . PRO A 1 193 ? 19.229 58.468 22.493 1.00 30.48 193 PRO A N 1
ATOM 1523 C CA . PRO A 1 193 ? 18.013 58.317 21.683 1.00 30.48 193 PRO A CA 1
ATOM 1524 C C . PRO A 1 193 ? 17.839 56.954 20.991 1.00 30.48 193 PRO A C 1
ATOM 1526 O O . PRO A 1 193 ? 18.722 56.440 20.304 1.00 30.48 193 PRO A O 1
ATOM 1529 N N . LEU A 1 194 ? 16.623 56.406 21.087 1.00 28.59 194 LEU A N 1
ATOM 1530 C CA . LEU A 1 194 ? 16.218 55.176 20.406 1.00 28.59 194 LEU A CA 1
ATOM 1531 C C . LEU A 1 194 ? 15.890 55.421 18.924 1.00 28.59 194 LEU A C 1
ATOM 1533 O O . LEU A 1 194 ? 14.805 55.883 18.578 1.00 28.59 194 LEU A O 1
ATOM 1537 N N . SER A 1 195 ? 16.803 55.010 18.042 1.00 29.52 195 SER A N 1
ATOM 1538 C CA . SER A 1 195 ? 16.495 54.746 16.629 1.00 29.52 195 SER A CA 1
ATOM 1539 C C . SER A 1 195 ? 15.448 53.616 16.506 1.00 29.52 195 SER A C 1
ATOM 1541 O O . SER A 1 195 ? 15.541 52.632 17.252 1.00 29.52 195 SER A O 1
ATOM 1543 N N . PRO A 1 196 ? 14.454 53.704 15.594 1.00 29.70 196 PRO A N 1
ATOM 1544 C CA . PRO A 1 196 ? 13.313 52.785 15.542 1.00 29.70 196 PRO A CA 1
ATOM 1545 C C . PRO A 1 196 ? 13.694 51.378 15.044 1.00 29.70 196 PRO A C 1
ATOM 1547 O O . PRO A 1 196 ? 13.520 51.031 13.878 1.00 29.70 196 PRO A O 1
ATOM 1550 N N . THR A 1 197 ? 14.180 50.535 15.958 1.00 27.36 197 THR A N 1
ATOM 1551 C CA . THR A 1 197 ? 14.505 49.121 15.706 1.00 27.36 197 THR A CA 1
ATOM 1552 C C . THR A 1 197 ? 13.440 48.211 16.340 1.00 27.36 197 THR A C 1
ATOM 1554 O O . THR A 1 197 ? 13.225 48.310 17.549 1.00 27.36 197 THR A O 1
ATOM 1557 N N . PRO A 1 198 ? 12.769 47.311 15.588 1.00 29.30 198 PRO A N 1
ATOM 1558 C CA . PRO A 1 198 ? 11.691 46.478 16.129 1.00 29.30 198 PRO A CA 1
ATOM 1559 C C . PRO A 1 198 ? 12.107 45.571 17.301 1.00 29.30 198 PRO A C 1
ATOM 1561 O O . PRO A 1 198 ? 13.143 44.907 17.271 1.00 29.30 198 PRO A O 1
ATOM 1564 N N . LEU A 1 199 ? 11.236 45.480 18.311 1.00 29.03 199 LEU A N 1
ATOM 1565 C CA . LEU A 1 199 ? 11.471 44.854 19.626 1.00 29.03 199 LEU A CA 1
ATOM 1566 C C . LEU A 1 199 ? 11.666 43.315 19.646 1.00 29.03 199 LEU A C 1
ATOM 1568 O O . LEU A 1 199 ? 11.732 42.717 20.717 1.00 29.03 199 LEU A O 1
ATOM 1572 N N . LEU A 1 200 ? 11.792 42.659 18.490 1.00 28.88 200 LEU A N 1
ATOM 1573 C CA . LEU A 1 200 ? 11.816 41.192 18.354 1.00 28.88 200 LEU A CA 1
ATOM 1574 C C . LEU A 1 200 ? 13.206 40.535 18.489 1.00 28.88 200 LEU A C 1
ATOM 1576 O O . LEU A 1 200 ? 13.298 39.313 18.579 1.00 28.88 200 LEU A O 1
ATOM 1580 N N . LEU A 1 201 ? 14.296 41.309 18.544 1.00 31.52 201 LEU A N 1
ATOM 1581 C CA . LEU A 1 201 ? 15.678 40.789 18.522 1.00 31.52 201 LEU A CA 1
ATOM 1582 C C . LEU A 1 201 ? 16.329 40.555 19.904 1.00 31.52 201 LEU A C 1
ATOM 1584 O O . LEU A 1 201 ? 17.553 40.474 20.000 1.00 31.52 201 LEU A O 1
ATOM 1588 N N . ARG A 1 202 ? 15.544 40.434 20.987 1.00 31.02 202 ARG A N 1
ATOM 1589 C CA . ARG A 1 202 ? 16.071 40.222 22.357 1.00 31.02 202 ARG A CA 1
ATOM 1590 C C . ARG A 1 202 ? 15.827 38.838 22.981 1.00 31.02 202 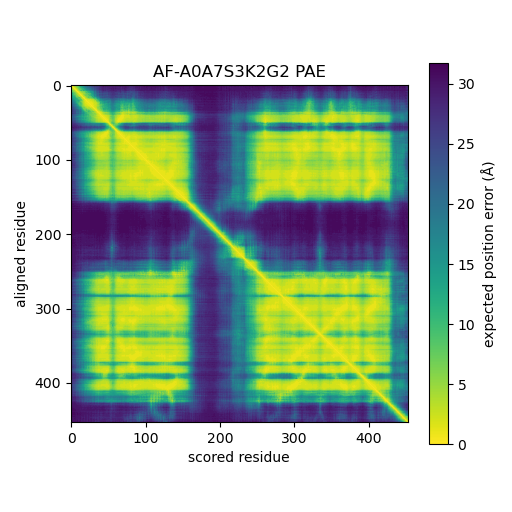ARG A C 1
ATOM 1592 O O . ARG A 1 202 ? 16.213 38.645 24.130 1.00 31.02 202 ARG A O 1
ATOM 1599 N N . HIS A 1 203 ? 15.290 37.849 22.256 1.00 33.97 203 HIS A N 1
ATOM 1600 C CA . HIS A 1 203 ? 15.301 36.465 22.761 1.00 33.97 203 HIS A CA 1
ATOM 1601 C C . HIS A 1 203 ? 16.683 35.809 22.545 1.00 33.97 203 HIS A C 1
ATOM 1603 O O . HIS A 1 203 ? 17.164 35.820 21.408 1.00 33.97 203 HIS A O 1
ATOM 1609 N N . PRO A 1 204 ? 17.329 35.203 23.567 1.00 35.25 204 PRO A N 1
ATOM 1610 C CA . PRO A 1 204 ? 18.686 34.654 23.439 1.00 35.25 204 PRO A CA 1
ATOM 1611 C C . PRO A 1 204 ? 18.868 33.636 22.301 1.00 35.25 204 PRO A C 1
ATOM 1613 O O . PRO A 1 204 ? 19.908 33.642 21.640 1.00 35.25 204 PRO A O 1
ATOM 1616 N N . SER A 1 205 ? 17.845 32.819 22.025 1.00 39.12 205 SER A N 1
ATOM 1617 C CA . SER A 1 205 ? 17.846 31.802 20.958 1.00 39.12 205 SER A CA 1
ATOM 1618 C C . SER A 1 205 ? 17.966 32.381 19.541 1.00 39.12 205 SER A C 1
ATOM 1620 O O . SER A 1 205 ? 18.417 31.690 18.633 1.00 39.12 205 SER A O 1
ATOM 1622 N N . LEU A 1 206 ? 17.597 33.651 19.321 1.00 38.78 206 LEU A N 1
ATOM 1623 C CA . LEU A 1 206 ? 17.511 34.248 17.979 1.00 38.78 206 LEU A CA 1
ATOM 1624 C C . LEU A 1 206 ? 18.858 34.750 17.419 1.00 38.78 206 LEU A C 1
ATOM 1626 O O . LEU A 1 206 ? 18.893 35.378 16.361 1.00 38.78 206 LEU A O 1
ATOM 1630 N N . LYS A 1 207 ? 19.999 34.400 18.033 1.00 35.22 207 LYS A N 1
ATOM 1631 C CA . LYS A 1 207 ? 21.353 34.614 17.466 1.00 35.22 207 LYS A CA 1
ATOM 1632 C C . LYS A 1 207 ? 21.687 33.656 16.297 1.00 35.22 207 LYS A C 1
ATOM 1634 O O . LYS A 1 207 ? 22.826 33.224 16.132 1.00 35.22 207 LYS A O 1
ATOM 1639 N N . LEU A 1 208 ? 20.704 33.348 15.449 1.00 42.91 208 LEU A N 1
ATOM 1640 C CA . LEU A 1 208 ? 20.772 32.350 14.371 1.00 42.91 208 LEU A CA 1
ATOM 1641 C C . LEU A 1 208 ? 21.547 32.800 13.116 1.00 42.91 208 LEU A C 1
ATOM 1643 O O . LEU A 1 208 ? 21.950 31.951 12.323 1.00 42.91 208 LEU A O 1
ATOM 1647 N N . GLY A 1 209 ? 21.849 34.097 12.958 1.00 33.50 209 GLY A N 1
ATOM 1648 C CA . GLY A 1 209 ? 22.527 34.697 11.785 1.00 33.50 209 GLY A CA 1
ATOM 1649 C C . GLY A 1 209 ? 23.967 34.230 11.474 1.00 33.50 209 GLY A C 1
ATOM 1650 O O . GLY A 1 209 ? 24.657 34.829 10.641 1.00 33.50 209 GLY A O 1
ATOM 1651 N N . ARG A 1 210 ? 24.448 33.169 12.137 1.00 34.34 210 ARG A N 1
ATOM 1652 C CA . ARG A 1 210 ? 25.681 32.445 11.782 1.00 34.34 210 ARG A CA 1
ATOM 1653 C C . ARG A 1 210 ? 25.466 30.973 11.389 1.00 34.34 210 A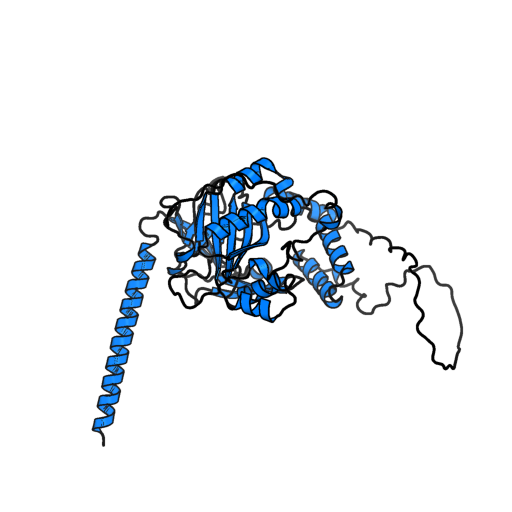RG A C 1
ATOM 1655 O O . ARG A 1 210 ? 26.319 30.467 10.672 1.00 34.34 210 ARG A O 1
ATOM 1662 N N . ARG A 1 211 ? 24.362 30.305 11.772 1.00 34.09 211 ARG A N 1
ATOM 1663 C CA . ARG A 1 211 ? 24.112 28.882 11.427 1.00 34.09 211 ARG A CA 1
ATOM 1664 C C . ARG A 1 211 ? 23.761 28.682 9.951 1.00 34.09 211 ARG A C 1
ATOM 1666 O O . ARG A 1 211 ? 24.432 27.917 9.268 1.00 34.09 211 ARG A O 1
ATOM 1673 N N . PHE A 1 212 ? 22.822 29.475 9.432 1.00 34.09 212 PHE A N 1
ATOM 1674 C CA . PHE A 1 212 ? 22.331 29.397 8.044 1.00 34.09 212 PHE A CA 1
ATOM 1675 C C . PHE A 1 212 ? 23.391 29.581 6.938 1.00 34.09 212 PHE A C 1
ATOM 1677 O O . PHE A 1 212 ? 23.082 29.434 5.761 1.00 34.09 212 PHE A O 1
ATOM 1684 N N . ARG A 1 213 ? 24.647 29.903 7.276 1.00 31.62 213 ARG A N 1
ATOM 1685 C CA . ARG A 1 213 ? 25.719 30.136 6.297 1.00 31.62 213 ARG A CA 1
ATOM 1686 C C . ARG A 1 213 ? 26.360 28.852 5.745 1.00 31.62 213 ARG A C 1
ATOM 1688 O O . ARG A 1 213 ? 27.139 28.949 4.801 1.00 31.62 213 ARG A O 1
ATOM 1695 N N . HIS A 1 214 ? 26.064 27.683 6.325 1.00 29.77 214 HIS A N 1
ATOM 1696 C CA . HIS A 1 214 ? 26.665 26.382 5.972 1.00 29.77 214 HIS A CA 1
ATOM 1697 C C . HIS A 1 214 ? 25.628 25.245 5.803 1.00 29.77 214 HIS A C 1
ATOM 1699 O O . HIS A 1 214 ? 25.954 24.071 5.966 1.00 29.77 214 HIS A O 1
ATOM 1705 N N . CYS A 1 215 ? 24.371 25.563 5.474 1.00 29.83 215 CYS A N 1
ATOM 1706 C CA . CYS A 1 215 ? 23.360 24.555 5.136 1.00 29.83 215 CYS A CA 1
ATOM 1707 C C . CYS A 1 215 ? 23.561 24.089 3.682 1.00 29.83 215 CYS A C 1
ATOM 1709 O O . CYS A 1 215 ? 23.204 24.810 2.752 1.00 29.83 215 CYS A O 1
ATOM 1711 N N . TYR A 1 216 ? 24.139 22.901 3.476 1.00 32.78 216 TYR A N 1
ATOM 1712 C CA . TYR A 1 216 ? 24.512 22.404 2.139 1.00 32.78 216 TYR A CA 1
ATOM 1713 C C . TYR A 1 216 ? 23.461 21.492 1.479 1.00 32.78 216 TYR A C 1
ATOM 1715 O O . TYR A 1 216 ? 23.686 21.007 0.371 1.00 32.78 216 TYR A O 1
ATOM 1723 N N . SER A 1 217 ? 22.304 21.264 2.112 1.00 35.75 217 SER A 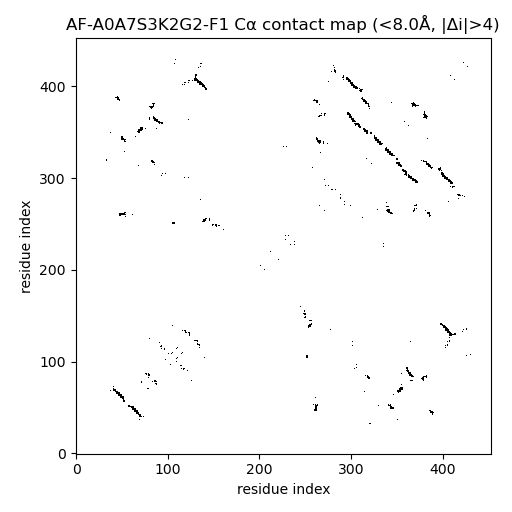N 1
ATOM 1724 C CA . SER A 1 217 ? 21.171 20.577 1.482 1.00 35.75 217 SER A CA 1
ATOM 1725 C C . SER A 1 217 ? 19.810 21.139 1.902 1.00 35.75 217 SER A C 1
ATOM 1727 O O . SER A 1 217 ? 19.643 21.737 2.966 1.00 35.75 217 SER A O 1
ATOM 1729 N N . GLU A 1 218 ? 18.822 20.915 1.037 1.00 35.91 218 GLU A N 1
ATOM 1730 C CA . GLU A 1 218 ? 17.432 21.344 1.216 1.00 35.91 218 GLU A CA 1
ATOM 1731 C C . GLU A 1 218 ? 16.782 20.653 2.429 1.00 35.91 218 GLU A C 1
ATOM 1733 O O . GLU A 1 218 ? 16.191 21.323 3.273 1.00 35.91 218 GLU A O 1
ATOM 1738 N N . GLU A 1 219 ? 17.025 19.347 2.607 1.00 36.38 219 GLU A N 1
ATOM 1739 C CA . GLU A 1 219 ? 16.565 18.580 3.777 1.00 36.38 219 GLU A CA 1
ATOM 1740 C C . GLU A 1 219 ? 17.175 19.105 5.097 1.00 36.38 219 GLU A C 1
ATOM 1742 O O . GLU A 1 219 ? 16.486 19.125 6.114 1.00 36.38 219 GLU A O 1
ATOM 1747 N N . GLN A 1 220 ? 18.423 19.605 5.103 1.00 31.86 220 GLN A N 1
ATOM 1748 C CA . GLN A 1 220 ? 19.044 20.197 6.301 1.00 31.86 220 GLN A CA 1
ATOM 1749 C C . GLN A 1 220 ? 18.429 21.543 6.696 1.00 31.86 220 GLN A C 1
ATOM 1751 O O . GLN A 1 220 ? 18.170 21.760 7.880 1.00 31.86 220 GLN A O 1
ATOM 1756 N N . ALA A 1 221 ? 18.170 22.432 5.731 1.00 35.19 221 ALA A N 1
ATOM 1757 C CA . ALA A 1 221 ? 17.496 23.705 6.000 1.00 35.19 221 ALA A CA 1
ATOM 1758 C C . ALA A 1 221 ? 16.092 23.465 6.583 1.00 35.19 221 ALA A C 1
ATOM 1760 O O . ALA A 1 221 ? 15.714 24.071 7.585 1.00 35.19 221 ALA A O 1
ATOM 1761 N N . THR A 1 222 ? 15.363 22.504 6.011 1.00 38.00 222 THR A N 1
ATOM 1762 C CA . THR A 1 222 ? 14.088 22.009 6.533 1.00 38.00 222 THR A CA 1
ATOM 1763 C C . THR A 1 222 ? 14.221 21.430 7.953 1.00 38.00 222 THR A C 1
ATOM 1765 O O . THR A 1 222 ? 13.387 21.724 8.808 1.00 38.00 222 THR A O 1
ATOM 1768 N N . HIS A 1 223 ? 15.272 20.657 8.249 1.00 35.69 223 HIS A N 1
ATOM 1769 C CA . HIS A 1 223 ? 15.467 20.021 9.558 1.00 35.69 223 HIS A CA 1
ATOM 1770 C C . HIS A 1 223 ? 15.809 21.017 10.682 1.00 35.69 223 HIS A C 1
ATOM 1772 O O . HIS A 1 223 ? 15.194 20.956 11.747 1.00 35.69 223 HIS A O 1
ATOM 1778 N N . GLU A 1 224 ? 16.735 21.964 10.463 1.00 35.56 224 GLU A N 1
ATOM 1779 C CA . GLU A 1 224 ? 17.031 23.006 11.467 1.00 35.56 224 GLU A CA 1
ATOM 1780 C C . GLU A 1 224 ? 15.833 23.948 11.680 1.00 35.56 224 GLU A C 1
ATOM 1782 O O . GLU A 1 224 ? 15.560 24.356 12.809 1.00 35.56 224 GLU A O 1
ATOM 1787 N N . TYR A 1 225 ? 15.059 24.237 10.630 1.00 40.72 225 TYR A N 1
ATOM 1788 C CA . TYR A 1 225 ? 13.831 25.024 10.746 1.00 40.72 225 TYR A CA 1
ATOM 1789 C C . TYR A 1 225 ? 12.745 24.297 11.562 1.00 40.72 225 TYR A C 1
ATOM 1791 O O . TYR A 1 225 ? 12.118 24.902 12.434 1.00 40.72 225 TYR A O 1
ATOM 1799 N N . TYR A 1 226 ? 12.553 22.986 11.362 1.00 42.72 226 TYR A N 1
ATOM 1800 C CA . TYR A 1 226 ? 11.631 22.203 12.194 1.00 42.72 226 TYR A CA 1
ATOM 1801 C C . TYR A 1 226 ? 12.095 22.058 13.650 1.00 42.72 226 TYR A C 1
ATOM 1803 O O . TYR A 1 226 ? 11.243 21.996 14.536 1.00 42.72 226 TYR A O 1
ATOM 1811 N N . ALA A 1 227 ? 13.403 22.064 13.928 1.00 37.69 227 ALA A N 1
ATOM 1812 C CA . ALA A 1 227 ? 13.901 22.117 15.304 1.00 37.69 227 ALA A CA 1
ATOM 1813 C C . ALA A 1 227 ? 13.455 23.411 16.012 1.00 37.69 227 ALA A C 1
ATOM 1815 O O . ALA A 1 227 ? 12.957 23.355 17.135 1.00 37.69 227 ALA A O 1
ATOM 1816 N N . VAL A 1 228 ? 13.513 24.559 15.323 1.00 38.75 228 VAL A N 1
ATOM 1817 C CA . VAL A 1 228 ? 12.984 25.835 15.841 1.00 38.75 228 VAL A CA 1
ATOM 1818 C C . VAL A 1 228 ? 11.458 25.788 16.014 1.00 38.75 228 VAL A C 1
ATOM 1820 O O . VAL A 1 228 ? 10.944 26.284 17.012 1.00 38.75 228 VAL A O 1
ATOM 1823 N N . LEU A 1 229 ? 10.710 25.148 15.108 1.00 41.31 229 LEU A N 1
ATOM 1824 C CA . LEU A 1 229 ? 9.257 24.968 15.272 1.00 41.31 229 LEU A CA 1
ATOM 1825 C C . LEU A 1 229 ? 8.882 24.071 16.467 1.00 41.31 229 LEU A C 1
ATOM 1827 O O . LEU A 1 229 ? 7.839 24.293 17.088 1.00 41.31 229 LEU A O 1
ATOM 1831 N N . ALA A 1 230 ? 9.729 23.097 16.812 1.00 39.84 230 ALA A N 1
ATOM 1832 C CA . ALA A 1 230 ? 9.577 22.275 18.010 1.00 39.84 230 ALA A CA 1
ATOM 1833 C C . ALA A 1 230 ? 9.907 23.061 19.296 1.00 39.84 230 ALA A C 1
ATOM 1835 O O . ALA A 1 230 ? 9.145 22.986 20.259 1.00 39.84 230 ALA A O 1
ATOM 1836 N N . GLU A 1 231 ? 10.975 23.870 19.300 1.00 40.12 231 GLU A N 1
ATOM 1837 C CA . GLU A 1 231 ? 11.290 24.794 20.407 1.00 40.12 231 GLU A CA 1
ATOM 1838 C C . GLU A 1 231 ? 10.190 25.854 20.621 1.00 40.12 231 GLU A C 1
ATOM 1840 O O . GLU A 1 231 ? 9.915 26.241 21.755 1.00 40.12 231 GLU A O 1
ATOM 1845 N N . LEU A 1 232 ? 9.512 26.289 19.551 1.00 39.16 232 LEU A N 1
ATOM 1846 C CA . LEU A 1 232 ? 8.393 27.244 19.585 1.00 39.16 232 LEU A CA 1
ATOM 1847 C C . LEU A 1 232 ? 7.019 26.603 19.882 1.00 39.16 232 LEU A C 1
ATOM 1849 O O . LEU A 1 232 ? 5.982 27.249 19.699 1.00 39.16 232 LEU A O 1
ATOM 1853 N N . GLY A 1 233 ? 6.985 25.348 20.341 1.00 40.50 233 GLY A N 1
ATOM 1854 C CA . GLY A 1 233 ? 5.797 24.739 20.950 1.00 40.50 233 GLY A CA 1
ATOM 1855 C C . GLY A 1 233 ? 4.579 24.585 20.032 1.00 40.50 233 GLY A C 1
ATOM 1856 O O . GLY A 1 233 ? 3.453 24.566 20.521 1.00 40.50 233 GLY A O 1
ATOM 1857 N N . GLY A 1 234 ? 4.771 24.500 18.709 1.00 46.53 234 GLY A N 1
ATOM 1858 C CA . GLY A 1 234 ? 3.681 24.212 17.765 1.00 46.53 234 GLY A CA 1
ATOM 1859 C C . GLY A 1 234 ? 2.620 25.313 17.611 1.00 46.53 234 GLY A C 1
ATOM 1860 O O . GLY A 1 234 ? 1.499 25.017 17.199 1.00 46.53 234 GLY A O 1
ATOM 1861 N N . SER A 1 235 ? 2.952 26.571 17.928 1.00 42.88 235 SER A N 1
ATOM 1862 C CA . SER A 1 235 ? 2.039 27.720 17.794 1.00 42.88 235 SER A CA 1
ATOM 1863 C C . SER A 1 235 ? 1.360 27.792 16.406 1.00 42.88 235 SER A C 1
ATOM 1865 O O . SER A 1 235 ? 2.055 27.653 15.391 1.00 42.88 235 SER A O 1
ATOM 1867 N N . PRO A 1 236 ? 0.041 28.085 16.312 1.00 40.53 236 PRO A N 1
ATOM 1868 C CA . PRO A 1 236 ? -0.669 28.205 15.033 1.00 40.53 236 PRO A CA 1
ATOM 1869 C C . PRO A 1 236 ? -0.009 29.181 14.052 1.00 40.53 236 PRO A C 1
ATOM 1871 O O . PRO A 1 236 ? 0.081 28.893 12.860 1.00 40.53 236 PRO A O 1
ATOM 1874 N N . SER A 1 237 ? 0.536 30.295 14.552 1.00 38.41 237 SER A N 1
ATOM 1875 C CA . SER A 1 237 ? 1.272 31.276 13.745 1.00 38.41 237 SER A CA 1
ATOM 1876 C C . SER A 1 237 ? 2.527 30.680 13.105 1.00 38.41 237 SER A C 1
ATOM 1878 O O . SER A 1 237 ? 2.863 31.013 11.973 1.00 38.41 237 SER A O 1
ATOM 1880 N N . ALA A 1 238 ? 3.212 29.779 13.811 1.00 41.50 238 ALA A N 1
ATOM 1881 C CA . ALA A 1 238 ? 4.431 29.136 13.338 1.00 41.50 238 ALA A CA 1
ATOM 1882 C C . ALA A 1 238 ? 4.125 28.102 12.238 1.00 41.50 238 ALA A C 1
ATOM 1884 O O . ALA A 1 238 ? 4.827 28.049 11.227 1.00 41.50 238 ALA A O 1
ATOM 1885 N N . ARG A 1 239 ? 3.008 27.366 12.369 1.00 44.94 239 ARG A N 1
ATOM 1886 C CA . ARG A 1 239 ? 2.470 26.531 11.284 1.00 44.94 239 ARG A CA 1
ATOM 1887 C C . ARG A 1 239 ? 2.043 27.371 10.075 1.00 44.94 239 ARG A C 1
ATOM 1889 O O . ARG A 1 239 ? 2.420 27.033 8.963 1.00 44.94 239 ARG A O 1
ATOM 1896 N N . LEU A 1 240 ? 1.328 28.480 10.277 1.00 41.47 240 LEU A N 1
ATOM 1897 C CA . LEU A 1 240 ? 0.877 29.359 9.189 1.00 41.47 240 LEU A CA 1
ATOM 1898 C C . LEU A 1 240 ? 2.047 29.975 8.400 1.00 41.47 240 LEU A C 1
ATOM 1900 O O . LEU A 1 240 ? 1.964 30.109 7.181 1.00 41.47 240 LEU A O 1
ATOM 1904 N N . ILE A 1 241 ? 3.146 30.334 9.074 1.00 41.97 241 ILE A N 1
ATOM 1905 C CA . ILE A 1 241 ? 4.375 30.798 8.412 1.00 41.97 241 ILE A CA 1
ATOM 1906 C C . ILE A 1 241 ? 5.002 29.662 7.595 1.00 41.97 241 ILE A C 1
ATOM 1908 O O . ILE A 1 241 ? 5.369 29.885 6.443 1.00 41.97 241 ILE A O 1
ATOM 1912 N N . HIS A 1 242 ? 5.075 28.448 8.149 1.00 49.66 242 HIS A N 1
ATOM 1913 C CA . HIS A 1 242 ? 5.586 27.280 7.434 1.00 49.66 242 HIS A CA 1
ATOM 1914 C C . HIS A 1 242 ? 4.744 26.930 6.197 1.00 49.66 242 HIS A C 1
ATOM 1916 O O . HIS A 1 242 ? 5.300 26.813 5.108 1.00 49.66 242 HIS A O 1
ATOM 1922 N N . ASP A 1 243 ? 3.417 26.826 6.331 1.00 47.50 243 ASP A N 1
ATOM 1923 C CA . ASP A 1 243 ? 2.506 26.554 5.213 1.00 47.50 243 ASP A CA 1
ATOM 1924 C C . ASP A 1 243 ? 2.641 27.634 4.118 1.00 47.50 243 ASP A C 1
ATOM 1926 O O . ASP A 1 243 ? 2.732 27.298 2.940 1.00 47.50 243 ASP A O 1
ATOM 1930 N N . LYS A 1 244 ? 2.776 28.923 4.476 1.00 47.84 244 LYS A N 1
ATOM 1931 C CA . LYS A 1 244 ? 3.022 30.004 3.500 1.00 47.84 244 LYS A CA 1
ATOM 1932 C C . LYS A 1 244 ? 4.400 29.935 2.833 1.00 47.84 244 LYS A C 1
ATOM 1934 O O . LYS A 1 244 ? 4.498 30.223 1.644 1.00 47.84 244 LYS A O 1
ATOM 1939 N N . GLN A 1 245 ? 5.451 29.550 3.558 1.00 51.38 245 GLN A N 1
ATOM 1940 C CA . GLN A 1 245 ? 6.794 29.382 2.987 1.00 51.38 245 GLN A CA 1
ATOM 1941 C C . GLN A 1 245 ? 6.879 28.155 2.070 1.00 51.38 245 GLN A C 1
ATOM 1943 O O . GLN A 1 245 ? 7.474 28.245 0.999 1.00 51.38 245 GLN A O 1
ATOM 1948 N N . MET A 1 246 ? 6.235 27.042 2.434 1.00 50.88 246 MET A N 1
ATOM 1949 C CA . MET A 1 246 ? 6.154 25.862 1.572 1.00 50.88 246 MET A CA 1
ATOM 1950 C C . MET A 1 246 ? 5.328 26.147 0.318 1.00 50.88 246 MET A C 1
ATOM 1952 O O . MET A 1 246 ? 5.841 25.911 -0.770 1.00 50.88 246 MET A O 1
ATOM 1956 N N . ASN A 1 247 ? 4.133 26.742 0.443 1.00 49.09 247 ASN A N 1
ATOM 1957 C CA . ASN A 1 247 ? 3.287 27.124 -0.700 1.00 49.09 247 ASN A CA 1
ATOM 1958 C C . ASN A 1 247 ? 4.007 28.060 -1.699 1.00 49.09 247 ASN A C 1
ATOM 1960 O O . ASN A 1 247 ? 3.682 28.064 -2.883 1.00 49.09 247 ASN A O 1
ATOM 1964 N N . ALA A 1 248 ? 4.973 28.862 -1.235 1.00 50.00 248 ALA A N 1
ATOM 1965 C CA . ALA A 1 248 ? 5.752 29.777 -2.073 1.00 50.00 248 ALA A CA 1
ATOM 1966 C C . ALA A 1 248 ? 6.970 29.129 -2.769 1.00 50.00 248 ALA A C 1
ATOM 1968 O O . ALA A 1 248 ? 7.572 29.747 -3.650 1.00 50.00 248 ALA A O 1
ATOM 1969 N N . LEU A 1 249 ? 7.337 27.898 -2.395 1.00 48.84 249 LEU A N 1
ATOM 1970 C CA . LEU A 1 249 ? 8.407 27.108 -3.022 1.00 48.84 249 LEU A CA 1
ATOM 1971 C C . LEU A 1 249 ? 7.855 25.923 -3.833 1.00 48.84 249 LEU A C 1
ATOM 1973 O O . LEU A 1 249 ? 8.410 25.588 -4.878 1.00 48.84 249 LEU A O 1
ATOM 1977 N N . TYR A 1 250 ? 6.758 25.324 -3.364 1.00 55.59 250 TYR A N 1
ATOM 1978 C CA . TYR A 1 250 ? 6.075 24.156 -3.916 1.00 55.59 250 TYR A CA 1
ATOM 1979 C C . TYR A 1 250 ? 4.562 24.374 -3.824 1.00 55.59 250 TYR A C 1
ATOM 1981 O O . TYR A 1 250 ? 4.028 24.570 -2.733 1.00 55.59 250 TYR A O 1
ATOM 1989 N N . HIS A 1 251 ? 3.864 24.334 -4.956 1.00 66.38 251 HIS A N 1
ATOM 1990 C CA . HIS A 1 251 ? 2.421 24.578 -5.006 1.00 66.38 251 HIS A CA 1
ATOM 1991 C C . HIS A 1 251 ? 1.608 23.277 -4.936 1.00 66.38 251 HIS A C 1
ATOM 1993 O O . HIS A 1 251 ? 0.495 23.284 -4.411 1.00 66.38 251 HIS A O 1
ATOM 1999 N N . THR A 1 252 ? 2.155 22.147 -5.398 1.00 68.06 252 THR A N 1
ATOM 2000 C CA . THR A 1 252 ? 1.455 20.855 -5.344 1.00 68.06 252 THR A CA 1
ATOM 2001 C C . THR A 1 252 ? 1.788 20.128 -4.049 1.00 68.06 252 THR A C 1
ATOM 2003 O O . THR A 1 252 ? 2.855 19.527 -3.892 1.00 68.06 252 THR A O 1
ATOM 2006 N N . LYS A 1 253 ? 0.857 20.161 -3.093 1.00 67.12 253 LYS A N 1
ATOM 2007 C CA . LYS A 1 253 ? 1.019 19.435 -1.828 1.00 67.12 253 LYS A CA 1
ATOM 2008 C C . LYS A 1 253 ? 1.061 17.924 -2.080 1.00 67.12 253 LYS A C 1
ATOM 2010 O O . LYS A 1 253 ? 0.463 17.416 -3.021 1.00 67.12 253 LYS A O 1
ATOM 2015 N N . PHE A 1 254 ? 1.810 17.213 -1.239 1.00 71.56 254 PHE A N 1
ATOM 2016 C CA . PHE A 1 254 ? 1.990 15.755 -1.301 1.00 71.56 254 PHE A CA 1
ATOM 2017 C C . PHE A 1 254 ? 2.622 15.198 -2.600 1.00 71.56 254 PHE A C 1
ATOM 2019 O O . PHE A 1 254 ? 2.678 13.977 -2.771 1.00 71.56 254 PHE A O 1
ATOM 2026 N N . LEU A 1 255 ? 3.153 16.053 -3.484 1.00 71.94 255 LEU A N 1
ATOM 2027 C CA . LEU A 1 255 ? 3.881 15.645 -4.688 1.00 71.94 255 LEU A CA 1
ATOM 2028 C C . LEU A 1 255 ? 5.267 15.078 -4.338 1.00 71.94 255 LEU A C 1
ATOM 2030 O O . LEU A 1 255 ? 6.090 15.744 -3.711 1.00 71.94 255 LEU A O 1
ATOM 2034 N N . GLN A 1 256 ? 5.539 13.841 -4.755 1.00 75.56 256 GLN A N 1
ATOM 2035 C CA . GLN A 1 256 ? 6.776 13.117 -4.454 1.00 75.56 256 GLN A CA 1
ATOM 2036 C C . GLN A 1 256 ? 7.295 12.326 -5.662 1.00 75.56 256 GLN A C 1
ATOM 2038 O O . GLN A 1 256 ? 6.594 12.093 -6.649 1.00 75.56 256 GLN A O 1
ATOM 2043 N N . GLY A 1 257 ? 8.551 11.884 -5.572 1.00 70.75 257 GLY A N 1
ATOM 2044 C CA . GLY A 1 257 ? 9.125 10.932 -6.520 1.00 70.75 257 GLY A CA 1
ATOM 2045 C C . GLY A 1 257 ? 8.596 9.504 -6.333 1.00 70.75 257 GLY A C 1
ATOM 2046 O O . GLY A 1 257 ? 7.876 9.172 -5.387 1.00 70.75 257 GLY A O 1
ATOM 2047 N N . THR A 1 258 ? 8.997 8.613 -7.235 1.00 71.19 258 THR A N 1
ATOM 2048 C CA . THR A 1 258 ? 8.929 7.165 -6.998 1.00 71.19 258 THR A CA 1
ATOM 2049 C C . THR A 1 258 ? 9.954 6.759 -5.945 1.00 71.19 258 THR A C 1
ATOM 2051 O O . THR A 1 258 ? 11.103 7.185 -6.044 1.00 71.19 258 THR A O 1
ATOM 2054 N N . LEU A 1 259 ? 9.584 5.895 -4.997 1.00 80.25 259 LEU A N 1
ATOM 2055 C CA . LEU A 1 259 ? 10.504 5.375 -3.983 1.00 80.25 259 LEU A CA 1
ATOM 2056 C C . LEU A 1 259 ? 11.015 3.977 -4.400 1.00 80.25 259 LEU A C 1
ATOM 2058 O O . LEU A 1 259 ? 10.236 3.022 -4.364 1.00 80.25 259 LEU A O 1
ATOM 2062 N N . PRO A 1 260 ? 12.293 3.828 -4.810 1.00 80.38 260 PRO A N 1
ATOM 2063 C CA . PRO A 1 260 ? 12.839 2.569 -5.325 1.00 80.38 260 PRO A CA 1
ATOM 2064 C C . PRO A 1 260 ? 13.482 1.702 -4.229 1.00 80.38 260 PRO A C 1
ATOM 2066 O O . PRO A 1 260 ? 14.237 0.776 -4.530 1.00 80.38 260 PRO A O 1
ATOM 2069 N N . HIS A 1 261 ? 13.255 2.043 -2.957 1.00 87.69 261 HIS A N 1
ATOM 2070 C CA . HIS A 1 261 ? 13.709 1.286 -1.792 1.00 87.69 261 HIS A CA 1
ATOM 2071 C C . HIS A 1 261 ? 12.604 0.330 -1.334 1.00 87.69 261 HIS A C 1
ATOM 2073 O O . HIS A 1 261 ? 11.421 0.680 -1.360 1.00 87.69 261 HIS A O 1
ATOM 2079 N N . ALA A 1 262 ? 12.968 -0.895 -0.966 1.00 92.12 262 ALA A N 1
ATOM 2080 C CA . ALA A 1 262 ? 12.032 -1.906 -0.493 1.00 92.12 262 ALA A CA 1
ATOM 2081 C C . ALA A 1 262 ? 11.624 -1.614 0.960 1.00 92.12 262 ALA A C 1
ATOM 2083 O O . ALA A 1 262 ? 12.467 -1.602 1.862 1.00 92.12 262 ALA A O 1
ATOM 2084 N N . HIS A 1 263 ? 10.333 -1.362 1.182 1.00 93.56 263 HIS A N 1
ATOM 2085 C CA . HIS A 1 263 ? 9.815 -0.873 2.461 1.00 93.56 263 HIS A CA 1
ATOM 2086 C C . HIS A 1 263 ? 8.386 -1.357 2.753 1.00 93.56 263 HIS A C 1
ATOM 2088 O O . HIS A 1 263 ? 7.727 -1.949 1.899 1.00 93.56 263 HIS A O 1
ATOM 2094 N N . GLY A 1 264 ? 7.900 -1.066 3.961 1.00 93.06 264 GLY A N 1
ATOM 2095 C CA . GLY A 1 264 ? 6.477 -1.073 4.305 1.00 93.06 264 GLY A CA 1
ATOM 2096 C C . GLY A 1 264 ? 6.129 0.096 5.232 1.00 93.06 264 GLY A C 1
ATOM 2097 O O . GLY A 1 264 ? 6.863 0.359 6.188 1.00 93.06 264 GLY A O 1
ATOM 2098 N N . ASP A 1 265 ? 5.022 0.792 4.949 1.00 91.44 265 ASP A N 1
ATOM 2099 C CA . ASP A 1 265 ? 4.615 2.077 5.557 1.00 91.44 265 ASP A CA 1
ATOM 2100 C C . ASP A 1 265 ? 4.519 2.067 7.089 1.00 91.44 265 ASP A C 1
ATOM 2102 O O . ASP A 1 265 ? 4.713 3.103 7.732 1.00 91.44 265 ASP A O 1
ATOM 2106 N N . TYR A 1 266 ? 4.205 0.911 7.677 1.00 89.50 266 TYR A N 1
ATOM 2107 C CA . TYR A 1 266 ? 3.960 0.764 9.107 1.00 89.50 266 TYR A CA 1
ATOM 2108 C C . TYR A 1 266 ? 4.636 -0.476 9.682 1.00 89.50 266 TYR A C 1
ATOM 2110 O O . TYR A 1 266 ? 4.757 -1.514 9.033 1.00 89.50 266 TYR A O 1
ATOM 2118 N N . THR A 1 267 ? 5.012 -0.376 10.954 1.00 87.56 267 THR A N 1
ATOM 2119 C CA . THR A 1 267 ? 5.394 -1.509 11.792 1.00 87.56 267 THR A CA 1
ATOM 2120 C C . THR A 1 267 ? 4.208 -1.985 12.624 1.00 87.56 267 THR A C 1
ATOM 2122 O O . THR A 1 267 ? 3.218 -1.264 12.792 1.00 87.56 267 THR A O 1
ATOM 2125 N N . ALA A 1 268 ? 4.334 -3.169 13.235 1.00 89.06 268 ALA A N 1
ATOM 2126 C CA . ALA A 1 268 ? 3.378 -3.673 14.228 1.00 89.06 268 ALA A CA 1
ATOM 2127 C C . ALA A 1 268 ? 3.009 -2.625 15.306 1.00 89.06 268 ALA A C 1
ATOM 2129 O O . ALA A 1 268 ? 1.858 -2.568 15.741 1.00 89.06 268 ALA A O 1
ATOM 2130 N N . ARG A 1 269 ? 3.964 -1.755 15.682 1.00 86.25 269 ARG A N 1
ATOM 2131 C CA . ARG A 1 269 ? 3.766 -0.635 16.615 1.00 86.25 269 ARG A CA 1
ATOM 2132 C C . ARG A 1 269 ? 3.195 0.616 15.942 1.00 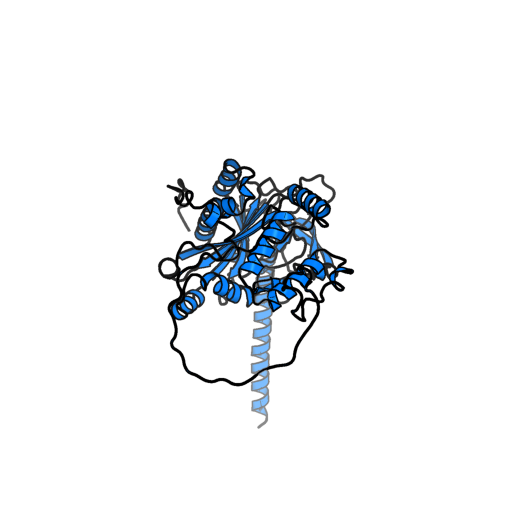86.25 269 ARG A C 1
ATOM 2134 O O . ARG A 1 269 ? 2.239 1.192 16.463 1.00 86.25 269 ARG A O 1
ATOM 2141 N N . SER A 1 270 ? 3.776 1.068 14.829 1.00 84.75 270 SER A N 1
ATOM 2142 C CA . SER A 1 270 ? 3.436 2.380 14.260 1.00 84.75 270 SER A CA 1
ATOM 2143 C C . SER A 1 270 ? 2.073 2.421 13.565 1.0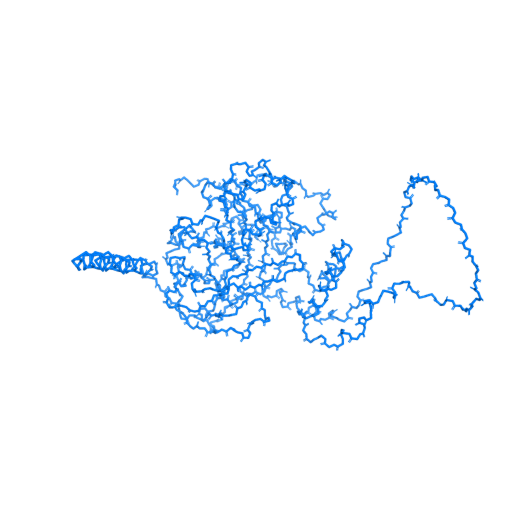0 84.75 270 SER A C 1
ATOM 2145 O O . SER A 1 270 ? 1.479 3.496 13.489 1.00 84.75 270 SER A O 1
ATOM 2147 N N . GLY A 1 271 ? 1.532 1.272 13.141 1.00 87.75 271 GLY A N 1
ATOM 2148 C CA . GLY A 1 271 ? 0.138 1.165 12.703 1.00 87.75 271 GLY A CA 1
ATOM 2149 C C . GLY A 1 271 ? -0.849 1.418 13.847 1.00 87.75 271 GLY A C 1
ATOM 2150 O O . GLY A 1 271 ? -1.740 2.256 13.711 1.00 87.75 271 GLY A O 1
ATOM 2151 N N . ARG A 1 272 ? -0.635 0.801 15.025 1.00 90.06 272 ARG A N 1
ATOM 2152 C CA . ARG A 1 272 ? -1.468 1.051 16.222 1.00 90.06 272 ARG A CA 1
ATOM 2153 C C . ARG A 1 272 ? -1.381 2.506 16.697 1.00 90.06 272 ARG A C 1
ATOM 2155 O O . ARG A 1 272 ? -2.399 3.078 17.087 1.00 90.06 272 ARG A O 1
ATOM 2162 N N . SER A 1 273 ? -0.195 3.124 16.661 1.00 85.12 273 SER A N 1
ATOM 2163 C CA . SER A 1 273 ? -0.053 4.534 17.054 1.00 85.12 273 SER A CA 1
ATOM 2164 C C . SER A 1 273 ? -0.630 5.501 16.016 1.00 85.12 273 SER A C 1
ATOM 2166 O O . SER A 1 273 ? -1.275 6.470 16.410 1.00 85.12 273 SER A O 1
ATOM 2168 N N . ARG A 1 274 ? -0.490 5.228 14.708 1.00 85.75 274 ARG A N 1
ATOM 2169 C CA . ARG A 1 274 ? -1.126 6.034 13.651 1.00 85.75 274 ARG A CA 1
ATOM 2170 C C . ARG A 1 274 ? -2.648 5.949 13.724 1.00 85.75 274 ARG A C 1
ATOM 2172 O O . ARG A 1 274 ? -3.279 6.993 13.646 1.00 85.75 274 ARG A O 1
ATOM 2179 N N . ALA A 1 275 ? -3.230 4.765 13.926 1.00 89.69 275 ALA A N 1
ATOM 2180 C CA . ALA A 1 275 ? -4.679 4.623 14.076 1.00 89.69 275 ALA A CA 1
ATOM 2181 C C . ALA A 1 275 ? -5.217 5.459 15.253 1.00 89.69 275 ALA A C 1
ATOM 2183 O O . ALA A 1 275 ? -6.168 6.213 15.071 1.00 89.69 275 ALA A O 1
ATOM 2184 N N . ARG A 1 276 ? -4.555 5.436 16.423 1.00 89.06 276 ARG A N 1
ATOM 2185 C CA . ARG A 1 276 ? -4.921 6.318 17.549 1.00 89.06 276 ARG A CA 1
ATOM 2186 C C . ARG A 1 276 ? -4.825 7.804 17.182 1.00 89.06 276 ARG A C 1
ATOM 2188 O O . ARG A 1 276 ? -5.820 8.505 17.308 1.00 89.06 276 ARG A O 1
ATOM 2195 N N . GLN A 1 277 ? -3.685 8.244 16.644 1.00 82.69 277 GLN A N 1
ATOM 2196 C CA . GLN A 1 277 ? -3.449 9.637 16.221 1.00 82.69 277 GLN A CA 1
ATOM 2197 C C . GLN A 1 277 ? -4.426 10.138 15.142 1.00 82.69 277 GLN A C 1
ATOM 2199 O O . GLN A 1 277 ? -4.602 11.344 14.984 1.00 82.69 277 GLN A O 1
ATOM 2204 N N . LEU A 1 278 ? -5.021 9.233 14.359 1.00 84.00 278 LEU A N 1
ATOM 2205 C CA . LEU A 1 278 ? -6.039 9.572 13.367 1.00 84.00 278 LEU A CA 1
ATOM 2206 C C . LEU A 1 278 ? -7.428 9.719 13.985 1.00 84.00 278 LEU A C 1
ATOM 2208 O O . LEU A 1 278 ? -8.150 10.615 13.573 1.00 84.00 278 LEU A O 1
ATOM 2212 N N . LEU A 1 279 ? -7.805 8.868 14.944 1.00 86.50 279 LEU A N 1
ATOM 2213 C CA . LEU A 1 279 ? -9.153 8.844 15.530 1.00 86.50 279 LEU A CA 1
ATOM 2214 C C . LEU A 1 279 ? -9.343 9.831 16.696 1.00 86.50 279 LEU A C 1
ATOM 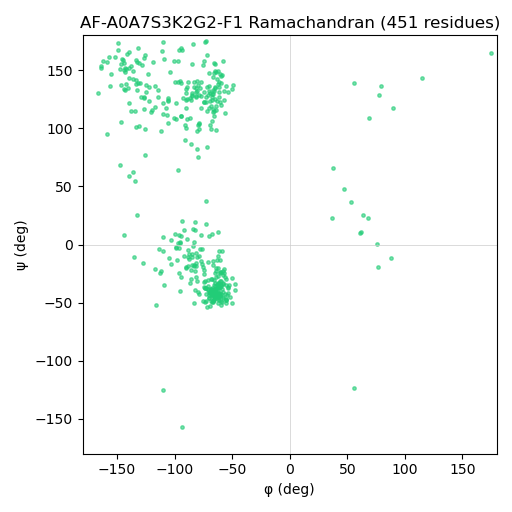2216 O O . LEU A 1 279 ? -10.443 10.341 16.895 1.00 86.50 279 LEU A O 1
ATOM 2220 N N . GLU A 1 280 ? -8.279 10.123 17.442 1.00 84.56 280 GLU A N 1
ATOM 2221 C CA . GLU A 1 280 ? -8.251 11.019 18.610 1.00 84.56 280 GLU A CA 1
ATOM 2222 C C . GLU A 1 280 ? -8.826 12.439 18.364 1.00 84.56 280 GLU A C 1
ATOM 2224 O O . GLU A 1 280 ? -9.554 12.934 19.222 1.00 84.56 280 GLU A O 1
ATOM 2229 N N . PRO A 1 281 ? -8.646 13.097 17.197 1.00 81.25 281 PRO A N 1
ATOM 2230 C CA . PRO A 1 281 ? -9.313 14.376 16.913 1.00 81.25 281 PRO A CA 1
ATOM 2231 C C . PRO A 1 281 ? -10.846 14.293 16.767 1.00 81.25 281 PRO A C 1
ATOM 2233 O O . PRO A 1 281 ? -11.509 15.331 16.765 1.00 81.25 281 PRO A O 1
ATOM 2236 N N . PHE A 1 282 ? -11.414 13.089 16.623 1.00 77.62 282 PHE A N 1
ATOM 2237 C CA . PHE A 1 282 ? -12.825 12.858 16.276 1.00 77.62 282 PHE A CA 1
ATOM 2238 C C . PHE A 1 282 ? -13.639 12.199 17.399 1.00 77.62 282 PHE A C 1
ATOM 2240 O O . PHE A 1 282 ? -14.860 12.084 17.282 1.00 77.62 282 PHE A O 1
ATOM 2247 N N . THR A 1 283 ? -13.002 11.837 18.515 1.00 79.38 283 THR A N 1
ATOM 2248 C CA . THR A 1 283 ? -13.674 11.516 19.779 1.00 79.38 283 THR A CA 1
ATOM 2249 C C . THR A 1 283 ? -12.843 11.998 20.964 1.00 79.38 283 THR A C 1
ATOM 2251 O O . THR A 1 283 ? -11.637 11.787 21.012 1.00 79.38 283 THR A O 1
ATOM 2254 N N . HIS A 1 284 ? -13.489 12.652 21.932 1.00 72.81 284 HIS A N 1
ATOM 2255 C CA . HIS A 1 284 ? -12.847 13.075 23.185 1.00 72.81 284 HIS A CA 1
ATOM 2256 C C . HIS A 1 284 ? -13.091 12.073 24.325 1.00 72.81 284 HIS A C 1
ATOM 2258 O O . HIS A 1 284 ? -12.656 12.312 25.447 1.00 72.81 284 HIS A O 1
ATOM 2264 N N . ASP A 1 285 ? -13.799 10.969 24.055 1.00 85.62 285 ASP A N 1
ATOM 2265 C CA . ASP A 1 285 ? -13.952 9.875 25.010 1.00 85.62 285 ASP A CA 1
ATOM 2266 C C . ASP A 1 285 ? -12.895 8.797 24.752 1.00 85.62 285 ASP A C 1
ATOM 2268 O O . ASP A 1 285 ? -12.939 8.055 23.764 1.00 85.62 285 ASP A O 1
ATOM 2272 N N . GLU A 1 286 ? -11.959 8.684 25.690 1.00 88.88 286 GLU A N 1
ATOM 2273 C CA . GLU A 1 286 ? -10.922 7.659 25.673 1.00 88.88 286 GLU A CA 1
ATOM 2274 C C . GLU A 1 286 ? -11.509 6.234 25.707 1.00 88.88 286 GLU A C 1
ATOM 2276 O O . GLU A 1 286 ? -10.933 5.324 25.105 1.00 88.88 286 GLU A O 1
ATOM 2281 N N . LYS A 1 287 ? -12.671 6.012 26.345 1.00 91.00 287 LYS A N 1
ATOM 2282 C CA . LYS A 1 287 ? -13.307 4.683 26.381 1.00 91.00 287 LYS A CA 1
ATOM 2283 C C . LYS A 1 287 ? -13.766 4.271 24.986 1.00 91.00 287 LYS A C 1
ATOM 2285 O O . LYS A 1 287 ? -13.424 3.180 24.537 1.00 91.00 287 LYS A O 1
ATOM 2290 N N . THR A 1 288 ? -14.455 5.160 24.276 1.00 90.25 288 THR A N 1
ATOM 2291 C CA . THR A 1 288 ? -14.822 5.005 22.862 1.00 90.25 288 THR A CA 1
ATOM 2292 C C . THR A 1 288 ? -13.598 4.753 21.981 1.00 90.25 288 THR A C 1
ATOM 2294 O O . THR A 1 288 ? -13.594 3.805 21.195 1.00 90.25 288 THR A O 1
ATOM 2297 N N . LEU A 1 289 ? -12.530 5.544 22.132 1.00 90.19 289 LEU A N 1
ATOM 2298 C CA . LEU A 1 289 ? -11.302 5.385 21.348 1.00 90.19 289 LEU A CA 1
ATOM 2299 C C . LEU A 1 289 ? -10.639 4.017 21.585 1.00 90.19 289 LEU A C 1
ATOM 2301 O O . LEU A 1 289 ? -10.268 3.329 20.634 1.00 90.19 289 LEU A O 1
ATOM 2305 N N . ASN A 1 290 ? -10.536 3.591 22.845 1.00 92.50 290 ASN A N 1
ATOM 2306 C CA . ASN A 1 290 ? -9.967 2.297 23.216 1.00 92.50 290 ASN A CA 1
ATOM 2307 C C . ASN A 1 290 ? -10.878 1.115 22.824 1.00 92.50 290 ASN A C 1
ATOM 2309 O O . ASN A 1 290 ? -10.357 0.063 22.465 1.00 92.50 290 ASN A O 1
ATOM 2313 N N . TYR A 1 291 ? -12.205 1.287 22.810 1.00 93.69 291 TYR A N 1
ATOM 2314 C CA . TYR A 1 291 ? -13.165 0.301 22.294 1.00 93.69 291 TYR A CA 1
ATOM 2315 C C . TYR A 1 291 ? -13.055 0.124 20.772 1.00 93.69 291 TYR A C 1
ATOM 2317 O O . TYR A 1 291 ? -13.033 -1.002 20.282 1.00 93.69 291 TYR A O 1
ATOM 2325 N N . ILE A 1 292 ? -12.928 1.209 20.001 1.00 93.62 292 ILE A N 1
ATOM 2326 C CA . ILE A 1 292 ? -12.739 1.111 18.543 1.00 93.62 292 ILE A CA 1
ATOM 2327 C C . ILE A 1 292 ? -11.392 0.444 18.219 1.00 93.62 292 ILE A C 1
ATOM 2329 O O . ILE A 1 292 ? -11.324 -0.407 17.335 1.00 93.62 292 ILE A O 1
ATOM 2333 N N . LEU A 1 293 ? -10.332 0.780 18.962 1.00 93.38 293 LEU A N 1
ATOM 2334 C CA . LEU A 1 293 ? -8.980 0.241 18.761 1.00 93.38 293 LEU A CA 1
ATOM 2335 C C . LEU A 1 293 ? -8.735 -1.150 19.378 1.00 93.38 293 LEU A C 1
ATOM 2337 O O . LEU A 1 293 ? -7.666 -1.716 19.144 1.00 93.38 293 LEU A O 1
ATOM 2341 N N . SER A 1 294 ? -9.674 -1.705 20.154 1.00 94.38 294 SER A N 1
ATOM 2342 C CA . SER A 1 294 ? -9.628 -3.111 20.593 1.00 94.38 294 SER A CA 1
ATOM 2343 C C . SER A 1 294 ? -10.230 -4.075 19.565 1.00 94.38 294 SER A C 1
ATOM 2345 O O . SER A 1 294 ? -9.946 -5.270 19.611 1.00 94.38 294 SER A O 1
ATOM 2347 N N . HIS A 1 295 ? -11.019 -3.560 18.619 1.00 96.12 295 HIS A N 1
ATOM 2348 C CA . HIS A 1 295 ? -11.521 -4.312 17.473 1.00 96.12 295 HIS A CA 1
ATOM 2349 C C . HIS A 1 295 ? -10.491 -4.341 16.334 1.00 96.12 295 HIS A C 1
ATOM 2351 O O . HIS A 1 295 ? -9.464 -3.655 16.352 1.00 96.12 295 HIS A O 1
ATOM 2357 N N . ARG A 1 296 ? -10.779 -5.136 15.299 1.00 96.50 296 ARG A N 1
ATOM 2358 C CA . ARG A 1 296 ? -9.951 -5.174 14.094 1.00 96.50 296 ARG A CA 1
ATOM 2359 C C . ARG A 1 296 ? -9.984 -3.829 13.356 1.00 96.50 296 ARG A C 1
ATOM 2361 O O . ARG A 1 296 ? -11.051 -3.258 13.118 1.00 96.50 296 ARG A O 1
ATOM 2368 N N . PHE A 1 297 ? -8.807 -3.370 12.946 1.00 97.75 297 PHE A N 1
ATOM 2369 C CA . PHE A 1 297 ? -8.617 -2.259 12.024 1.00 97.75 297 PHE A CA 1
ATOM 2370 C C . PHE A 1 297 ? -7.424 -2.521 11.102 1.00 97.75 297 PHE A C 1
ATOM 2372 O O . PHE A 1 297 ? -6.470 -3.206 11.473 1.00 97.75 297 PHE A O 1
ATOM 2379 N N . ALA A 1 298 ? -7.465 -1.952 9.902 1.00 98.25 298 ALA A N 1
ATOM 2380 C CA . ALA A 1 298 ? -6.425 -2.093 8.888 1.00 98.25 298 ALA A CA 1
ATOM 2381 C C . ALA A 1 298 ? -6.070 -0.733 8.281 1.00 98.25 298 ALA A C 1
ATOM 2383 O O . ALA A 1 298 ? -6.869 0.202 8.335 1.00 98.25 298 ALA A O 1
ATOM 2384 N N . ILE A 1 299 ? -4.882 -0.626 7.685 1.00 98.38 299 ILE A N 1
ATOM 2385 C CA . ILE A 1 299 ? -4.529 0.491 6.804 1.00 98.38 299 ILE A CA 1
ATOM 2386 C C . ILE A 1 299 ? -4.276 -0.086 5.415 1.00 98.38 299 ILE A C 1
ATOM 2388 O O . ILE A 1 299 ? -3.384 -0.920 5.232 1.00 98.38 299 ILE A O 1
ATOM 2392 N N . ILE A 1 300 ? -5.088 0.351 4.456 1.00 98.62 300 ILE A N 1
ATOM 2393 C CA . ILE A 1 300 ? -5.027 -0.048 3.051 1.00 98.62 300 ILE A CA 1
ATOM 2394 C C . ILE A 1 300 ? -4.642 1.183 2.233 1.00 98.62 300 ILE A C 1
ATOM 2396 O O . ILE A 1 300 ? -5.300 2.218 2.325 1.00 98.62 300 ILE A O 1
ATOM 2400 N N . ASN A 1 301 ? -3.602 1.072 1.415 1.00 98.50 301 ASN A N 1
ATOM 2401 C CA . ASN A 1 301 ? -3.290 2.063 0.396 1.00 98.50 301 ASN A CA 1
ATOM 2402 C C . ASN A 1 301 ? -4.026 1.659 -0.889 1.00 98.50 301 ASN A C 1
ATOM 2404 O O . ASN A 1 301 ? -3.828 0.548 -1.382 1.00 98.50 301 ASN A O 1
ATOM 2408 N N . LEU A 1 302 ? -4.848 2.548 -1.445 1.00 98.50 302 LEU A N 1
ATOM 2409 C CA . LEU A 1 302 ? -5.329 2.443 -2.821 1.00 98.50 302 LEU A CA 1
ATOM 2410 C C . LEU A 1 302 ? -4.313 3.168 -3.706 1.00 98.50 302 LEU A C 1
ATOM 2412 O O . LEU A 1 302 ? -4.211 4.396 -3.669 1.00 98.50 302 LEU A O 1
ATOM 2416 N N . TRP A 1 303 ? -3.540 2.407 -4.476 1.00 98.31 303 TRP A N 1
ATOM 2417 C CA . TRP A 1 303 ? -2.599 2.933 -5.456 1.00 98.31 303 TRP A CA 1
ATOM 2418 C C . TRP A 1 303 ? -3.209 2.885 -6.856 1.00 98.31 303 TRP A C 1
ATOM 2420 O O . TRP A 1 303 ? -3.583 1.822 -7.337 1.00 98.31 303 TRP A O 1
ATOM 2430 N N . HIS A 1 304 ? -3.308 4.032 -7.513 1.00 97.69 304 HIS A N 1
ATOM 2431 C CA . HIS A 1 304 ? -4.023 4.204 -8.774 1.00 97.69 304 HIS A CA 1
ATOM 2432 C C . HIS A 1 304 ? -3.136 4.916 -9.797 1.00 97.69 304 HIS A C 1
ATOM 2434 O O . HIS A 1 304 ? -2.404 5.856 -9.468 1.00 97.69 304 HIS A O 1
ATOM 2440 N N . ALA A 1 305 ? -3.182 4.451 -11.041 1.00 95.94 305 ALA A N 1
ATOM 2441 C CA . ALA A 1 305 ? -2.440 5.032 -12.147 1.00 95.94 305 ALA A CA 1
ATOM 2442 C C . ALA A 1 305 ? -3.283 6.118 -12.830 1.00 95.94 305 ALA A C 1
ATOM 2444 O O . ALA A 1 305 ? -4.444 5.892 -13.141 1.00 95.94 305 ALA A O 1
ATOM 2445 N N . PHE A 1 306 ? -2.707 7.288 -13.114 1.00 94.81 306 PHE A N 1
ATOM 2446 C CA . PHE A 1 306 ? -3.392 8.305 -13.928 1.00 94.81 306 PHE A CA 1
ATOM 2447 C C . PHE A 1 306 ? -3.129 8.120 -15.433 1.00 94.81 306 PHE A C 1
ATOM 2449 O O . PHE A 1 306 ? -3.882 8.627 -16.264 1.00 94.81 306 PHE A O 1
ATOM 2456 N N . LYS A 1 307 ? -2.072 7.376 -15.789 1.00 94.19 307 LYS A N 1
ATOM 2457 C CA . LYS A 1 307 ? -1.672 6.991 -17.153 1.00 94.19 307 LYS A CA 1
ATOM 2458 C C . LYS A 1 307 ? -1.132 5.560 -17.119 1.00 94.19 307 LYS A C 1
ATOM 2460 O O . LYS A 1 307 ? -0.579 5.161 -16.096 1.00 94.19 307 LYS A O 1
ATOM 2465 N N . THR A 1 308 ? -1.261 4.810 -18.216 1.00 95.94 308 THR A N 1
ATOM 2466 C CA . THR A 1 308 ? -0.794 3.413 -18.290 1.00 95.94 308 THR A CA 1
ATOM 2467 C C . THR A 1 308 ? 0.676 3.283 -17.884 1.00 95.94 308 THR A C 1
ATOM 2469 O O . THR A 1 308 ? 1.532 4.047 -18.334 1.00 95.94 308 THR A O 1
ATOM 2472 N N . VAL A 1 309 ? 0.963 2.327 -17.002 1.00 94.62 309 VAL A N 1
ATOM 2473 C CA . VAL A 1 309 ? 2.246 2.230 -16.295 1.00 94.62 309 VAL A CA 1
ATOM 2474 C C . VAL A 1 309 ? 3.281 1.473 -17.123 1.00 94.62 309 VAL A C 1
ATOM 2476 O O . VAL A 1 309 ? 3.465 0.270 -16.980 1.00 94.62 309 VAL A O 1
ATOM 2479 N N . GLU A 1 310 ? 3.965 2.220 -17.989 1.00 91.62 310 GLU A N 1
ATOM 2480 C CA . GLU A 1 310 ? 5.076 1.749 -18.834 1.00 91.62 310 GLU A CA 1
ATOM 2481 C C . GLU A 1 310 ? 6.425 1.710 -18.100 1.00 91.62 310 GLU A C 1
ATOM 2483 O O . GLU A 1 310 ? 7.343 1.009 -18.513 1.00 91.62 310 GLU A O 1
ATOM 2488 N N . SER A 1 311 ? 6.572 2.491 -17.028 1.00 90.75 311 SER A N 1
ATOM 2489 C CA . SER A 1 311 ? 7.805 2.586 -16.247 1.00 90.75 311 SER A CA 1
ATOM 2490 C C . SER A 1 311 ? 7.529 2.486 -14.752 1.00 90.75 311 SER A C 1
ATOM 2492 O O . SER A 1 311 ? 6.436 2.778 -14.266 1.00 90.75 311 SER A O 1
ATOM 2494 N N . GLN A 1 312 ? 8.557 2.094 -14.003 1.00 91.81 312 GLN A N 1
ATOM 2495 C CA . GLN A 1 312 ? 8.565 2.117 -12.541 1.00 91.81 312 GLN A CA 1
ATOM 2496 C C . GLN A 1 312 ? 7.376 1.404 -11.837 1.00 91.81 312 GLN A C 1
ATOM 2498 O O . GLN A 1 312 ? 6.910 1.929 -10.820 1.00 91.81 312 GLN A O 1
ATOM 2503 N N . PRO A 1 313 ? 6.828 0.261 -12.315 1.00 95.00 313 PRO A N 1
ATOM 2504 C CA . PRO A 1 313 ? 5.689 -0.400 -11.668 1.00 95.00 313 PRO A CA 1
ATOM 2505 C C . PRO A 1 313 ? 5.975 -0.771 -10.204 1.00 95.00 313 PRO A C 1
ATOM 2507 O O . PRO A 1 313 ? 7.128 -0.883 -9.776 1.00 95.00 313 PRO A O 1
ATOM 2510 N N . LEU A 1 314 ? 4.909 -0.945 -9.417 1.00 95.56 314 LEU A N 1
ATOM 2511 C CA . LEU A 1 314 ? 5.032 -1.472 -8.059 1.00 95.56 314 LEU A CA 1
ATOM 2512 C C . LEU A 1 314 ? 5.306 -2.976 -8.104 1.00 95.56 314 LEU A C 1
ATOM 2514 O O . LEU A 1 314 ? 4.500 -3.737 -8.635 1.00 95.56 314 LEU A O 1
ATOM 2518 N N . ALA A 1 315 ? 6.412 -3.389 -7.489 1.00 97.12 315 ALA A N 1
ATOM 2519 C CA . ALA A 1 315 ? 6.631 -4.767 -7.078 1.00 97.12 315 ALA A CA 1
ATOM 2520 C C . ALA A 1 315 ? 6.270 -4.922 -5.595 1.00 97.12 315 ALA A C 1
ATOM 2522 O O . ALA A 1 315 ? 6.590 -4.055 -4.780 1.00 97.12 315 ALA A O 1
ATOM 2523 N N . MET A 1 316 ? 5.624 -6.031 -5.247 1.00 98.25 316 MET A N 1
ATOM 2524 C CA . MET A 1 316 ? 5.088 -6.335 -3.919 1.00 9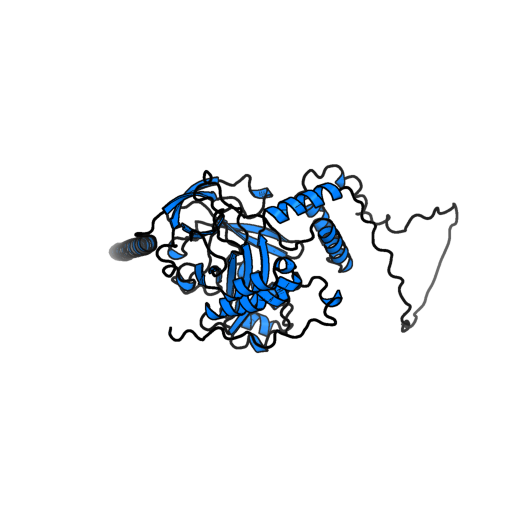8.25 316 MET A CA 1
ATOM 2525 C C . MET A 1 316 ? 5.498 -7.748 -3.502 1.00 98.25 316 MET A C 1
ATOM 2527 O O . MET A 1 316 ? 5.463 -8.664 -4.319 1.00 98.25 316 MET A O 1
ATOM 2531 N N . VAL A 1 317 ? 5.875 -7.948 -2.241 1.00 96.94 317 VAL A N 1
ATOM 2532 C CA . VAL A 1 317 ? 6.153 -9.281 -1.685 1.00 96.94 317 VAL A CA 1
ATOM 2533 C C . VAL A 1 317 ? 4.837 -9.946 -1.299 1.00 96.94 317 VAL A C 1
ATOM 2535 O O . VAL A 1 317 ? 4.067 -9.368 -0.531 1.00 96.94 317 VAL A O 1
ATOM 2538 N N . THR A 1 318 ? 4.593 -11.171 -1.768 1.00 95.94 318 THR A N 1
ATOM 2539 C CA . THR A 1 318 ? 3.449 -11.966 -1.297 1.00 95.94 318 THR A CA 1
ATOM 2540 C C . THR A 1 318 ? 3.580 -12.241 0.201 1.00 95.94 318 THR A C 1
ATOM 2542 O O . THR A 1 318 ? 4.623 -12.688 0.685 1.00 95.94 318 THR A O 1
ATOM 2545 N N . TRP A 1 319 ? 2.515 -12.003 0.963 1.00 94.56 319 TRP A N 1
ATOM 2546 C CA . TRP A 1 319 ? 2.529 -12.236 2.407 1.00 94.56 319 TRP A CA 1
ATOM 2547 C C . TRP A 1 319 ? 3.014 -13.642 2.824 1.00 94.56 319 TRP A C 1
ATOM 2549 O O . TRP A 1 319 ? 3.881 -13.695 3.703 1.00 94.56 319 TRP A O 1
ATOM 2559 N N . PRO A 1 320 ? 2.581 -14.760 2.195 1.00 92.12 320 PRO A N 1
ATOM 2560 C CA . PRO A 1 320 ? 3.042 -16.100 2.568 1.00 92.12 320 PRO A CA 1
ATOM 2561 C C . PRO A 1 320 ? 4.557 -16.290 2.428 1.00 92.12 320 PRO A C 1
ATOM 2563 O O . PRO A 1 320 ? 5.154 -17.046 3.197 1.00 92.12 320 PRO A O 1
ATOM 2566 N N . SER A 1 321 ? 5.185 -15.604 1.466 1.00 93.19 321 SER A N 1
ATOM 2567 C CA . SER A 1 321 ? 6.624 -15.686 1.189 1.00 93.19 321 SER A CA 1
ATOM 2568 C C . SER A 1 321 ? 7.493 -14.798 2.094 1.00 93.19 321 SER A C 1
ATOM 2570 O O . SER A 1 321 ? 8.700 -15.029 2.219 1.00 93.19 321 SER A O 1
ATOM 2572 N N . SER A 1 322 ? 6.881 -13.813 2.759 1.00 90.31 322 SER A N 1
ATOM 2573 C CA . SER A 1 322 ? 7.546 -12.887 3.679 1.00 90.31 322 SER A CA 1
ATOM 2574 C C . SER A 1 322 ? 7.957 -13.546 5.008 1.00 90.31 322 SER A C 1
ATOM 2576 O O . SER A 1 322 ? 7.475 -14.618 5.383 1.00 90.31 322 SER A O 1
ATOM 2578 N N . SER A 1 323 ? 8.863 -12.914 5.764 1.00 89.69 323 SER A N 1
ATOM 2579 C CA . SER A 1 323 ? 9.178 -13.350 7.131 1.00 89.69 323 SER A CA 1
ATOM 2580 C C . SER A 1 323 ? 9.553 -12.180 8.051 1.00 89.69 323 SER A C 1
ATOM 2582 O O . SER A 1 323 ? 10.148 -11.209 7.585 1.00 89.69 323 SER A O 1
ATOM 2584 N N . PRO A 1 324 ? 9.313 -12.266 9.377 1.00 87.56 324 PRO A N 1
ATOM 2585 C CA . PRO A 1 324 ? 9.727 -11.228 10.330 1.00 87.56 324 PRO A CA 1
ATOM 2586 C C . PRO A 1 324 ? 11.244 -10.990 10.428 1.00 87.56 324 PRO A C 1
ATOM 2588 O O . PRO A 1 324 ? 11.663 -10.038 11.077 1.00 87.56 324 PRO A O 1
ATOM 2591 N N . ARG A 1 325 ? 12.077 -11.853 9.824 1.00 89.00 325 ARG A N 1
ATOM 2592 C CA . ARG A 1 325 ? 13.538 -11.662 9.722 1.00 89.00 325 ARG A CA 1
ATOM 2593 C C . ARG A 1 325 ? 13.948 -10.845 8.497 1.00 89.00 325 ARG A C 1
ATOM 2595 O O . ARG A 1 325 ? 15.097 -10.433 8.400 1.00 89.00 325 ARG A O 1
ATOM 2602 N N . ASP A 1 326 ? 13.020 -10.636 7.572 1.00 89.62 326 ASP A N 1
ATOM 2603 C CA . ASP A 1 326 ? 13.247 -9.986 6.285 1.00 89.62 326 ASP A CA 1
ATOM 2604 C C . ASP A 1 326 ? 13.046 -8.460 6.390 1.00 89.62 326 ASP A C 1
ATOM 2606 O O . ASP A 1 326 ? 13.100 -7.756 5.386 1.00 89.62 326 ASP A O 1
ATOM 2610 N N . VAL A 1 327 ? 12.805 -7.935 7.599 1.00 90.44 327 VAL A N 1
ATOM 2611 C CA . VAL A 1 327 ? 12.537 -6.519 7.872 1.00 90.44 327 VAL A CA 1
ATOM 2612 C C . VAL A 1 327 ? 13.234 -6.034 9.143 1.00 90.44 327 VAL A C 1
ATOM 2614 O O . VAL A 1 327 ? 13.430 -6.787 10.094 1.00 90.44 327 VAL A O 1
ATOM 2617 N N . SER A 1 328 ? 13.551 -4.742 9.192 1.00 86.56 328 SER A N 1
ATOM 2618 C CA . SER A 1 328 ? 13.961 -4.040 10.413 1.00 86.56 328 SER A CA 1
ATOM 2619 C C . SER A 1 328 ? 13.230 -2.709 10.543 1.00 86.56 328 SER A C 1
ATOM 2621 O O . SER A 1 328 ? 13.115 -1.967 9.568 1.00 86.56 328 SER A O 1
ATOM 2623 N N . THR A 1 329 ? 12.776 -2.377 11.752 1.00 85.19 329 THR A N 1
ATOM 2624 C CA . THR A 1 329 ? 12.176 -1.071 12.063 1.00 85.19 329 THR A CA 1
ATOM 2625 C C . THR A 1 329 ? 13.118 0.073 11.688 1.00 85.19 329 THR A C 1
ATOM 2627 O O . THR A 1 329 ? 14.311 0.032 11.982 1.00 85.19 329 THR A O 1
ATOM 2630 N N . SER A 1 330 ? 12.587 1.124 11.073 1.00 74.81 330 SER A N 1
ATOM 2631 C CA . SER A 1 330 ? 13.295 2.375 10.806 1.00 74.81 330 SER A CA 1
ATOM 2632 C C . SER A 1 330 ? 12.421 3.555 11.216 1.00 74.81 330 SER A C 1
ATOM 2634 O O . SER A 1 330 ? 11.224 3.581 10.941 1.00 74.81 330 SER A O 1
ATOM 2636 N N . ARG A 1 331 ? 13.001 4.516 11.942 1.00 71.25 331 ARG A N 1
ATOM 2637 C CA . ARG A 1 331 ? 12.274 5.686 12.448 1.00 71.25 331 ARG A CA 1
ATOM 2638 C C . ARG A 1 331 ? 12.116 6.733 11.348 1.00 71.25 331 ARG A C 1
ATOM 2640 O O . ARG A 1 331 ? 13.070 7.021 10.633 1.00 71.25 331 ARG A O 1
ATOM 2647 N N . ILE A 1 332 ? 10.944 7.358 11.307 1.00 64.12 332 ILE A N 1
ATOM 2648 C CA . ILE A 1 332 ? 10.670 8.577 10.545 1.00 64.12 332 ILE A CA 1
ATOM 2649 C C . ILE A 1 332 ? 10.309 9.691 11.527 1.00 64.12 332 ILE A C 1
ATOM 2651 O O . ILE A 1 332 ? 9.503 9.481 12.434 1.00 64.12 332 ILE A O 1
ATOM 2655 N N . THR A 1 333 ? 10.850 10.888 11.327 1.00 57.84 333 THR A N 1
ATOM 2656 C CA . THR A 1 333 ? 10.448 12.082 12.081 1.00 57.84 333 THR A CA 1
ATOM 2657 C C . THR A 1 333 ? 9.695 13.024 11.149 1.00 57.84 333 THR A C 1
ATOM 2659 O O . THR A 1 333 ? 10.284 13.586 10.231 1.00 57.84 333 THR A O 1
ATOM 2662 N N . PHE A 1 334 ? 8.397 13.201 11.390 1.00 54.69 334 PHE A N 1
ATOM 2663 C CA . PHE A 1 334 ? 7.590 14.266 10.795 1.00 54.69 334 PHE A CA 1
ATOM 2664 C C . PHE A 1 334 ? 7.486 15.435 11.791 1.00 54.69 334 PHE A C 1
ATOM 2666 O O . PHE A 1 334 ? 7.563 15.198 12.999 1.00 54.69 334 PHE A O 1
ATOM 2673 N N . PRO A 1 335 ? 7.199 16.672 11.344 1.00 49.34 335 PRO A N 1
ATOM 2674 C CA . PRO A 1 335 ? 7.097 17.839 12.235 1.00 49.34 335 PRO A CA 1
ATOM 2675 C C . PRO A 1 335 ? 6.047 17.699 13.346 1.00 49.34 335 PRO A C 1
ATOM 2677 O O . PRO A 1 335 ? 6.168 18.313 14.397 1.00 49.34 335 PRO A O 1
ATOM 2680 N N . HIS A 1 336 ? 5.014 16.885 13.106 1.00 49.03 336 HIS A N 1
ATOM 2681 C CA . HIS A 1 336 ? 3.881 16.683 14.011 1.00 49.03 336 HIS A CA 1
ATOM 2682 C C . HIS A 1 336 ? 3.840 15.288 14.665 1.00 49.03 336 HIS A C 1
ATOM 2684 O O . HIS A 1 336 ? 2.950 15.031 15.472 1.00 49.03 336 HIS A O 1
ATOM 2690 N N . ARG A 1 337 ? 4.732 14.351 14.296 1.00 58.69 337 ARG A N 1
ATOM 2691 C CA . ARG A 1 337 ? 4.768 12.989 14.870 1.00 58.69 337 ARG A CA 1
ATOM 2692 C C . ARG A 1 337 ? 6.077 12.254 14.583 1.00 58.69 337 ARG A C 1
ATOM 2694 O O . ARG A 1 337 ? 6.649 12.383 13.504 1.00 58.69 337 ARG A O 1
ATOM 2701 N N . VAL A 1 338 ? 6.456 11.337 15.469 1.00 62.69 338 VAL A N 1
ATOM 2702 C CA . VAL A 1 338 ? 7.389 10.255 15.118 1.00 62.69 338 VAL A CA 1
ATOM 2703 C C . VAL A 1 338 ? 6.592 9.087 14.526 1.00 62.69 338 VAL A C 1
ATOM 2705 O O . VAL A 1 338 ? 5.626 8.613 15.126 1.00 62.69 338 VAL A O 1
ATOM 2708 N N . GLY A 1 339 ? 6.980 8.644 13.332 1.00 69.06 339 GLY A N 1
ATOM 2709 C CA . GLY A 1 339 ? 6.499 7.430 12.674 1.00 69.06 339 GLY A CA 1
ATOM 2710 C C . GLY A 1 339 ? 7.585 6.352 12.619 1.00 69.06 339 GLY A C 1
ATOM 2711 O O . GLY A 1 339 ? 8.738 6.591 12.975 1.00 69.06 339 GLY A O 1
ATOM 2712 N N . GLU A 1 340 ? 7.226 5.157 12.155 1.00 77.88 340 GLU A N 1
ATOM 2713 C CA . GLU A 1 340 ? 8.187 4.079 11.893 1.00 77.88 340 GLU A CA 1
ATOM 2714 C C . GLU A 1 340 ? 7.726 3.254 10.693 1.00 77.88 340 GLU A C 1
ATOM 2716 O O . GLU A 1 340 ? 6.544 2.917 10.619 1.00 77.88 340 GLU A O 1
ATOM 2721 N N . THR A 1 341 ? 8.655 2.898 9.814 1.00 83.69 341 THR A N 1
ATOM 2722 C CA . THR A 1 341 ? 8.478 1.985 8.676 1.00 83.69 341 THR A CA 1
ATOM 2723 C C . THR A 1 341 ? 9.237 0.682 8.911 1.00 83.69 341 THR A C 1
ATOM 2725 O O . THR A 1 341 ? 10.100 0.592 9.792 1.00 83.69 341 THR A O 1
ATOM 2728 N N . TYR A 1 342 ? 8.943 -0.337 8.107 1.00 89.44 342 TYR A N 1
ATOM 2729 C CA . TYR A 1 342 ? 9.866 -1.449 7.899 1.00 89.44 342 TYR A CA 1
ATOM 2730 C C . TYR A 1 342 ? 10.796 -1.138 6.723 1.00 89.44 342 TYR A C 1
ATOM 2732 O O . TYR A 1 342 ? 10.332 -0.880 5.616 1.00 89.44 342 TYR A O 1
ATOM 2740 N N . THR A 1 343 ? 12.104 -1.210 6.964 1.00 88.12 343 THR A N 1
ATOM 2741 C CA . THR A 1 343 ? 13.132 -1.349 5.923 1.00 88.12 343 THR A CA 1
ATOM 2742 C C . THR A 1 343 ? 13.279 -2.830 5.601 1.00 88.12 343 THR A C 1
ATOM 2744 O O . THR A 1 343 ? 13.403 -3.636 6.527 1.00 88.12 343 THR A O 1
ATOM 2747 N N . VAL A 1 344 ? 13.253 -3.201 4.320 1.00 92.06 344 VAL A N 1
ATOM 2748 C CA . VAL A 1 344 ? 13.275 -4.607 3.882 1.00 92.06 344 VAL A CA 1
ATOM 2749 C C . VAL A 1 344 ? 14.701 -5.057 3.563 1.00 92.06 344 VAL A C 1
ATOM 2751 O O . VAL A 1 344 ? 15.485 -4.333 2.945 1.00 92.06 344 VAL A O 1
ATOM 2754 N N . HIS A 1 345 ? 15.013 -6.293 3.943 1.00 91.81 345 HIS A N 1
ATOM 2755 C CA . HIS A 1 345 ? 16.267 -6.991 3.660 1.00 91.81 345 HIS A CA 1
ATOM 2756 C C . HIS A 1 345 ? 16.074 -8.030 2.558 1.00 91.81 345 HIS A C 1
ATOM 2758 O O . HIS A 1 345 ? 14.998 -8.610 2.414 1.00 91.81 345 HIS A O 1
ATOM 2764 N N . SER A 1 346 ? 17.120 -8.273 1.769 1.00 93.00 346 SER A N 1
ATOM 2765 C CA . SER A 1 346 ? 17.075 -9.251 0.677 1.00 93.00 346 SER A CA 1
ATOM 2766 C C . SER A 1 346 ? 16.949 -10.676 1.220 1.00 93.00 346 SER A C 1
ATOM 2768 O O . SER A 1 346 ? 17.731 -11.103 2.067 1.00 93.00 346 SER A O 1
ATOM 2770 N N . SER A 1 347 ? 15.986 -11.433 0.696 1.00 92.88 347 SER A N 1
ATOM 2771 C CA . SER A 1 347 ? 15.761 -12.842 1.036 1.00 92.88 347 SER A CA 1
ATOM 2772 C C . SER A 1 347 ? 15.349 -13.604 -0.219 1.00 92.88 347 SER A C 1
ATOM 2774 O O . SER A 1 347 ? 14.604 -13.090 -1.052 1.00 92.88 347 SER A O 1
ATOM 2776 N N . ASP A 1 348 ? 15.874 -14.813 -0.415 1.00 90.75 348 ASP A N 1
ATOM 2777 C CA . ASP A 1 348 ? 15.598 -15.628 -1.615 1.00 90.75 348 ASP A CA 1
ATOM 2778 C C . ASP A 1 348 ? 14.292 -16.422 -1.515 1.00 90.75 348 ASP A C 1
ATOM 2780 O O . ASP A 1 348 ? 13.942 -17.172 -2.422 1.00 90.75 348 ASP A O 1
ATOM 2784 N N . LYS A 1 349 ? 13.558 -16.247 -0.410 1.00 91.00 349 LYS A N 1
ATOM 2785 C CA . LYS A 1 349 ? 12.190 -16.747 -0.253 1.00 91.00 349 LYS A CA 1
ATOM 2786 C C . LYS A 1 349 ? 11.144 -15.740 -0.708 1.00 91.00 349 LYS A C 1
ATOM 2788 O O . LYS A 1 349 ? 10.019 -16.152 -0.921 1.00 91.00 349 LYS A O 1
ATOM 2793 N N . GLN A 1 350 ? 11.491 -14.455 -0.816 1.00 94.69 350 GLN A N 1
ATOM 2794 C CA . GLN A 1 350 ? 10.545 -13.403 -1.178 1.00 94.69 350 GLN A CA 1
ATOM 2795 C C . GLN A 1 350 ? 10.077 -13.587 -2.619 1.00 94.69 350 GLN A C 1
ATOM 2797 O O . GLN A 1 350 ? 10.863 -13.458 -3.561 1.00 94.69 350 GLN A O 1
ATOM 2802 N N . HIS A 1 351 ? 8.785 -13.829 -2.789 1.00 96.44 351 HIS A N 1
ATOM 2803 C CA . HIS A 1 351 ? 8.138 -13.819 -4.087 1.00 96.44 351 HIS A CA 1
ATOM 2804 C C . HIS A 1 351 ? 7.642 -12.401 -4.358 1.00 96.44 351 HIS A C 1
ATOM 2806 O O . HIS A 1 351 ? 6.633 -11.955 -3.814 1.00 96.44 351 HIS A O 1
ATOM 2812 N N . TRP A 1 352 ? 8.415 -11.676 -5.163 1.00 97.50 352 TRP A N 1
ATOM 2813 C CA . TRP A 1 352 ? 8.083 -10.332 -5.614 1.00 97.50 352 TRP A CA 1
ATOM 2814 C C . TRP A 1 352 ? 7.186 -10.414 -6.852 1.00 97.50 352 TRP A C 1
ATOM 2816 O O . TRP A 1 352 ? 7.535 -11.090 -7.815 1.00 97.50 352 TRP A O 1
ATOM 2826 N N . VAL A 1 353 ? 6.050 -9.725 -6.841 1.00 97.94 353 VAL A N 1
ATOM 2827 C CA . VAL A 1 353 ? 5.051 -9.714 -7.919 1.00 97.94 353 VAL A CA 1
ATOM 2828 C C . VAL A 1 353 ? 4.797 -8.278 -8.358 1.00 97.94 353 VAL A C 1
ATOM 2830 O O . VAL A 1 353 ? 4.669 -7.394 -7.514 1.00 97.94 353 VAL A O 1
ATOM 2833 N N . TYR A 1 354 ? 4.703 -8.042 -9.663 1.00 97.56 354 TYR A N 1
ATOM 2834 C CA . TYR A 1 354 ? 4.217 -6.788 -10.242 1.00 97.56 354 TYR A CA 1
ATOM 2835 C C . TYR A 1 354 ? 3.080 -7.076 -11.223 1.00 97.56 354 TYR A C 1
ATOM 2837 O O . TYR A 1 354 ? 2.921 -8.208 -11.676 1.00 97.56 354 TYR A O 1
ATOM 2845 N N . PHE A 1 355 ? 2.306 -6.053 -11.571 1.00 97.19 355 PHE A N 1
ATOM 2846 C CA . PHE A 1 355 ? 1.382 -6.112 -12.700 1.00 97.19 355 PHE A CA 1
ATOM 2847 C C . PHE A 1 355 ? 1.927 -5.200 -13.793 1.00 97.19 355 PHE A C 1
ATOM 2849 O O . PHE A 1 355 ? 2.167 -4.015 -13.548 1.00 97.19 355 PHE A O 1
ATOM 2856 N N . ASP A 1 356 ? 2.168 -5.757 -14.976 1.00 94.19 356 ASP A N 1
ATOM 2857 C CA . ASP A 1 356 ? 2.602 -4.965 -16.122 1.00 94.19 356 ASP A CA 1
ATOM 2858 C C . ASP A 1 356 ? 1.476 -4.058 -16.647 1.00 94.19 356 ASP A C 1
ATOM 2860 O O . ASP A 1 356 ? 0.296 -4.418 -16.564 1.00 94.19 356 ASP A O 1
ATOM 2864 N N . GLN A 1 357 ? 1.836 -2.886 -17.182 1.00 94.44 357 GLN A N 1
ATOM 2865 C CA . GLN A 1 357 ? 0.915 -1.949 -17.844 1.00 94.44 357 GLN A CA 1
ATOM 2866 C C . GLN A 1 357 ? -0.388 -1.680 -17.061 1.00 94.44 357 GLN A C 1
ATOM 2868 O O . GLN A 1 357 ? -1.480 -1.759 -17.618 1.00 94.44 357 GLN A O 1
ATOM 2873 N N . VAL A 1 358 ? -0.309 -1.384 -15.754 1.00 97.44 358 VAL A N 1
ATOM 2874 C CA . VAL A 1 358 ? -1.498 -0.976 -14.969 1.00 97.44 358 VAL A CA 1
ATOM 2875 C C . VAL A 1 358 ? -2.135 0.253 -15.616 1.00 97.44 358 VAL A C 1
ATOM 2877 O O . VAL A 1 358 ? -1.455 1.250 -15.854 1.00 97.44 358 VAL A O 1
ATOM 2880 N N . THR A 1 359 ? -3.417 0.158 -15.946 1.00 97.44 359 THR A N 1
ATOM 2881 C CA . THR A 1 359 ? -4.164 1.160 -16.719 1.00 97.44 359 THR A CA 1
ATOM 2882 C C . THR A 1 359 ? -4.888 2.161 -15.807 1.00 97.44 359 THR A C 1
ATOM 2884 O O . THR A 1 359 ? -5.002 1.921 -14.604 1.00 97.44 359 THR A O 1
ATOM 2887 N N . PRO A 1 360 ? -5.398 3.291 -16.339 1.00 97.12 360 PRO A N 1
ATOM 2888 C CA . PRO A 1 360 ? -6.172 4.236 -15.537 1.00 97.12 360 PRO A CA 1
ATOM 2889 C C . PRO A 1 360 ? -7.460 3.655 -14.948 1.00 97.12 360 PRO A C 1
ATOM 2891 O O . PRO A 1 360 ? -7.825 4.008 -13.836 1.00 97.12 360 PRO A O 1
ATOM 2894 N N . ASP A 1 361 ? -8.141 2.731 -15.625 1.00 97.00 361 ASP A N 1
ATOM 2895 C CA . ASP A 1 361 ? -9.368 2.105 -15.110 1.00 97.00 361 ASP A CA 1
ATOM 2896 C C . ASP A 1 361 ? -9.076 0.929 -14.135 1.00 97.00 361 ASP A C 1
ATOM 2898 O O . ASP A 1 361 ? -9.954 0.115 -13.835 1.00 97.00 361 ASP A O 1
ATOM 2902 N N . GLU A 1 362 ? -7.858 0.882 -13.573 1.00 98.00 362 GLU A N 1
ATOM 2903 C CA . GLU A 1 362 ? -7.377 -0.059 -12.551 1.00 98.00 362 GLU A CA 1
ATOM 2904 C C . GLU A 1 362 ? -6.768 0.646 -11.318 1.00 98.00 362 GLU A C 1
ATOM 2906 O O . GLU A 1 362 ? -6.315 1.798 -11.354 1.00 98.00 362 GLU A O 1
ATOM 2911 N N . ALA A 1 363 ? -6.698 -0.097 -10.212 1.00 98.19 363 ALA A N 1
ATOM 2912 C CA . ALA A 1 363 ? -5.905 0.238 -9.035 1.00 98.19 363 ALA A CA 1
ATOM 2913 C C . ALA A 1 363 ? -5.324 -1.028 -8.389 1.00 98.19 363 ALA A C 1
ATOM 2915 O O . ALA A 1 363 ? -5.839 -2.132 -8.554 1.00 98.19 363 ALA A O 1
ATOM 2916 N N . ILE A 1 364 ? -4.266 -0.861 -7.602 1.00 98.75 364 ILE A N 1
ATOM 2917 C CA . ILE A 1 364 ? -3.738 -1.884 -6.702 1.00 98.75 364 ILE A CA 1
ATOM 2918 C C . ILE A 1 364 ? -4.121 -1.487 -5.276 1.00 98.75 364 ILE A C 1
ATOM 2920 O O . ILE A 1 364 ? -3.779 -0.399 -4.815 1.00 98.75 364 ILE A O 1
ATOM 2924 N N . LEU A 1 365 ? -4.793 -2.378 -4.552 1.00 98.81 365 LEU A N 1
ATOM 2925 C CA . LEU A 1 365 ? -4.923 -2.273 -3.101 1.00 98.81 365 LEU A CA 1
ATOM 2926 C C . LEU A 1 365 ? -3.692 -2.903 -2.449 1.00 98.81 365 LEU A C 1
ATOM 2928 O O . LEU A 1 365 ? -3.367 -4.049 -2.752 1.00 98.81 365 LEU A O 1
ATOM 2932 N N . LEU A 1 366 ? -3.031 -2.185 -1.539 1.00 98.50 366 LEU A N 1
ATOM 2933 C CA . LEU A 1 366 ? -1.923 -2.687 -0.724 1.00 98.50 366 LEU A CA 1
ATOM 2934 C C . LEU A 1 366 ? -2.296 -2.581 0.755 1.00 98.50 366 LEU A C 1
ATOM 2936 O O . LEU A 1 366 ? -2.451 -1.488 1.299 1.00 98.50 366 LEU A O 1
ATOM 2940 N N . LYS A 1 367 ? -2.402 -3.714 1.441 1.00 98.25 367 LYS A N 1
ATOM 2941 C CA . LYS A 1 367 ? -2.602 -3.767 2.887 1.00 98.25 367 LYS A CA 1
ATOM 2942 C C . LYS A 1 367 ? -1.271 -3.511 3.592 1.00 98.25 367 LYS A C 1
ATOM 2944 O O . LYS A 1 367 ? -0.450 -4.413 3.740 1.00 98.25 367 LYS A O 1
ATOM 2949 N N . VAL A 1 368 ? -1.062 -2.284 4.053 1.00 97.12 368 VAL A N 1
ATOM 2950 C CA . VAL A 1 368 ? 0.169 -1.879 4.750 1.00 97.12 368 VAL A CA 1
ATOM 2951 C C . VAL A 1 368 ? 0.091 -2.036 6.274 1.00 97.12 368 VAL A C 1
ATOM 2953 O O . VAL A 1 368 ? 1.121 -1.939 6.938 1.00 97.12 368 VAL A O 1
ATOM 2956 N N . TYR A 1 369 ? -1.094 -2.314 6.834 1.00 97.62 369 TYR A N 1
ATOM 2957 C CA . TYR A 1 369 ? -1.274 -2.717 8.235 1.00 97.62 369 TYR A CA 1
ATOM 2958 C C . TYR A 1 369 ? -2.568 -3.528 8.462 1.00 97.62 369 TYR A C 1
ATOM 2960 O O . TYR A 1 369 ? -3.594 -3.207 7.867 1.00 97.62 369 TYR A O 1
ATOM 2968 N N . ASP A 1 370 ? -2.560 -4.491 9.394 1.00 97.56 370 ASP A N 1
ATOM 2969 C CA . ASP A 1 370 ? -3.752 -5.134 9.987 1.00 97.56 370 ASP A CA 1
ATOM 2970 C C . ASP A 1 370 ? -3.510 -5.421 11.482 1.00 97.56 370 ASP A C 1
ATOM 2972 O O . ASP A 1 370 ? -2.447 -5.935 11.870 1.00 97.56 370 ASP A O 1
ATOM 2976 N N . SER A 1 371 ? -4.485 -5.077 12.329 1.00 96.19 371 SER A N 1
ATOM 2977 C CA . SER A 1 371 ? -4.390 -5.256 13.783 1.00 96.19 371 SER A CA 1
ATOM 2978 C C . SER A 1 371 ? -4.700 -6.677 14.252 1.00 96.19 371 SER A C 1
ATOM 2980 O O . SER A 1 371 ? -4.331 -7.010 15.378 1.00 96.19 371 SER A O 1
ATOM 2982 N N . LEU A 1 372 ? -5.328 -7.516 13.416 1.00 94.00 372 LEU A N 1
ATOM 2983 C CA . LEU A 1 372 ? -5.551 -8.926 13.742 1.00 94.00 372 LEU A CA 1
ATOM 2984 C C . LEU A 1 372 ? -4.229 -9.698 13.644 1.00 94.00 372 LEU A C 1
ATOM 2986 O O . LEU A 1 372 ? -3.537 -9.618 12.628 1.00 94.00 372 LEU A O 1
ATOM 2990 N N . GLU A 1 373 ? -3.867 -10.418 14.707 1.00 87.19 373 GLU A N 1
ATOM 2991 C CA . GLU A 1 373 ? -2.561 -11.091 14.821 1.00 87.19 373 GLU A CA 1
ATOM 2992 C C . GLU A 1 373 ? -2.677 -12.624 14.793 1.00 87.19 373 GLU A C 1
ATOM 2994 O O . GLU A 1 373 ? -1.716 -13.296 14.424 1.00 87.19 373 GLU A O 1
ATOM 2999 N N . ASP A 1 374 ? -3.849 -13.157 15.147 1.00 80.44 374 ASP A N 1
ATOM 3000 C CA . ASP A 1 374 ? -4.070 -14.578 15.455 1.00 80.44 374 ASP A CA 1
ATOM 3001 C C . ASP A 1 374 ? -4.422 -15.451 14.234 1.00 80.44 374 ASP A C 1
ATOM 3003 O O . ASP A 1 374 ? -4.516 -16.673 14.352 1.00 80.44 374 ASP A O 1
ATOM 3007 N N . ASP A 1 375 ? -4.589 -14.845 13.053 1.00 83.88 375 ASP A N 1
ATOM 3008 C CA . ASP A 1 375 ? -4.794 -15.549 11.783 1.00 83.88 375 ASP A CA 1
ATOM 3009 C C . ASP A 1 375 ? -3.476 -15.597 10.973 1.00 83.88 375 ASP A C 1
ATOM 3011 O O . ASP A 1 375 ? -3.047 -14.573 10.434 1.00 83.88 375 ASP A O 1
ATOM 3015 N N . PRO A 1 376 ? -2.819 -16.770 10.842 1.00 75.69 376 PRO A N 1
ATOM 3016 C CA . PRO A 1 376 ? -1.573 -16.925 10.088 1.00 75.69 376 PRO A CA 1
ATOM 3017 C C . PRO A 1 376 ? -1.771 -16.980 8.561 1.00 75.69 376 PRO A C 1
ATOM 3019 O O . PRO A 1 376 ? -0.791 -17.098 7.821 1.00 75.69 376 PRO A O 1
ATOM 3022 N N . HIS A 1 377 ? -3.010 -16.960 8.069 1.00 82.25 377 HIS A N 1
ATOM 3023 C CA . HIS A 1 377 ? -3.352 -16.894 6.646 1.00 82.25 377 HIS A CA 1
ATOM 3024 C C . HIS A 1 377 ? -3.802 -15.494 6.216 1.00 82.25 377 HIS A C 1
ATOM 3026 O O . HIS A 1 377 ? -3.733 -15.175 5.028 1.00 82.25 377 HIS A O 1
ATOM 3032 N N . LEU A 1 378 ? -4.167 -14.635 7.169 1.00 91.56 378 LEU A N 1
ATOM 3033 C CA . LEU A 1 378 ? -4.404 -13.222 6.925 1.00 91.56 378 LEU A CA 1
ATOM 3034 C C . LEU A 1 378 ? -3.083 -12.466 6.730 1.00 91.56 378 LEU A C 1
ATOM 3036 O O . LEU A 1 378 ? -2.224 -12.405 7.611 1.00 91.56 378 LEU A O 1
ATOM 3040 N N . ALA A 1 379 ? -2.954 -11.803 5.587 1.00 95.25 379 ALA A N 1
ATOM 3041 C CA . ALA A 1 379 ? -1.920 -10.812 5.361 1.00 95.25 379 ALA A CA 1
ATOM 3042 C C . ALA A 1 379 ? -2.048 -9.651 6.342 1.00 95.25 379 ALA A C 1
ATOM 3044 O O . ALA A 1 379 ? -3.146 -9.130 6.532 1.00 95.25 379 ALA A O 1
ATOM 3045 N N . ARG A 1 380 ? -0.928 -9.212 6.924 1.00 94.75 380 ARG A N 1
ATOM 3046 C CA . ARG A 1 380 ? -0.888 -8.053 7.833 1.00 94.75 380 ARG A CA 1
ATOM 3047 C C . ARG A 1 380 ? -0.124 -6.856 7.277 1.00 94.75 380 ARG A C 1
ATOM 3049 O O . ARG A 1 380 ? -0.386 -5.731 7.687 1.00 94.75 380 ARG A O 1
ATOM 3056 N N . PHE A 1 381 ? 0.805 -7.097 6.357 1.00 95.38 381 PHE A N 1
ATOM 3057 C CA . PHE A 1 381 ? 1.631 -6.072 5.726 1.00 95.38 381 PHE A CA 1
ATOM 3058 C C . PHE A 1 381 ? 1.934 -6.461 4.273 1.00 95.38 381 PHE A C 1
ATOM 3060 O O . PHE A 1 381 ? 1.993 -7.646 3.947 1.00 95.38 381 PHE A O 1
ATOM 3067 N N . CYS A 1 382 ? 2.214 -5.466 3.435 1.00 96.62 382 CYS A N 1
ATOM 3068 C CA . CYS A 1 382 ? 2.645 -5.629 2.052 1.00 96.62 382 CYS A CA 1
ATOM 3069 C C . CYS A 1 382 ? 3.955 -4.860 1.846 1.00 96.62 382 CYS A C 1
ATOM 3071 O O . CYS A 1 382 ? 3.953 -3.635 1.686 1.00 96.62 382 CYS A O 1
ATOM 3073 N N . MET A 1 383 ? 5.083 -5.574 1.881 1.00 96.88 383 MET A N 1
ATOM 3074 C CA . MET A 1 383 ? 6.383 -4.982 1.553 1.00 96.88 383 MET A CA 1
ATOM 3075 C C . MET A 1 383 ? 6.428 -4.696 0.053 1.00 96.88 383 MET A C 1
ATOM 3077 O O . MET A 1 383 ? 6.071 -5.568 -0.736 1.00 96.88 383 MET A O 1
ATOM 3081 N N . HIS A 1 384 ? 6.841 -3.498 -0.353 1.00 97.62 384 HIS A N 1
ATOM 3082 C CA . HIS A 1 384 ? 6.776 -3.085 -1.752 1.00 97.62 384 HIS A CA 1
ATOM 3083 C C . HIS A 1 384 ? 7.887 -2.100 -2.150 1.00 97.62 384 HIS A C 1
ATOM 3085 O O . HIS A 1 384 ? 8.627 -1.575 -1.313 1.00 97.62 384 HIS A O 1
ATOM 3091 N N . SER A 1 385 ? 8.047 -1.895 -3.459 1.00 95.19 385 SER A N 1
ATOM 3092 C CA . SER A 1 385 ? 9.007 -0.955 -4.046 1.00 95.19 385 SER A CA 1
ATOM 3093 C C . SER A 1 385 ? 8.616 -0.563 -5.474 1.00 95.19 385 SER A C 1
ATOM 3095 O O . SER A 1 385 ? 7.931 -1.325 -6.154 1.00 95.19 385 SER A O 1
ATOM 3097 N N . ALA A 1 386 ? 9.079 0.591 -5.959 1.00 92.75 386 ALA A N 1
ATOM 3098 C CA . ALA A 1 386 ? 9.086 0.878 -7.394 1.00 92.75 386 ALA A CA 1
ATOM 3099 C C . ALA A 1 386 ? 10.308 0.212 -8.055 1.00 92.75 386 ALA A C 1
ATOM 3101 O O . ALA A 1 386 ? 11.437 0.432 -7.619 1.00 92.75 386 ALA A O 1
ATOM 3102 N N . ILE A 1 387 ? 10.093 -0.571 -9.114 1.00 91.75 387 ILE A N 1
ATOM 3103 C CA . ILE A 1 387 ? 11.155 -1.306 -9.825 1.00 91.75 387 ILE A CA 1
ATOM 3104 C C . ILE A 1 387 ? 11.274 -0.867 -11.283 1.00 91.75 387 ILE A C 1
ATOM 3106 O O . ILE A 1 387 ? 10.291 -0.433 -11.868 1.00 91.75 387 ILE A O 1
ATOM 3110 N N . SER A 1 388 ? 12.434 -1.064 -11.910 1.00 85.50 388 SER A N 1
ATOM 3111 C CA . SER A 1 388 ? 12.559 -1.006 -13.375 1.00 85.50 388 SER A CA 1
ATOM 3112 C C . SER A 1 388 ? 12.706 -2.431 -13.927 1.00 85.50 388 SER A C 1
ATOM 3114 O O . SER A 1 388 ? 13.786 -3.003 -13.761 1.00 85.50 388 SER A O 1
ATOM 3116 N N . PRO A 1 389 ? 11.653 -3.019 -14.540 1.00 73.19 389 PRO A N 1
ATOM 3117 C CA . PRO A 1 389 ? 11.712 -4.328 -15.201 1.00 73.19 389 PRO A CA 1
ATOM 3118 C C . PRO A 1 389 ? 12.803 -4.393 -16.272 1.00 73.19 389 PRO A C 1
ATOM 3120 O O . PRO A 1 389 ? 13.657 -5.276 -16.229 1.00 73.19 389 PRO A O 1
ATOM 3123 N N . ASP A 1 390 ? 12.808 -3.400 -17.162 1.00 75.44 390 ASP A N 1
ATOM 3124 C CA . ASP A 1 390 ? 13.842 -3.161 -18.162 1.00 75.44 390 ASP A CA 1
ATOM 3125 C C . ASP A 1 390 ? 14.136 -1.646 -18.219 1.00 75.44 390 ASP A C 1
ATOM 3127 O O . ASP A 1 390 ? 13.244 -0.864 -18.552 1.00 75.44 390 ASP A O 1
ATOM 3131 N N . PRO A 1 391 ? 15.347 -1.189 -17.844 1.00 70.12 391 PRO A N 1
ATOM 3132 C CA . PRO A 1 391 ? 15.734 0.219 -17.915 1.00 70.12 391 PRO A CA 1
ATOM 3133 C C . PRO A 1 391 ? 16.247 0.653 -19.301 1.00 70.12 391 PRO A C 1
ATOM 3135 O O . PRO A 1 391 ? 16.622 1.813 -19.454 1.00 70.12 391 PRO A O 1
ATOM 3138 N N . SER A 1 392 ? 16.328 -0.252 -20.284 1.00 73.25 392 SER A N 1
ATOM 3139 C CA . SER A 1 392 ? 16.793 0.045 -21.647 1.00 73.25 392 SER A CA 1
ATOM 3140 C C . SER A 1 392 ? 15.669 0.463 -22.601 1.00 73.25 392 SER A C 1
ATOM 3142 O O . SER A 1 392 ? 15.935 1.124 -23.606 1.00 73.25 392 SER A O 1
ATOM 3144 N N . LEU A 1 393 ? 14.415 0.127 -22.279 1.00 71.00 393 LEU A N 1
ATOM 3145 C CA . LEU A 1 393 ? 13.255 0.462 -23.102 1.00 71.00 393 LEU A CA 1
ATOM 3146 C C . LEU A 1 393 ? 12.793 1.918 -22.880 1.00 71.00 393 LEU A C 1
ATOM 3148 O O . LEU A 1 393 ? 12.597 2.335 -21.730 1.00 71.00 393 LEU A O 1
ATOM 3152 N N . PRO A 1 394 ? 12.549 2.696 -23.955 1.00 71.19 394 PRO A N 1
ATOM 3153 C CA . PRO A 1 394 ? 11.965 4.027 -23.840 1.00 71.19 394 PRO A CA 1
ATOM 3154 C C . PRO A 1 394 ? 10.521 3.912 -23.336 1.00 71.19 394 PRO A C 1
ATOM 3156 O O . PRO A 1 394 ? 9.651 3.376 -24.016 1.00 71.19 394 PRO A O 1
ATOM 3159 N N . SER A 1 395 ? 10.274 4.418 -22.130 1.00 82.31 395 SER A N 1
ATOM 3160 C CA . SER A 1 395 ? 9.010 4.275 -21.402 1.00 82.31 395 SER A CA 1
ATOM 3161 C C . SER A 1 395 ? 8.601 5.607 -20.771 1.00 82.31 395 SER A C 1
ATOM 3163 O O . SER A 1 395 ? 9.452 6.377 -20.310 1.00 82.31 395 SER A O 1
ATOM 3165 N N . ARG A 1 396 ? 7.300 5.929 -20.758 1.00 86.88 396 ARG A N 1
ATOM 3166 C CA . ARG A 1 396 ? 6.827 7.201 -20.189 1.00 86.88 396 ARG A CA 1
ATOM 3167 C C . ARG A 1 396 ? 6.945 7.190 -18.656 1.00 86.88 396 ARG A C 1
ATOM 3169 O O . ARG A 1 396 ? 6.570 6.193 -18.031 1.00 86.88 396 ARG A O 1
ATOM 3176 N N . PRO A 1 397 ? 7.440 8.273 -18.018 1.00 88.31 397 PRO A N 1
ATOM 3177 C CA . PRO A 1 397 ? 7.547 8.352 -16.562 1.00 88.31 397 PRO A CA 1
ATOM 3178 C C . PRO A 1 397 ? 6.197 8.153 -15.865 1.00 88.31 397 PRO A C 1
ATOM 3180 O O . PRO A 1 397 ? 5.199 8.771 -16.232 1.00 88.31 397 PRO A O 1
ATOM 3183 N N . ARG A 1 398 ? 6.180 7.296 -14.841 1.00 91.81 398 ARG A N 1
ATOM 3184 C CA . ARG A 1 398 ? 4.966 6.862 -14.142 1.00 91.81 398 ARG A CA 1
ATOM 3185 C C . ARG A 1 398 ? 4.199 8.012 -13.490 1.00 91.81 398 ARG A C 1
ATOM 3187 O O . ARG A 1 398 ? 4.711 8.665 -12.580 1.00 91.81 398 ARG A O 1
ATOM 3194 N N . GLU A 1 399 ? 2.932 8.160 -13.863 1.00 94.06 399 GLU A N 1
ATOM 3195 C CA . GLU A 1 399 ? 1.999 9.109 -13.254 1.00 94.06 399 GLU A CA 1
ATOM 3196 C C . GLU A 1 399 ? 0.965 8.363 -12.401 1.00 94.06 399 GLU A C 1
ATOM 3198 O O . GLU A 1 399 ? 0.233 7.508 -12.899 1.00 94.06 399 GLU A O 1
ATOM 3203 N N . SER A 1 400 ? 0.946 8.622 -11.092 1.00 95.25 400 SER A N 1
ATOM 3204 C CA . SER A 1 400 ? 0.161 7.821 -10.138 1.00 95.25 400 SER A CA 1
ATOM 3205 C C . SER A 1 400 ? -0.180 8.575 -8.855 1.00 95.25 400 SER A C 1
ATOM 3207 O O . SER A 1 400 ? 0.485 9.547 -8.492 1.00 95.25 400 SER A O 1
ATOM 3209 N N . MET A 1 401 ? -1.178 8.068 -8.141 1.00 94.88 401 MET A N 1
ATOM 3210 C CA . MET A 1 401 ? -1.600 8.520 -6.822 1.00 94.88 401 MET A CA 1
ATOM 3211 C C . MET A 1 401 ? -1.691 7.333 -5.859 1.00 94.88 401 MET A C 1
ATOM 3213 O O . MET A 1 401 ? -1.897 6.192 -6.260 1.00 94.88 401 MET A O 1
ATOM 3217 N N . GLU A 1 402 ? -1.536 7.610 -4.573 1.00 95.88 402 GLU A N 1
ATOM 3218 C CA . GLU A 1 402 ? -1.662 6.654 -3.479 1.00 95.88 402 GLU A CA 1
ATOM 3219 C C . GLU A 1 402 ? -2.514 7.295 -2.383 1.00 95.88 402 GLU A C 1
ATOM 3221 O O . GLU A 1 402 ? -2.089 8.299 -1.821 1.00 95.88 402 GLU A O 1
ATOM 3226 N N . ILE A 1 403 ? -3.704 6.765 -2.093 1.00 95.81 403 ILE A N 1
ATOM 3227 C CA . ILE A 1 403 ? -4.573 7.239 -1.001 1.00 95.81 403 ILE A CA 1
ATOM 3228 C C . ILE A 1 403 ? -4.519 6.219 0.134 1.00 95.81 403 ILE A C 1
ATOM 3230 O O . ILE A 1 403 ? -4.776 5.036 -0.088 1.00 95.81 403 ILE A O 1
ATOM 3234 N N . ARG A 1 404 ? -4.207 6.662 1.356 1.00 96.50 404 ARG A N 1
ATOM 3235 C CA . ARG A 1 404 ? -4.187 5.801 2.547 1.00 96.50 404 ARG A CA 1
ATOM 3236 C C . ARG A 1 404 ? -5.536 5.836 3.256 1.00 96.50 404 ARG A C 1
ATOM 3238 O O . ARG A 1 404 ? -6.016 6.908 3.624 1.00 96.50 404 ARG A O 1
ATOM 3245 N N . VAL A 1 405 ? -6.114 4.660 3.483 1.00 97.12 405 VAL A N 1
ATOM 3246 C CA . VAL A 1 405 ? -7.447 4.470 4.064 1.00 97.12 405 VAL A CA 1
ATOM 3247 C C . VAL A 1 405 ? -7.354 3.622 5.334 1.00 97.12 405 VAL A C 1
ATOM 3249 O O . VAL A 1 405 ? -6.846 2.501 5.317 1.00 97.12 405 VAL A O 1
ATOM 3252 N N . LEU A 1 406 ? -7.850 4.157 6.449 1.00 97.12 406 LEU A N 1
ATOM 3253 C CA . LEU A 1 406 ? -8.041 3.452 7.716 1.00 97.12 406 LEU A CA 1
ATOM 3254 C C . LEU A 1 406 ? -9.400 2.743 7.680 1.00 97.12 406 LEU A C 1
ATOM 3256 O O . LEU A 1 406 ? -10.429 3.379 7.465 1.00 97.12 406 LEU A O 1
ATOM 3260 N N . VAL A 1 407 ? -9.410 1.432 7.903 1.00 97.75 407 VAL A N 1
ATOM 3261 C CA . VAL A 1 407 ? -10.609 0.584 7.842 1.00 97.75 407 VAL A CA 1
ATOM 3262 C C . VAL A 1 407 ? -10.912 0.032 9.231 1.00 97.75 407 VAL A C 1
ATOM 3264 O O . VAL A 1 407 ? -10.000 -0.444 9.906 1.00 97.75 407 VAL A O 1
ATOM 3267 N N . LEU A 1 408 ? -12.172 0.100 9.665 1.00 97.06 408 LEU A N 1
ATOM 3268 C CA . LEU A 1 408 ? -12.624 -0.229 11.021 1.00 97.06 408 LEU A CA 1
ATOM 3269 C C . LEU A 1 408 ? -13.743 -1.282 10.997 1.00 97.06 408 LEU A C 1
ATOM 3271 O O . LEU A 1 408 ? -14.750 -1.103 10.309 1.00 97.06 408 LEU A O 1
ATOM 3275 N N . TRP A 1 409 ? -13.612 -2.327 11.819 1.00 96.38 409 TRP A N 1
ATOM 3276 C CA . TRP A 1 409 ? -14.637 -3.364 12.029 1.00 96.38 409 TRP A CA 1
ATOM 3277 C C . TRP A 1 409 ? -15.414 -3.205 13.355 1.00 96.38 409 TRP A C 1
ATOM 3279 O O . TRP A 1 409 ? -16.249 -4.043 13.682 1.00 96.38 409 TRP A O 1
ATOM 3289 N N . ALA A 1 410 ? -15.166 -2.146 14.137 1.00 94.81 410 ALA A N 1
ATOM 3290 C CA . ALA A 1 410 ? -15.913 -1.881 15.371 1.00 94.81 410 ALA A CA 1
ATOM 3291 C C . ALA A 1 410 ? -17.387 -1.519 15.055 1.00 94.81 410 ALA A C 1
ATOM 3293 O O . ALA A 1 410 ? -17.597 -0.540 14.333 1.00 94.81 410 ALA A O 1
ATOM 3294 N N . PRO A 1 411 ? -18.404 -2.222 15.606 1.00 88.81 411 PRO A N 1
ATOM 3295 C CA . PRO A 1 411 ? -19.817 -2.050 15.224 1.00 88.81 411 PRO A CA 1
ATOM 3296 C C . PRO A 1 411 ? -20.346 -0.609 15.274 1.00 88.81 411 PRO A C 1
ATOM 3298 O O . PRO A 1 411 ? -21.129 -0.204 14.420 1.00 88.81 411 PRO A O 1
ATOM 3301 N N . ASN A 1 412 ? -19.867 0.191 16.231 1.00 84.19 412 ASN A N 1
ATOM 3302 C CA . ASN A 1 412 ? -20.322 1.568 16.447 1.00 84.19 412 ASN A CA 1
A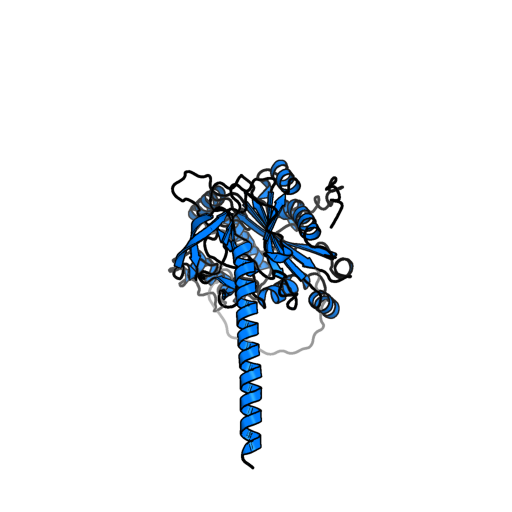TOM 3303 C C . ASN A 1 412 ? -19.436 2.636 15.767 1.00 84.19 412 ASN A C 1
ATOM 3305 O O . ASN A 1 412 ? -19.631 3.827 15.990 1.00 84.19 412 ASN A O 1
ATOM 3309 N N . ALA A 1 413 ? -18.465 2.263 14.920 1.00 81.69 413 ALA A N 1
ATOM 3310 C CA . ALA A 1 413 ? -17.504 3.210 14.326 1.00 81.69 413 ALA A CA 1
ATOM 3311 C C . ALA A 1 413 ? -18.143 4.360 13.513 1.00 81.69 413 ALA A C 1
ATOM 3313 O O . ALA A 1 413 ? -17.529 5.416 13.344 1.00 81.69 413 ALA A O 1
ATOM 3314 N N . ASN A 1 414 ? -19.370 4.176 13.017 1.00 80.25 414 ASN A N 1
ATOM 3315 C CA . ASN A 1 414 ? -20.106 5.216 12.294 1.00 80.25 414 ASN A CA 1
ATOM 3316 C C . ASN A 1 414 ? -20.740 6.247 13.246 1.00 80.25 414 ASN A C 1
ATOM 3318 O O . ASN A 1 414 ? -20.615 7.440 13.003 1.00 80.25 414 ASN A O 1
ATOM 3322 N N . SER A 1 415 ? -21.344 5.813 14.357 1.00 79.19 415 SER A N 1
ATOM 3323 C CA . SER A 1 415 ? -22.004 6.699 15.331 1.00 79.19 415 SER A CA 1
ATOM 3324 C C . SER A 1 415 ? -21.061 7.280 16.393 1.00 79.19 415 SER A C 1
ATOM 3326 O O . SER A 1 415 ? -21.371 8.307 16.991 1.00 79.19 415 SER A O 1
ATOM 3328 N N . SER A 1 416 ? -19.915 6.643 16.648 1.00 79.06 416 SER A N 1
ATOM 3329 C CA . SER A 1 416 ? -18.987 7.011 17.730 1.00 79.06 416 SER A CA 1
ATOM 3330 C C . SER A 1 416 ? -17.817 7.925 17.324 1.00 79.06 416 SER A C 1
ATOM 3332 O O . SER A 1 416 ? -16.985 8.252 18.171 1.00 79.06 416 SER A O 1
ATOM 3334 N N . LEU A 1 417 ? -17.723 8.337 16.056 1.00 79.50 417 LEU A N 1
ATOM 3335 C CA . LEU A 1 417 ? -16.678 9.238 15.547 1.00 79.50 417 LEU A CA 1
ATOM 3336 C C . LEU A 1 417 ? -17.323 10.430 14.834 1.00 79.50 417 LEU A C 1
ATOM 3338 O O . LEU A 1 417 ? -18.133 10.238 13.929 1.00 79.50 417 LEU A O 1
ATOM 3342 N N . LYS A 1 418 ? -16.952 11.650 15.238 1.00 73.06 418 LYS A N 1
ATOM 3343 C CA . LYS A 1 418 ? -17.491 12.901 14.681 1.00 73.06 418 LYS A CA 1
ATOM 3344 C C . LYS A 1 418 ? -17.097 13.100 13.215 1.00 73.06 418 LYS A C 1
ATOM 3346 O O . LYS A 1 418 ? -15.979 12.785 12.812 1.00 73.06 418 LYS A O 1
ATOM 3351 N N . GLU A 1 419 ? -17.988 13.734 12.464 1.00 71.44 419 GLU A N 1
ATOM 3352 C CA . GLU A 1 419 ? -17.777 14.164 11.078 1.00 71.44 419 GLU A CA 1
ATOM 3353 C C . GLU A 1 419 ? -17.649 15.698 10.970 1.00 71.44 419 GLU A C 1
ATOM 3355 O O . GLU A 1 419 ? -18.087 16.405 11.882 1.00 71.44 419 GLU A O 1
ATOM 3360 N N . PRO A 1 420 ? -17.047 16.230 9.886 1.00 65.25 420 PRO A N 1
ATOM 3361 C CA . PRO A 1 420 ? -16.388 15.509 8.792 1.00 65.25 420 PRO A CA 1
ATOM 3362 C C . PRO A 1 420 ? -14.991 15.002 9.185 1.00 65.25 420 PRO A C 1
ATOM 3364 O O . PRO A 1 420 ? -14.213 15.711 9.832 1.00 65.25 420 PRO A O 1
ATOM 3367 N N . PHE A 1 421 ? -14.635 13.786 8.757 1.00 68.06 421 PHE A N 1
ATOM 3368 C CA . PHE A 1 421 ? -13.309 13.218 9.019 1.00 68.06 421 PHE A CA 1
ATOM 3369 C C . PHE A 1 421 ? -12.262 13.776 8.042 1.00 68.06 421 PHE A C 1
ATOM 3371 O O . PHE A 1 421 ? -11.826 13.110 7.112 1.00 68.06 421 PHE A O 1
ATOM 3378 N N . VAL A 1 422 ? -11.835 15.023 8.258 1.00 66.81 422 VAL A N 1
ATOM 3379 C CA . VAL A 1 422 ? -10.671 15.606 7.566 1.00 66.81 422 VAL A CA 1
ATOM 3380 C C . VAL A 1 422 ? -9.509 15.697 8.561 1.00 66.81 422 VAL A C 1
ATOM 3382 O O . VAL A 1 422 ? -9.598 16.487 9.513 1.00 66.81 422 VAL A O 1
ATOM 3385 N N . PRO A 1 423 ? -8.427 14.909 8.414 1.00 60.03 423 PRO A N 1
ATOM 3386 C CA . PRO A 1 423 ? -7.325 14.896 9.377 1.00 60.03 423 PRO A CA 1
ATOM 3387 C C . PRO A 1 423 ? -6.602 16.246 9.500 1.00 60.03 423 PRO A C 1
ATOM 3389 O O . PRO A 1 423 ? -6.443 16.943 8.498 1.00 60.03 423 PRO A O 1
ATOM 3392 N N . PRO A 1 424 ? -6.045 16.609 10.673 1.00 57.66 424 PRO A N 1
ATOM 3393 C CA . PRO A 1 424 ? -5.447 17.937 10.898 1.00 57.66 424 PRO A CA 1
ATOM 3394 C C . PRO A 1 424 ? -4.257 18.335 10.002 1.00 57.66 424 PRO A C 1
ATOM 3396 O O . PRO A 1 424 ? -3.872 19.503 10.000 1.00 57.66 424 PRO A O 1
ATOM 3399 N N . HIS A 1 425 ? -3.662 17.387 9.270 1.00 59.50 425 HIS A N 1
ATOM 3400 C CA . HIS A 1 425 ? -2.576 17.607 8.299 1.00 59.50 425 HIS A CA 1
ATOM 3401 C C . HIS A 1 425 ? -3.069 17.688 6.842 1.00 59.50 425 HIS A C 1
ATOM 3403 O O . HIS A 1 425 ? -2.331 18.140 5.975 1.00 59.50 425 HIS A O 1
ATOM 3409 N N . VAL A 1 426 ? -4.319 17.286 6.599 1.00 60.44 426 VAL A N 1
ATOM 3410 C CA . VAL A 1 426 ? -5.048 17.423 5.329 1.00 60.44 426 VAL A CA 1
ATOM 3411 C C . VAL A 1 426 ? -5.932 18.681 5.348 1.00 60.44 426 VAL A C 1
ATOM 3413 O O . VAL A 1 426 ? -6.195 19.268 4.305 1.00 60.44 426 VAL A O 1
ATOM 3416 N N . ARG A 1 427 ? -6.322 19.164 6.541 1.00 56.28 427 ARG A N 1
ATOM 3417 C CA . ARG A 1 427 ? -6.875 20.515 6.738 1.00 56.28 427 ARG A CA 1
ATOM 3418 C C . ARG A 1 427 ? -5.825 21.575 6.390 1.00 56.28 427 ARG A C 1
ATOM 3420 O O . ARG A 1 427 ? -4.955 21.884 7.208 1.00 56.28 427 ARG A O 1
ATOM 3427 N N . ILE A 1 428 ? -5.935 22.111 5.181 1.00 48.88 428 ILE A N 1
ATOM 3428 C CA . ILE A 1 428 ? -5.209 23.263 4.645 1.00 48.88 428 ILE A CA 1
ATOM 3429 C C . ILE A 1 428 ? -6.286 24.221 4.130 1.00 48.88 428 ILE A C 1
ATOM 3431 O O . ILE A 1 428 ? -7.058 23.810 3.277 1.00 48.88 428 ILE A O 1
ATOM 3435 N N . ASP A 1 429 ? -6.379 25.420 4.715 1.00 46.78 429 ASP A N 1
ATOM 3436 C CA . ASP A 1 429 ? -7.176 26.598 4.307 1.00 46.78 429 ASP A CA 1
ATOM 3437 C C . ASP A 1 429 ? -8.586 26.413 3.690 1.00 46.78 429 ASP A C 1
ATOM 3439 O O . ASP A 1 429 ? -9.120 27.358 3.111 1.00 46.78 429 ASP A O 1
ATOM 3443 N N . LEU A 1 430 ? -9.266 25.284 3.929 1.00 39.66 430 LEU A N 1
ATOM 3444 C CA . LEU A 1 430 ? -10.685 25.071 3.595 1.00 39.66 430 LEU A CA 1
ATOM 3445 C C . LEU A 1 430 ? -11.568 26.244 4.058 1.00 39.66 430 LEU A C 1
ATOM 3447 O O . LEU A 1 430 ? -12.451 26.685 3.327 1.00 39.66 430 LEU A O 1
ATOM 3451 N N . ASP A 1 431 ? -11.303 26.812 5.236 1.00 36.19 431 ASP A N 1
ATOM 3452 C CA . ASP A 1 431 ? -12.051 27.949 5.795 1.00 36.19 431 ASP A CA 1
ATOM 3453 C C . ASP A 1 431 ? -11.944 29.243 4.951 1.00 36.19 431 ASP A C 1
ATOM 3455 O O . ASP A 1 431 ? -12.720 30.178 5.150 1.00 36.19 431 ASP A O 1
ATOM 3459 N N . SER A 1 432 ? -11.012 29.312 3.988 1.00 35.94 432 SER A N 1
ATOM 3460 C CA . SER A 1 432 ? -10.867 30.447 3.064 1.00 35.94 432 SER A CA 1
ATOM 3461 C C . SER A 1 432 ? -11.835 30.406 1.872 1.00 35.94 432 SER A C 1
ATOM 3463 O O . SER A 1 432 ? -12.209 31.467 1.374 1.00 35.94 432 SER A O 1
ATOM 3465 N N . HIS A 1 433 ? -12.274 29.212 1.445 1.00 34.06 433 HIS A N 1
ATOM 3466 C CA . HIS A 1 433 ? -13.102 29.013 0.242 1.00 34.06 433 HIS A CA 1
ATOM 3467 C C . HIS A 1 433 ? -14.398 28.204 0.481 1.00 34.06 433 HIS A C 1
ATOM 3469 O O . HIS A 1 433 ? -15.335 28.308 -0.311 1.00 34.06 433 HIS A O 1
ATOM 3475 N N . THR A 1 434 ? -14.550 27.475 1.595 1.00 37.59 434 THR A N 1
ATOM 3476 C CA . THR A 1 434 ? -15.739 26.624 1.867 1.00 37.59 434 THR A CA 1
ATOM 3477 C C . THR A 1 434 ? -17.046 27.377 2.158 1.00 37.59 434 THR A C 1
ATOM 3479 O O . THR A 1 434 ? -18.068 26.740 2.407 1.00 37.59 434 THR A O 1
ATOM 3482 N N . LYS A 1 435 ? -17.099 28.710 2.009 1.00 33.22 435 LYS A N 1
ATOM 3483 C CA . LYS A 1 435 ? -18.363 29.478 2.040 1.00 33.22 435 LYS A CA 1
ATOM 3484 C C . LYS A 1 435 ? -19.369 29.116 0.931 1.00 33.22 435 LYS A C 1
ATOM 3486 O O . LYS A 1 435 ? -20.482 29.633 0.969 1.00 33.22 435 LYS A O 1
ATOM 3491 N N . GLY A 1 436 ? -19.011 28.248 -0.021 1.00 35.94 436 GLY A N 1
ATOM 3492 C CA . GLY A 1 436 ? -19.930 27.745 -1.051 1.00 35.94 436 GLY A CA 1
ATOM 3493 C C . GLY A 1 436 ? -19.752 26.282 -1.478 1.00 35.94 436 GLY A C 1
ATOM 3494 O O . GLY A 1 436 ? -20.382 25.888 -2.451 1.00 35.94 436 GLY A O 1
ATOM 3495 N N . ILE A 1 437 ? -18.905 25.476 -0.816 1.00 37.16 437 ILE A N 1
ATOM 3496 C CA . ILE A 1 437 ? -18.592 24.098 -1.268 1.00 37.16 437 ILE A CA 1
ATOM 3497 C C . ILE A 1 437 ? -18.588 23.097 -0.097 1.00 37.16 437 ILE A C 1
ATOM 3499 O O . ILE A 1 437 ? -17.579 22.468 0.207 1.00 37.16 437 ILE A O 1
ATOM 3503 N N . ILE A 1 438 ? -19.744 22.937 0.557 1.00 33.09 438 ILE A N 1
ATOM 3504 C CA . ILE A 1 438 ? -20.078 21.724 1.329 1.00 33.09 438 ILE A CA 1
ATOM 3505 C C . ILE A 1 438 ? -21.515 21.288 0.992 1.00 33.09 438 ILE A C 1
ATOM 3507 O O . ILE A 1 438 ? -22.362 21.108 1.863 1.00 33.09 438 ILE A O 1
ATOM 3511 N N . GLU A 1 439 ? -21.789 21.093 -0.298 1.00 28.86 439 GLU A N 1
ATOM 3512 C CA . GLU A 1 439 ? -22.767 20.081 -0.696 1.00 28.86 439 GLU A CA 1
ATOM 3513 C C . GLU A 1 439 ? -22.005 18.768 -0.892 1.00 28.86 439 GLU A C 1
ATOM 3515 O O . GLU A 1 439 ? -21.097 18.676 -1.723 1.00 28.86 439 GLU A O 1
ATOM 3520 N N . ALA A 1 440 ? -22.337 17.751 -0.093 1.00 30.31 440 ALA A N 1
ATOM 3521 C CA . ALA A 1 440 ? -21.863 16.396 -0.352 1.00 30.31 440 ALA A CA 1
ATOM 3522 C C . ALA A 1 440 ? -22.424 15.936 -1.712 1.00 30.31 440 ALA A C 1
ATOM 3524 O O . ALA A 1 440 ? -23.600 16.200 -1.976 1.00 30.31 440 ALA A O 1
ATOM 3525 N N . PRO A 1 441 ? -21.633 15.265 -2.573 1.00 29.91 441 PRO A N 1
ATOM 3526 C CA . PRO A 1 441 ? -22.045 14.951 -3.939 1.00 29.91 441 PRO A CA 1
ATOM 3527 C C . PRO A 1 441 ? -23.359 14.162 -3.955 1.00 29.91 441 PRO A C 1
ATOM 3529 O O . PRO A 1 441 ? -23.442 13.022 -3.487 1.00 29.91 441 PRO A O 1
ATOM 3532 N N . THR A 1 442 ? -24.404 14.798 -4.480 1.00 33.25 442 THR A N 1
ATOM 3533 C CA . THR A 1 442 ? -25.766 14.272 -4.527 1.00 33.25 442 THR A CA 1
ATOM 3534 C C . THR A 1 442 ? -25.830 13.098 -5.499 1.00 33.25 442 THR A C 1
ATOM 3536 O O . THR A 1 442 ? -25.898 13.281 -6.708 1.00 33.25 442 THR A O 1
ATOM 3539 N N . LYS A 1 443 ? -25.860 11.888 -4.923 1.00 30.14 443 LYS A N 1
ATOM 3540 C CA . LYS A 1 443 ? -25.730 10.576 -5.581 1.00 30.14 443 LYS A CA 1
ATOM 3541 C C . LYS A 1 443 ? -24.324 10.308 -6.134 1.00 30.14 443 LYS A C 1
ATOM 3543 O O . LYS A 1 443 ? -23.937 10.782 -7.194 1.00 30.14 443 LYS A O 1
ATOM 3548 N N . ILE A 1 444 ? -23.620 9.394 -5.467 1.00 34.84 444 ILE A N 1
ATOM 3549 C CA . ILE A 1 444 ? -22.685 8.501 -6.159 1.00 34.84 444 ILE A CA 1
ATOM 3550 C C . ILE A 1 444 ? -23.549 7.624 -7.071 1.00 34.84 444 ILE A C 1
ATOM 3552 O O . ILE A 1 444 ? -24.343 6.824 -6.571 1.00 34.84 444 ILE A O 1
ATOM 3556 N N . GLU A 1 445 ? -23.455 7.798 -8.387 1.00 31.78 445 GLU A N 1
ATOM 3557 C CA . GLU A 1 445 ? -24.244 6.994 -9.320 1.00 31.78 445 GLU A CA 1
ATOM 3558 C C . GLU A 1 445 ? -23.729 5.551 -9.375 1.00 31.78 445 GLU A C 1
ATOM 3560 O O . GLU A 1 445 ? -22.616 5.287 -9.821 1.00 31.78 445 GLU A O 1
ATOM 3565 N N . ASN A 1 446 ? -24.578 4.626 -8.919 1.00 34.34 446 ASN A N 1
ATOM 3566 C CA . ASN A 1 446 ? -24.631 3.216 -9.305 1.00 34.34 446 ASN A CA 1
ATOM 3567 C C . ASN A 1 446 ? -23.278 2.523 -9.562 1.00 34.34 446 ASN A C 1
ATOM 3569 O O . ASN A 1 446 ? -23.033 2.010 -10.654 1.00 34.34 446 ASN A O 1
ATOM 3573 N N . ILE A 1 447 ? -22.456 2.381 -8.516 1.00 35.25 447 ILE A N 1
ATOM 3574 C CA . ILE A 1 447 ? -21.602 1.188 -8.427 1.00 35.25 447 ILE A CA 1
ATOM 3575 C C . ILE A 1 447 ? -22.571 0.003 -8.254 1.00 35.25 447 ILE A C 1
ATOM 3577 O O . ILE A 1 447 ? -23.289 -0.019 -7.249 1.00 35.25 447 ILE A O 1
ATOM 3581 N N . PRO A 1 448 ? -22.670 -0.939 -9.211 1.00 26.98 448 PRO A N 1
ATOM 3582 C CA . PRO A 1 448 ? -23.607 -2.047 -9.090 1.00 26.98 448 PRO A CA 1
ATOM 3583 C C . PRO A 1 448 ? -23.191 -2.965 -7.930 1.00 26.98 448 PRO A C 1
ATOM 3585 O O . PRO A 1 448 ? -21.990 -3.164 -7.716 1.00 26.98 448 PRO A O 1
ATOM 3588 N N . PRO A 1 449 ? -24.142 -3.554 -7.184 1.00 26.78 449 PRO A N 1
ATOM 3589 C CA . PRO A 1 449 ? -23.813 -4.624 -6.256 1.00 26.78 449 PRO A CA 1
ATOM 3590 C C . PRO A 1 449 ? -23.269 -5.816 -7.052 1.00 26.78 449 PRO A C 1
ATOM 3592 O O . PRO A 1 449 ? -23.927 -6.322 -7.959 1.00 26.78 449 PRO A O 1
ATOM 3595 N N . SER A 1 450 ? -22.060 -6.265 -6.721 1.00 31.14 450 SER A N 1
ATOM 3596 C CA . SER A 1 450 ? -21.559 -7.559 -7.176 1.00 31.14 450 SER A CA 1
ATOM 3597 C C . SER A 1 450 ? -22.188 -8.647 -6.309 1.00 31.14 450 SER A C 1
ATOM 3599 O O . SER A 1 450 ? -21.795 -8.823 -5.151 1.00 31.14 450 SER A O 1
ATOM 3601 N N . ASP A 1 451 ? -23.173 -9.358 -6.845 1.00 29.94 451 ASP A N 1
ATOM 3602 C CA . ASP A 1 451 ? -23.739 -10.508 -6.151 1.00 29.94 451 ASP A CA 1
ATOM 3603 C C . ASP A 1 451 ? -22.705 -11.646 -6.037 1.00 29.94 451 ASP A C 1
ATOM 3605 O O . ASP A 1 451 ? -22.096 -12.052 -7.027 1.00 29.94 451 ASP A O 1
ATOM 3609 N N . HIS A 1 452 ? -22.609 -12.190 -4.817 1.00 25.36 452 HIS A N 1
ATOM 3610 C CA . HIS A 1 452 ? -21.938 -13.431 -4.391 1.00 25.36 452 HIS A CA 1
ATOM 3611 C C . HIS A 1 452 ? -20.450 -13.415 -3.947 1.00 25.36 452 HIS A C 1
ATOM 3613 O O . HIS A 1 452 ? -19.532 -13.259 -4.746 1.00 25.36 452 HIS A O 1
ATOM 3619 N N . TRP A 1 453 ? -20.295 -13.793 -2.661 1.00 29.91 453 TRP A N 1
ATOM 3620 C CA . TRP A 1 453 ? -19.122 -14.291 -1.905 1.00 29.91 453 TRP A CA 1
ATOM 3621 C C . TRP A 1 453 ? -17.988 -13.309 -1.553 1.00 29.91 453 TRP A C 1
ATOM 3623 O O . TRP A 1 453 ? -16.904 -13.363 -2.173 1.00 29.91 453 TRP A O 1
#

Foldseek 3Di:
DPPVVVVVVVVVVVVVVVVVVVVVVVVVVLLVVLVVLLPPFDWFFWWFWFQADQDPVRCVRTDTHTDTATACQVPQQSDQCFFFQKHKDFAVQQLVLCVVCPVCCLPLVSCVQRVQVSVFVVVQVSPPLFPGKGWADKAWEDPVLVVVLQVQLVVCVPPDDDDDDDDPDDDDDDDDDDDDDDDDDDDDDDDDDDDDDDPPPPDPVPPCVVVVPPQPDPVSVVVVLLVVCVVVPVDPSSVVVVVVVCCSRHVRPNYDHFFSFWWFQADLPQVLVVLLLLQCVFAVDPVLSVLQSVAKKFKKKKKAFNAFDQFQFKKKWTQSLDDPVQWDWDWDDDSVDIGIMTGGHDDNSTHIYTHHGHGRSMIMIGTRAINDDPDSSTRGHITMGGIGSDPVDDTDRTTIMIIMMMTTSRNCVPVRTHDDSHRPVSPDPCVVPVPPPPDRPDDPPDPDDDDDD

Nearest PDB structures (foldseek):
  7emz-assembly1_A  TM=7.785E-01  e=6.579E-17  Aspergillus novofumigatus IBT 16806
  7enb-assembly1_A  TM=7.722E-01  e=1.921E-16  Aspergillus novofumigatus IBT 16806
  7emz-assembly2_B  TM=7.888E-01  e=6.643E-16  Aspergillus novofumigatus IBT 16806
  7de2-assembly2_B  TM=7.786E-01  e=1.235E-15  Aspergillus novofumigatus IBT 16806
  7enb-assembly2_B  TM=7.647E-01  e=7.868E-16  Aspergillus novofumigatus IBT 16806

Radius of gyration: 27.87 Å; Cα contacts (8 Å, |Δi|>4): 671; chains: 1; bounding box: 52×105×71 Å

Organism: NCBI:txid44058

Secondary structure (DSSP, 8-state):
-THHHHHHHHHHHHHHHHHHHHHHHHHHHHHHHHHHHTTT--EEEEEEEES--SSGGGGGG-EEEEEEEEEGGGSTTS--HHHHSEEEEE-HHHHHHHHHHTTGGGSHHHIIIIIHHHHHHHHHHTSTT-SEEEEEEEEEE-HHHHHHHHHHHHHHTT--PPPPPPPP---PPPPPPPP-------------------TTTTSGGG--TTGGGG--SHHHHHHHHHHHHHHTTT-HHHHHHHHHHHHTT--STTB-----B-EES--HHHHHHHHHHHHGGG---HHHHHHHHHS-EEEEEEEEESS---SSPEEEE-GGG--TTSEEEEEEEETTEEEEEEEE---TT--EEE-TT--TTEEEEEEEEE---S-SSS-----EEE-BS-SSS--PPP-EEEEEEEEE--TTTTTSS-S----TTT--SHHHHGGG-----S-----------